Protein AF-0000000069739267 (afdb_homodimer)

Foldseek 3Di:
DPPPVPPPPPPVVPPVVVVVVVVVVCVVPPVPPPPPVVVVDDDAFFPQDPLAETFFAQVNVQDVVNCVVSVAQAEEEQEQDDHPPPVPPVLRYHYRHWHQDLPTDCLVCQVVLLVSSVVCVVVVGHYYQYYHGRAARSLLNQLSNVCQVVVDASVVSVVSVCVRPVRRDHDPSSVVSSQVSNCVSNVDRDDDPVPPSD/DPPPVPPPPPPVVPPVVVVVVVVVVCPVPPVPPPPPVVVVDDDAFFDQDPLAETFFAQVNVQDPVNCVVSVAQAEEEQEQDDHPPPVPPVLRYHYRHWHQDLPTDCLVCQVVLLVSSVVCVVVVGHYYQYYHGRAARSLLNQLSNVCQVVVDASVVSVVSVCVRPVRRDHDPSSVVSSQVSNCVSNVDRDDDPVPPSD

InterPro domains:
  IPR000340 Dual specificity phosphatase, catalytic domain [PF00782] (53-183)
  IPR020422 Dual specificity protein phosphatase domain [PS50054] (44-187)
  IPR020422 Dual specificity protein phosphatase domain [SM00195] (45-184)
  IPR029021 Protein-tyrosine phosphatase-like [G3DSA:3.90.190.10] (19-187)
  IPR029021 Protein-tyrosine phosphatase-like [SSF52799] (30-186)
  IPR053272 Serine/threonine/tyrosine-interacting-like protein [PTHR46659] (1-198)

Solvent-accessible surface area (backbone atoms only — not comparable to full-atom values): 22415 Å² total; per-residue (Å²): 136,83,80,74,82,73,73,74,78,73,73,73,64,64,60,57,53,51,55,49,45,57,58,56,64,47,52,80,60,58,80,68,69,60,54,73,64,56,70,64,62,66,70,75,58,44,64,75,40,86,89,37,32,29,42,24,22,45,67,50,72,67,31,66,66,54,39,59,77,65,50,51,61,30,38,35,41,34,24,56,61,73,61,87,64,58,67,88,36,66,91,36,30,46,77,42,73,39,58,91,48,58,81,37,78,62,64,87,48,48,66,59,50,41,51,53,53,51,55,37,48,75,72,68,37,15,33,40,32,18,9,70,80,36,29,24,61,23,42,46,53,51,41,53,33,45,19,58,75,68,67,45,48,56,57,57,34,48,52,54,50,36,71,66,39,72,80,61,54,37,46,63,34,51,47,53,44,46,47,54,46,30,23,70,65,68,73,46,74,79,61,67,66,83,43,88,90,84,135,83,81,72,81,73,74,76,78,76,72,74,66,65,58,59,52,51,55,51,45,57,58,55,64,49,52,83,59,60,77,68,70,59,54,72,62,57,70,63,62,65,72,77,59,44,63,74,40,86,87,37,33,29,42,24,21,44,68,50,73,67,31,66,65,54,39,60,76,65,52,53,61,31,37,36,39,34,23,57,59,72,62,87,65,56,67,87,37,68,89,35,30,45,76,45,73,39,56,93,48,56,80,37,77,63,64,88,47,49,67,60,50,41,52,52,53,51,55,37,49,74,73,66,37,16,35,39,33,18,10,68,79,36,30,24,60,22,42,46,52,51,41,53,34,46,19,57,75,67,67,44,48,57,56,58,35,48,52,53,49,36,70,68,40,73,81,58,54,36,49,63,34,50,48,54,46,46,47,54,46,30,23,70,66,68,72,46,75,79,60,68,68,84,43,87,92,81

Secondary structure (DSSP, 8-state):
-------------HHHHHHHHHHHHTTTT------HHHHH-PPPPEEEETTTEEEEEHHHHT-HHHHHHTTEEEEEE-SSSPPSTTTT-TTTEEE----SSTT---GGGHHHHHHHHHHHHHTT-EEEEEESSSSSHHHHHHHHHHHHHHT--HHHHHHHHHHH-TT----HHHHHHHHHHHHHHHSS----TTSTT-/------------SHHHHHHHHHHHHTTTT------HHHHH-PPPPEEEETTTEEEEEHHHHT-HHHHHHTTEEEEEE-SSSPPSTTTT-TTTEEE----SSTT---GGGHHHHHHHHHHHHHTT-EEEEEESSSSSHHHHHHHHHHHHHHT--HHHHHHHHHHH-TT----HHHHHHHHHHHHHHHSS----TTSTT-

Organism: Rousettus aegyptiacus (NCBI:txid9407)

Nearest PDB structures (foldseek):
  4yr8-assembly2_B  TM=9.511E-01  e=5.205E-15  Homo sapiens
  2g6z-assembly1_B  TM=9.439E-01  e=1.447E-14  Homo sapiens
  4jmk-assembly1_A  TM=9.544E-01  e=8.127E-14  Homo sapiens
  2esb-assembly1_A  TM=9.032E-01  e=1.193E-13  Homo sapiens
  4jmk-assembly2_B  TM=9.469E-01  e=4.564E-13  Homo sapiens

pLDDT: mean 81.21, std 24.38, range [25.28, 98.88]

Sequence (396 aa):
MSHLTRHPIHILKGGYERFSAMYHFFRTQKIIWMPQELDEFQPYPIEIVPGKIYLGDFRQACDPKIQKDLKIKAHVNVSMETGPFFVGDTDKLLHIPIEDSPEANIFPFLRHLCHFIEIHLKLGSVILVFSTLGISRSCAAILAYLMHWQEQTLKRSWAYVKKCKNNMHPNRGLVAQLSEWEKIVLGDTVTDIVDPLYMSHLTRHPIHILKGGYERFSAMYHFFRTQKIIWMPQELDEFQPYPIEIVPGKIYLGDFRQACDPKIQKDLKIKAHVNVSMETGPFFVGDTDKLLHIPIEDSPEANIFPFLRHLCHFIEIHLKLGSVILVFSTLGISRSCAAILAYLMHWQEQTLKRSWAYVKKCKNNMHPNRGLVAQLSEWEKIVLGDTVTDIVDPLY

Structure (mmCIF, N/CA/C/O backbone):
data_AF-0000000069739267-model_v1
#
loop_
_entity.id
_entity.type
_entity.pdbx_description
1 polymer 'Serine/threonine/tyrosine interacting like 1'
#
loop_
_atom_site.group_PDB
_atom_site.id
_atom_site.type_symbol
_atom_site.label_atom_id
_atom_site.label_alt_id
_atom_site.label_comp_id
_atom_site.label_asym_id
_atom_site.label_entity_id
_atom_site.label_seq_id
_atom_site.pdbx_PDB_ins_code
_atom_site.Cartn_x
_atom_site.Cartn_y
_atom_site.Cartn_z
_atom_site.occupancy
_atom_site.B_iso_or_equiv
_atom_site.auth_seq_id
_atom_site.auth_comp_id
_atom_site.auth_asym_id
_atom_site.auth_atom_id
_atom_site.pdbx_PDB_model_num
ATOM 1 N N . MET A 1 1 ? 14.414 14.656 54.562 1 27.31 1 MET A N 1
ATOM 2 C CA . MET A 1 1 ? 15.109 13.375 54.531 1 27.31 1 MET A CA 1
ATOM 3 C C . MET A 1 1 ? 14.422 12.406 53.562 1 27.31 1 MET A C 1
ATOM 5 O O . MET A 1 1 ? 13.352 11.883 53.875 1 27.31 1 MET A O 1
ATOM 9 N N . SER A 1 2 ? 14.508 12.695 52.156 1 26.88 2 SER A N 1
ATOM 10 C CA . SER A 1 2 ? 13.734 12.273 50.969 1 26.88 2 SER A CA 1
ATOM 11 C C . SER A 1 2 ? 13.945 10.797 50.688 1 26.88 2 SER A C 1
ATOM 13 O O . SER A 1 2 ? 15.086 10.344 50.531 1 26.88 2 SER A O 1
ATOM 15 N N . HIS A 1 3 ? 13.195 9.906 51.375 1 27.08 3 HIS A N 1
ATOM 16 C CA . HIS A 1 3 ? 13.227 8.445 51.281 1 27.08 3 HIS A CA 1
ATOM 17 C C . HIS A 1 3 ? 13.102 7.965 49.844 1 27.08 3 HIS A C 1
ATOM 19 O O . HIS A 1 3 ? 12.07 8.188 49.219 1 27.08 3 HIS A O 1
ATOM 25 N N . LEU A 1 4 ? 14.195 8.055 49.031 1 27.25 4 LEU A N 1
ATOM 26 C CA . LEU A 1 4 ? 14.414 7.617 47.656 1 27.25 4 LEU A CA 1
ATOM 27 C C . LEU A 1 4 ? 14.117 6.129 47.5 1 27.25 4 LEU A C 1
ATOM 29 O O . LEU A 1 4 ? 14.758 5.293 48.156 1 27.25 4 LEU A O 1
ATOM 33 N N . THR A 1 5 ? 12.758 5.785 47.5 1 26.39 5 THR A N 1
ATOM 34 C CA . THR A 1 5 ? 12.336 4.398 47.344 1 26.39 5 THR A CA 1
ATOM 35 C C . THR A 1 5 ? 13.039 3.75 46.156 1 26.39 5 THR A C 1
ATOM 37 O O . THR A 1 5 ? 12.875 4.188 45 1 26.39 5 THR A O 1
ATOM 40 N N . ARG A 1 6 ? 14.352 3.293 46.281 1 26.83 6 ARG A N 1
ATOM 41 C CA . ARG A 1 6 ? 15.273 2.611 45.375 1 26.83 6 ARG A CA 1
ATOM 42 C C . ARG A 1 6 ? 14.68 1.307 44.844 1 26.83 6 ARG A C 1
ATOM 44 O O . ARG A 1 6 ? 15.078 0.223 45.281 1 26.83 6 ARG A O 1
ATOM 51 N N . HIS A 1 7 ? 13.344 1.181 44.719 1 26.39 7 HIS A N 1
ATOM 52 C CA . HIS A 1 7 ? 13 -0.195 44.375 1 26.39 7 HIS A CA 1
ATOM 53 C C . HIS A 1 7 ? 13.664 -0.617 43.062 1 26.39 7 HIS A C 1
ATOM 55 O O . HIS A 1 7 ? 13.547 0.079 42.031 1 26.39 7 HIS A O 1
ATOM 61 N N . PRO A 1 8 ? 14.773 -1.346 43.062 1 26 8 PRO A N 1
ATOM 62 C CA . PRO A 1 8 ? 15.594 -1.816 41.938 1 26 8 PRO A CA 1
ATOM 63 C C . PRO A 1 8 ? 14.781 -2.588 40.906 1 26 8 PRO A C 1
ATOM 65 O O . PRO A 1 8 ? 13.961 -3.438 41.281 1 26 8 PRO A O 1
ATOM 68 N N . ILE A 1 9 ? 14.172 -1.858 39.969 1 26.8 9 ILE A N 1
ATOM 69 C CA . ILE A 1 9 ? 13.453 -2.486 38.844 1 26.8 9 ILE A CA 1
ATOM 70 C C . ILE A 1 9 ? 14.336 -3.549 38.219 1 26.8 9 ILE A C 1
ATOM 72 O O . ILE A 1 9 ? 15.445 -3.254 37.75 1 26.8 9 ILE A O 1
ATOM 76 N N . HIS A 1 10 ? 14.406 -4.762 38.844 1 27.66 10 HIS A N 1
ATOM 77 C CA . HIS A 1 10 ? 15.133 -5.898 38.281 1 27.66 10 HIS A CA 1
ATOM 78 C C . HIS A 1 10 ? 14.688 -6.195 36.844 1 27.66 10 HIS A C 1
ATOM 80 O O . HIS A 1 10 ? 13.5 -6.383 36.594 1 27.66 10 HIS A O 1
ATOM 86 N N . ILE A 1 11 ? 15.352 -5.566 36 1 29.03 11 ILE A N 1
ATOM 87 C CA . ILE A 1 11 ? 15.227 -5.844 34.562 1 29.03 11 ILE A CA 1
ATOM 88 C C . ILE A 1 11 ? 15.398 -7.34 34.312 1 29.03 11 ILE A C 1
ATOM 90 O O . ILE A 1 11 ? 16.438 -7.914 34.656 1 29.03 11 ILE A O 1
ATOM 94 N N . LEU A 1 12 ? 14.359 -8.086 34.531 1 27.2 12 LEU A N 1
ATOM 95 C CA . LEU A 1 12 ? 14.461 -9.516 34.219 1 27.2 12 LEU A CA 1
ATOM 96 C C . LEU A 1 12 ? 15.125 -9.758 32.875 1 27.2 12 LEU A C 1
ATOM 98 O O . LEU A 1 12 ? 14.602 -9.328 31.844 1 27.2 12 LEU A O 1
ATOM 102 N N . LYS A 1 13 ? 16.406 -9.766 32.719 1 31.59 13 LYS A N 1
ATOM 103 C CA . LYS A 1 13 ? 17.375 -10.07 31.656 1 31.59 13 LYS A CA 1
ATOM 104 C C . LYS A 1 13 ? 16.969 -11.328 30.891 1 31.59 13 LYS A C 1
ATOM 106 O O . LYS A 1 13 ? 17.375 -11.516 29.734 1 31.59 13 LYS A O 1
ATOM 111 N N . GLY A 1 14 ? 16.375 -12.328 31.531 1 33.94 14 GLY A N 1
ATOM 112 C CA . GLY A 1 14 ? 16.297 -13.633 30.891 1 33.94 14 GLY A CA 1
ATOM 113 C C . GLY A 1 14 ? 15.305 -13.68 29.75 1 33.94 14 GLY A C 1
ATOM 114 O O . GLY A 1 14 ? 15.312 -14.625 28.953 1 33.94 14 GLY A O 1
ATOM 115 N N . GLY A 1 15 ? 14.266 -12.914 29.859 1 31.73 15 GLY A N 1
ATOM 116 C CA . GLY A 1 15 ? 13.172 -13.07 28.922 1 31.73 15 GLY A CA 1
ATOM 117 C C . GLY A 1 15 ? 13.523 -12.578 27.516 1 31.73 15 GLY A C 1
ATOM 118 O O . GLY A 1 15 ? 12.945 -13.047 26.531 1 31.73 15 GLY A O 1
ATOM 119 N N . TYR A 1 16 ? 14.375 -11.57 27.484 1 33.72 16 TYR A N 1
ATOM 120 C CA . TYR A 1 16 ? 14.734 -11.062 26.172 1 33.72 16 TYR A CA 1
ATOM 121 C C . TYR A 1 16 ? 15.594 -12.07 25.406 1 33.72 16 TYR A C 1
ATOM 123 O O . TYR A 1 16 ? 15.43 -12.25 24.203 1 33.72 16 TYR A O 1
ATOM 131 N N . GLU A 1 17 ? 16.531 -12.711 26.125 1 36.06 17 GLU A N 1
ATOM 132 C CA . GLU A 1 17 ? 17.406 -13.664 25.453 1 36.06 17 GLU A CA 1
ATOM 133 C C . GLU A 1 17 ? 16.625 -14.883 24.953 1 36.06 17 GLU A C 1
ATOM 135 O O . GLU A 1 17 ? 16.891 -15.398 23.875 1 36.06 17 GLU A O 1
ATOM 140 N N . ARG A 1 18 ? 15.75 -15.289 25.859 1 31.42 18 ARG A N 1
ATOM 141 C CA . ARG A 1 18 ? 14.984 -16.453 25.422 1 31.42 18 ARG A CA 1
ATOM 142 C C . ARG A 1 18 ? 14.055 -16.078 24.266 1 31.42 18 ARG A C 1
ATOM 144 O O . ARG A 1 18 ? 13.812 -16.891 23.375 1 31.42 18 ARG A O 1
ATOM 151 N N . PHE A 1 19 ? 13.516 -14.867 24.438 1 31.44 19 PHE A N 1
ATOM 152 C CA . PHE A 1 19 ? 12.68 -14.5 23.297 1 31.44 19 PHE A CA 1
ATOM 153 C C . PHE A 1 19 ? 13.523 -14.289 22.047 1 31.44 19 PHE A C 1
ATOM 155 O O . PHE A 1 19 ? 13.125 -14.688 20.953 1 31.44 19 PHE A O 1
ATOM 162 N N . SER A 1 20 ? 14.719 -13.766 22.188 1 33.66 20 SER A N 1
ATOM 163 C CA . SER A 1 20 ? 15.578 -13.586 21.016 1 33.66 20 SER A CA 1
ATOM 164 C C . SER A 1 20 ? 16.109 -14.93 20.516 1 33.66 20 SER A C 1
ATOM 166 O O . SER A 1 20 ? 16.281 -15.117 19.312 1 33.66 20 SER A O 1
ATOM 168 N N . ALA A 1 21 ? 16.516 -15.828 21.344 1 34.53 21 ALA A N 1
ATOM 169 C CA . ALA A 1 21 ? 17 -17.156 20.984 1 34.53 21 ALA A CA 1
ATOM 170 C C . ALA A 1 21 ? 15.93 -17.953 20.266 1 34.53 21 ALA A C 1
ATOM 172 O O . ALA A 1 21 ? 16.234 -18.734 19.359 1 34.53 21 ALA A O 1
ATOM 173 N N . MET A 1 22 ? 14.75 -17.953 20.828 1 32.28 22 MET A N 1
ATOM 174 C CA . MET A 1 22 ? 13.727 -18.641 20.047 1 32.28 22 MET A CA 1
ATOM 175 C C . MET A 1 22 ? 13.602 -18.047 18.656 1 32.28 22 MET A C 1
ATOM 177 O O . MET A 1 22 ? 13.219 -18.734 17.703 1 32.28 22 MET A O 1
ATOM 181 N N . TYR A 1 23 ? 13.922 -16.781 18.531 1 32.53 23 TYR A N 1
ATOM 182 C CA . TYR A 1 23 ? 13.945 -16.219 17.188 1 32.53 23 TYR A CA 1
ATOM 183 C C . TYR A 1 23 ? 15.07 -16.828 16.359 1 32.53 23 TYR A C 1
ATOM 185 O O . TYR A 1 23 ? 14.93 -17.016 15.148 1 32.53 23 TYR A O 1
ATOM 193 N N . HIS A 1 24 ? 16.281 -17.047 16.844 1 35.22 24 HIS A N 1
ATOM 194 C CA . HIS A 1 24 ? 17.375 -17.656 16.109 1 35.22 24 HIS A CA 1
ATOM 195 C C . HIS A 1 24 ? 17.062 -19.109 15.758 1 35.22 24 HIS A C 1
ATOM 197 O O . HIS A 1 24 ? 17.516 -19.625 14.734 1 35.22 24 HIS A O 1
ATOM 203 N N . PHE A 1 25 ? 16.734 -19.906 16.766 1 31.39 25 PHE A N 1
ATOM 204 C CA . PHE A 1 25 ? 16.547 -21.312 16.484 1 31.39 25 PHE A CA 1
ATOM 205 C C . PHE A 1 25 ? 15.562 -21.516 15.336 1 31.39 25 PHE A C 1
ATOM 207 O O . PHE A 1 25 ? 15.57 -22.562 14.672 1 31.39 25 PHE A O 1
ATOM 214 N N . PHE A 1 26 ? 14.555 -20.594 15.211 1 34.66 26 PHE A N 1
ATOM 215 C CA . PHE A 1 26 ? 13.656 -20.828 14.086 1 34.66 26 PHE A CA 1
ATOM 216 C C . PHE A 1 26 ? 14.406 -20.719 12.766 1 34.66 26 PHE A C 1
ATOM 218 O O . PHE A 1 26 ? 13.789 -20.688 11.695 1 34.66 26 PHE A O 1
ATOM 225 N N . ARG A 1 27 ? 15.641 -20.641 12.68 1 32.97 27 ARG A N 1
ATOM 226 C CA . ARG A 1 27 ? 16.422 -20.703 11.453 1 32.97 27 ARG A CA 1
ATOM 227 C C . ARG A 1 27 ? 16.203 -22.016 10.719 1 32.97 27 ARG A C 1
ATOM 229 O O . ARG A 1 27 ? 16.859 -22.281 9.703 1 32.97 27 ARG A O 1
ATOM 236 N N . THR A 1 28 ? 16.219 -23.125 11.305 1 36.69 28 THR A N 1
ATOM 237 C CA . THR A 1 28 ? 15.758 -24.094 10.32 1 36.69 28 THR A CA 1
ATOM 238 C C . THR A 1 28 ? 14.531 -23.562 9.586 1 36.69 28 THR A C 1
ATOM 240 O O . THR A 1 28 ? 13.453 -23.438 10.172 1 36.69 28 THR A O 1
ATOM 243 N N . GLN A 1 29 ? 14.711 -22.562 8.789 1 36.5 29 GLN A N 1
ATOM 244 C CA . GLN A 1 29 ? 14.258 -21.219 8.422 1 36.5 29 GLN A CA 1
ATOM 245 C C . GLN A 1 29 ? 12.859 -21.266 7.812 1 36.5 29 GLN A C 1
ATOM 247 O O . GLN A 1 29 ? 12.711 -21.391 6.594 1 36.5 29 GLN A O 1
ATOM 252 N N . LYS A 1 30 ? 12.008 -22.156 8.078 1 36.19 30 LYS A N 1
ATOM 253 C CA . LYS A 1 30 ? 10.602 -21.984 7.707 1 36.19 30 LYS A CA 1
ATOM 254 C C . LYS A 1 30 ? 10.117 -20.578 8.023 1 36.19 30 LYS A C 1
ATOM 256 O O . LYS A 1 30 ? 10.375 -20.047 9.109 1 36.19 30 LYS A O 1
ATOM 261 N N . ILE A 1 31 ? 10.258 -19.609 7.164 1 43.38 31 ILE A N 1
ATOM 262 C CA . ILE A 1 31 ? 9.5 -18.359 7.246 1 43.38 31 ILE A CA 1
ATOM 263 C C . ILE A 1 31 ? 8.336 -18.516 8.219 1 43.38 31 ILE A C 1
ATOM 265 O O . ILE A 1 31 ? 7.41 -19.297 7.953 1 43.38 31 ILE A O 1
ATOM 269 N N . ILE A 1 32 ? 8.508 -18.797 9.461 1 41.34 32 ILE A N 1
ATOM 27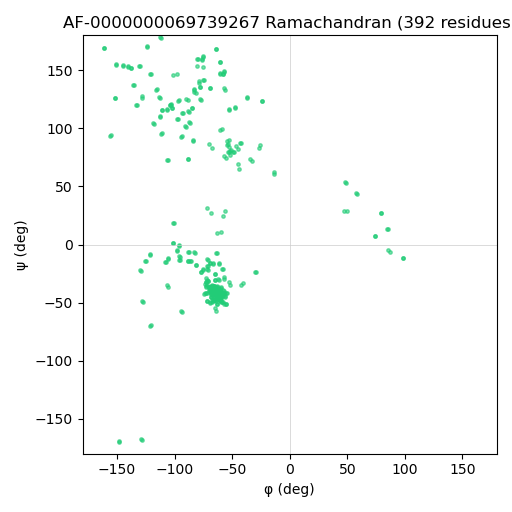0 C CA . ILE A 1 32 ? 7.48 -18.797 10.492 1 41.34 32 ILE A CA 1
ATOM 271 C C . ILE A 1 32 ? 6.348 -17.844 10.094 1 41.34 32 ILE A C 1
ATOM 273 O O . ILE A 1 32 ? 6.566 -16.641 9.922 1 41.34 32 ILE A O 1
ATOM 277 N N . TRP A 1 33 ? 5.531 -18.391 9.375 1 43.22 33 TRP A N 1
ATOM 278 C CA . TRP A 1 33 ? 4.219 -17.766 9.219 1 43.22 33 TRP A CA 1
ATOM 279 C C . TRP A 1 33 ? 3.781 -17.078 10.508 1 43.22 33 TRP A C 1
ATOM 281 O O . TRP A 1 33 ? 3.76 -17.703 11.57 1 43.22 33 TRP A O 1
ATOM 291 N N . MET A 1 34 ? 4.371 -15.977 10.82 1 46.69 34 MET A N 1
ATOM 292 C CA . MET A 1 34 ? 3.791 -15.258 11.945 1 46.69 34 MET A CA 1
ATOM 293 C C . MET A 1 34 ? 2.32 -15.625 12.125 1 46.69 34 MET A C 1
ATOM 295 O O . MET A 1 34 ? 1.594 -15.797 11.148 1 46.69 34 MET A O 1
ATOM 299 N N . PRO A 1 35 ? 2.064 -16.078 13.305 1 44.75 35 PRO A N 1
ATOM 300 C CA . PRO A 1 35 ? 0.645 -16.344 13.547 1 44.75 35 PRO A CA 1
ATOM 301 C C . PRO A 1 35 ? -0.267 -15.305 12.891 1 44.75 35 PRO A C 1
ATOM 303 O O . PRO A 1 35 ? 0.103 -14.133 12.773 1 44.75 35 PRO A O 1
ATOM 306 N N . GLN A 1 36 ? -1.223 -15.812 12.086 1 50.53 36 GLN A N 1
ATOM 307 C CA . GLN A 1 36 ? -2.316 -15.016 11.547 1 50.53 36 GLN A CA 1
ATOM 308 C C . GLN A 1 36 ? -2.682 -13.875 12.484 1 50.53 36 GLN A C 1
ATOM 310 O O . GLN A 1 36 ? -3.09 -12.797 12.039 1 50.53 36 GLN A O 1
ATOM 315 N N . GLU A 1 37 ? -2.311 -14.164 13.68 1 51.53 37 GLU A N 1
ATOM 316 C CA . GLU A 1 37 ? -2.684 -13.188 14.703 1 51.53 37 GLU A CA 1
ATOM 317 C C . GLU A 1 37 ? -1.842 -11.922 14.594 1 51.53 37 GLU A C 1
ATOM 319 O O . GLU A 1 37 ? -2.324 -10.82 14.875 1 51.53 37 GLU A O 1
ATOM 324 N N . LEU A 1 38 ? -0.628 -12.18 14.25 1 51.66 38 LEU A N 1
ATOM 325 C CA . LEU A 1 38 ? 0.214 -10.992 14.133 1 51.66 38 LEU A CA 1
ATOM 326 C C . LEU A 1 38 ? -0.151 -10.188 12.891 1 51.66 38 LEU A C 1
ATOM 328 O O . LEU A 1 38 ? 0.008 -8.961 12.875 1 51.66 38 LEU A O 1
ATOM 332 N N . ASP A 1 39 ? -0.631 -10.93 11.922 1 55.22 39 ASP A N 1
ATOM 333 C CA . ASP A 1 39 ? -1.151 -10.227 10.758 1 55.22 39 ASP A CA 1
ATOM 334 C C . ASP A 1 39 ? -2.279 -9.273 11.148 1 55.22 39 ASP A C 1
ATOM 336 O O . ASP A 1 39 ? -2.523 -8.273 10.461 1 55.22 39 ASP A O 1
ATOM 340 N N . GLU A 1 40 ? -2.812 -9.609 12.289 1 56.41 40 GLU A N 1
ATOM 341 C CA . GLU A 1 40 ? -3.99 -8.852 12.688 1 56.41 40 GLU A CA 1
ATOM 342 C C . GLU A 1 40 ? -3.598 -7.574 13.43 1 56.41 40 GLU A C 1
ATOM 344 O O . GLU A 1 40 ? -4.371 -6.613 13.477 1 56.41 40 GLU A O 1
ATOM 349 N N . PHE A 1 41 ? -2.307 -7.633 13.789 1 61.31 41 PHE A N 1
ATOM 350 C CA . PHE A 1 41 ? -1.999 -6.422 14.547 1 61.31 41 PHE A CA 1
ATOM 351 C C . PHE A 1 41 ? -1.512 -5.316 13.617 1 61.31 41 PHE A C 1
ATOM 353 O O . PHE A 1 41 ? -0.488 -5.469 12.945 1 61.31 41 PHE A O 1
ATOM 360 N N . GLN A 1 42 ? -2.365 -4.434 13.328 1 71.94 42 GLN A N 1
ATOM 361 C CA . GLN A 1 42 ? -2.037 -3.24 12.547 1 71.94 42 GLN A CA 1
ATOM 362 C C . GLN A 1 42 ? -1.917 -2.014 13.453 1 71.94 42 GLN A C 1
ATOM 364 O O . GLN A 1 42 ? -2.832 -1.712 14.219 1 71.94 42 GLN A O 1
ATOM 369 N N . PRO A 1 43 ? -0.758 -1.438 13.422 1 81.06 43 PRO A N 1
ATOM 370 C CA . PRO A 1 43 ? -0.676 -0.181 14.172 1 81.06 43 PRO A CA 1
ATOM 371 C C . PRO A 1 43 ? -1.695 0.854 13.703 1 81.06 43 PRO A C 1
ATOM 373 O O . PRO A 1 43 ? -2.105 0.835 12.539 1 81.06 43 PRO A O 1
ATOM 376 N N . TYR A 1 44 ? -2.123 1.666 14.664 1 88.88 44 TYR A N 1
ATOM 377 C CA . TYR A 1 44 ? -3.021 2.764 14.32 1 88.88 44 TYR A CA 1
ATOM 378 C C . TYR A 1 44 ? -2.262 3.9 13.648 1 88.88 44 TYR A C 1
ATOM 380 O O . TYR A 1 44 ? -1.042 4.008 13.789 1 88.88 44 TYR A O 1
ATOM 388 N N . PRO A 1 45 ? -2.959 4.754 12.914 1 94.06 45 PRO A N 1
ATOM 389 C CA . PRO A 1 45 ? -2.344 5.961 12.352 1 94.06 45 PRO A CA 1
ATOM 390 C C . PRO A 1 45 ? -1.794 6.898 13.422 1 94.06 45 PRO A C 1
ATOM 392 O O . PRO A 1 45 ? -2.219 6.84 14.578 1 94.06 45 PRO A O 1
ATOM 395 N N . ILE A 1 46 ? -0.887 7.699 13.031 1 93.94 46 ILE A N 1
ATOM 396 C CA . ILE A 1 46 ? -0.243 8.656 13.922 1 93.94 46 ILE A CA 1
ATOM 397 C C . ILE A 1 46 ? -1.166 9.852 14.141 1 93.94 46 ILE A C 1
ATOM 399 O O . ILE A 1 46 ? -1.755 10.375 13.195 1 93.94 46 ILE A O 1
ATOM 403 N N . GLU A 1 47 ? -1.22 10.211 15.391 1 95.5 47 GLU A N 1
ATOM 404 C CA . GLU A 1 47 ? -2.01 11.398 15.703 1 95.5 47 GLU A CA 1
ATOM 405 C C . GLU A 1 47 ? -1.194 12.672 15.508 1 95.5 47 GLU A C 1
ATOM 407 O O . GLU A 1 47 ? -0.183 12.875 16.188 1 95.5 47 GLU A O 1
ATOM 412 N N . ILE A 1 48 ? -1.567 13.508 14.648 1 96.88 48 ILE A N 1
ATOM 413 C CA . ILE A 1 48 ? -0.867 14.75 14.352 1 96.88 48 ILE A CA 1
ATOM 414 C C . ILE A 1 48 ? -1.477 15.891 15.164 1 96.88 48 ILE A C 1
ATOM 416 O O . ILE A 1 48 ? -0.762 16.625 15.852 1 96.88 48 ILE A O 1
ATOM 420 N N . VAL A 1 49 ? -2.764 16.078 14.984 1 96.31 49 VAL A N 1
ATOM 421 C CA . VAL A 1 49 ? -3.557 16.953 15.836 1 96.31 49 VAL A CA 1
ATOM 422 C C . VAL A 1 49 ? -4.527 16.125 16.672 1 96.31 49 VAL A C 1
ATOM 424 O O . VAL A 1 49 ? -5.379 15.422 16.125 1 96.31 49 VAL A O 1
ATOM 427 N N . PRO A 1 50 ? -4.391 16.125 17.938 1 93.94 50 PRO A N 1
ATOM 428 C CA . PRO A 1 50 ? -5.145 15.227 18.812 1 93.94 50 PRO A CA 1
ATOM 429 C C . PRO A 1 50 ? -6.637 15.195 18.484 1 93.94 50 PRO A C 1
ATOM 431 O O . PRO A 1 50 ? -7.297 16.234 18.531 1 93.94 50 PRO A O 1
ATOM 434 N N . GLY A 1 51 ? -7.082 14.008 18.094 1 94.38 51 GLY A N 1
ATOM 435 C CA . GLY A 1 51 ? -8.492 13.742 17.875 1 94.38 51 GLY A CA 1
ATOM 436 C C . GLY A 1 51 ? -9.016 14.367 16.594 1 94.38 51 GLY A C 1
ATOM 437 O O . GLY A 1 51 ? -10.219 14.359 16.328 1 94.38 51 GLY A O 1
ATOM 438 N N . LYS A 1 52 ? -8.148 14.914 15.812 1 97.62 52 LYS A N 1
ATOM 439 C CA . LYS A 1 52 ? -8.648 15.68 14.68 1 97.62 52 LYS A CA 1
ATOM 440 C C . LYS A 1 52 ? -7.996 15.227 13.375 1 97.62 52 LYS A C 1
ATOM 442 O O . LYS A 1 52 ? -8.68 15.039 12.367 1 97.62 52 LYS A O 1
ATOM 447 N N . ILE A 1 53 ? -6.676 15.125 13.398 1 98.38 53 ILE A N 1
ATOM 448 C CA . ILE A 1 53 ? -5.957 14.789 12.18 1 98.38 53 ILE A CA 1
ATOM 449 C C . ILE A 1 53 ? -5.02 13.617 12.438 1 98.38 53 ILE A C 1
ATOM 451 O O . ILE A 1 53 ? -4.203 13.656 13.359 1 98.38 53 ILE A O 1
ATOM 455 N N . TYR A 1 54 ? -5.137 12.602 11.609 1 97.56 54 TYR A N 1
ATOM 456 C CA . TYR A 1 54 ? -4.273 11.43 11.68 1 97.56 54 TYR A CA 1
ATOM 457 C C . TYR A 1 54 ? -3.525 11.227 10.367 1 97.56 54 TYR A C 1
ATOM 459 O O . TYR A 1 54 ? -4.035 11.562 9.297 1 97.56 54 TYR A O 1
ATOM 467 N N . LEU A 1 55 ? -2.316 10.719 10.484 1 97.62 55 LEU A N 1
ATOM 468 C CA . LEU A 1 55 ? -1.484 10.328 9.352 1 97.62 55 LEU A CA 1
ATOM 469 C C . LEU A 1 55 ? -1.276 8.812 9.32 1 97.62 55 LEU A C 1
ATOM 471 O O . LEU A 1 55 ? -0.88 8.219 10.328 1 97.62 55 LEU A O 1
ATOM 475 N N . GLY A 1 56 ? -1.574 8.242 8.219 1 95 56 GLY A N 1
ATOM 476 C CA . GLY A 1 56 ? -1.445 6.797 8.148 1 95 56 GLY A CA 1
ATOM 477 C C . GLY A 1 56 ? -1.075 6.297 6.762 1 95 56 GLY A C 1
ATOM 478 O O . GLY A 1 56 ? -0.621 7.074 5.918 1 95 56 GLY A O 1
ATOM 479 N N . ASP A 1 57 ? -1.152 4.949 6.605 1 93.12 57 ASP A N 1
ATOM 480 C CA . ASP A 1 57 ? -0.875 4.297 5.328 1 93.12 57 ASP A CA 1
ATOM 481 C C . ASP A 1 57 ? -2.145 3.691 4.734 1 93.12 57 ASP A C 1
ATOM 483 O O . ASP A 1 57 ? -3.229 3.82 5.309 1 93.12 57 ASP A O 1
ATOM 487 N N . PHE A 1 58 ? -2.027 3.137 3.617 1 93.75 58 PHE A N 1
ATOM 488 C CA . PHE A 1 58 ? -3.174 2.66 2.852 1 93.75 58 PHE A CA 1
ATOM 489 C C . PHE A 1 58 ? -3.889 1.536 3.59 1 93.75 58 PHE A C 1
ATOM 491 O O . PHE A 1 58 ? -5.117 1.444 3.553 1 93.75 58 PHE A O 1
ATOM 498 N N . ARG A 1 59 ? -3.148 0.656 4.172 1 91.12 59 ARG A N 1
ATOM 499 C CA . ARG A 1 59 ? -3.738 -0.45 4.918 1 91.12 59 ARG A CA 1
ATOM 500 C C . ARG A 1 59 ? -4.598 0.062 6.07 1 91.12 59 ARG A C 1
ATOM 502 O O . ARG A 1 59 ? -5.695 -0.447 6.305 1 91.12 59 ARG A O 1
ATOM 509 N N . GLN A 1 60 ? -4.09 0.983 6.734 1 91.19 60 GLN A N 1
ATOM 510 C CA . GLN A 1 60 ? -4.824 1.586 7.844 1 91.19 60 GLN A CA 1
ATOM 511 C C . GLN A 1 60 ? -6.098 2.27 7.352 1 91.19 60 GLN A C 1
ATOM 513 O O . GLN A 1 60 ? -7.141 2.195 8.008 1 91.19 60 GLN A O 1
ATOM 518 N N . ALA A 1 61 ? -5.957 2.896 6.27 1 94 61 ALA A N 1
ATOM 519 C CA . ALA A 1 61 ? -7.102 3.598 5.695 1 94 61 ALA A CA 1
ATOM 520 C C . ALA A 1 61 ? -8.195 2.619 5.293 1 94 61 ALA A C 1
ATOM 522 O O . ALA A 1 61 ? -9.383 2.973 5.277 1 94 61 ALA A O 1
ATOM 523 N N . CYS A 1 62 ? -7.832 1.438 5.035 1 90.62 62 CYS A N 1
ATOM 524 C CA . CYS A 1 62 ? -8.789 0.444 4.562 1 90.62 62 CYS A CA 1
ATOM 525 C C . CYS A 1 62 ? -9.305 -0.404 5.719 1 90.62 62 CYS A C 1
ATOM 527 O O . CYS A 1 62 ? -10.164 -1.27 5.523 1 90.62 62 CYS A O 1
ATOM 529 N N . ASP A 1 63 ? -8.875 -0.207 6.898 1 89.12 63 ASP A N 1
ATOM 530 C CA . ASP A 1 63 ? -9.258 -1.016 8.047 1 89.12 63 ASP A CA 1
ATOM 531 C C . ASP A 1 63 ? -10.531 -0.473 8.703 1 89.12 63 ASP A C 1
ATOM 533 O O . ASP A 1 63 ? -10.516 0.608 9.289 1 89.12 63 ASP A O 1
ATOM 537 N N . PRO A 1 64 ? -11.586 -1.255 8.641 1 90.06 64 PRO A N 1
ATOM 538 C CA . PRO A 1 64 ? -12.859 -0.759 9.18 1 90.06 64 PRO A CA 1
ATOM 539 C C . PRO A 1 64 ? -12.797 -0.506 10.688 1 90.06 64 PRO A C 1
ATOM 541 O O . PRO A 1 64 ? -13.469 0.398 11.188 1 90.06 64 PRO A O 1
ATOM 544 N N . LYS A 1 65 ? -12.094 -1.324 11.383 1 88.38 65 LYS A N 1
ATOM 545 C CA . LYS A 1 65 ? -11.961 -1.13 12.82 1 88.38 65 LYS A CA 1
ATOM 546 C C . LYS A 1 65 ? -11.289 0.203 13.141 1 88.38 65 LYS A C 1
ATOM 548 O O . LYS A 1 65 ? -11.727 0.923 14.039 1 88.38 65 LYS A O 1
ATOM 553 N N . ILE A 1 66 ? -10.273 0.515 12.414 1 90.62 66 ILE A N 1
ATOM 554 C CA . ILE A 1 66 ? -9.562 1.772 12.617 1 90.62 66 ILE A CA 1
ATOM 555 C C . ILE A 1 66 ? -10.484 2.945 12.297 1 90.62 66 ILE A C 1
ATOM 557 O O . ILE A 1 66 ? -10.547 3.922 13.047 1 90.62 66 ILE A O 1
ATOM 561 N N . GLN A 1 67 ? -11.242 2.873 11.211 1 92.94 67 GLN A N 1
ATOM 562 C CA . GLN A 1 67 ? -12.195 3.908 10.828 1 92.94 67 GLN A CA 1
ATOM 563 C C . GLN A 1 67 ? -13.203 4.176 11.945 1 92.94 67 GLN A C 1
ATOM 565 O O . GLN A 1 67 ? -13.508 5.328 12.25 1 92.94 67 GLN A O 1
ATOM 570 N N . LYS A 1 68 ? -13.688 3.117 12.508 1 93.38 68 LYS A N 1
ATOM 571 C CA . LYS A 1 68 ? -14.695 3.213 13.562 1 93.38 68 LYS A CA 1
ATOM 572 C C . LYS A 1 68 ? -14.094 3.736 14.859 1 93.38 68 LYS A C 1
ATOM 574 O O . LYS A 1 68 ? -14.641 4.645 15.484 1 93.38 68 LYS A O 1
ATOM 579 N N . ASP A 1 69 ? -13 3.164 15.258 1 92.38 69 ASP A N 1
ATOM 580 C CA . ASP A 1 69 ? -12.367 3.504 16.531 1 92.38 69 ASP A CA 1
ATOM 581 C C . ASP A 1 69 ? -11.992 4.984 16.578 1 92.38 69 ASP A C 1
ATOM 583 O O . ASP A 1 69 ? -12.125 5.629 17.609 1 92.38 69 ASP A O 1
ATOM 587 N N . LEU A 1 70 ? -11.555 5.504 15.461 1 94.12 70 LEU A N 1
ATOM 588 C CA . LEU A 1 70 ? -11.07 6.883 15.438 1 94.12 70 LEU A CA 1
ATOM 589 C C . LEU A 1 70 ? -12.148 7.828 14.93 1 94.12 70 LEU A C 1
ATOM 591 O O . LEU A 1 70 ? -11.938 9.039 14.867 1 94.12 70 LEU A O 1
ATOM 595 N N . LYS A 1 71 ? -13.281 7.266 14.5 1 96.5 71 LYS A N 1
ATOM 596 C CA . LYS A 1 71 ? -14.43 8.023 14.016 1 96.5 71 LYS A CA 1
ATOM 597 C C . LYS A 1 71 ? -14.047 8.922 12.844 1 96.5 71 LYS A C 1
ATOM 599 O O . LYS A 1 71 ? -14.398 10.102 12.812 1 96.5 71 LYS A O 1
ATOM 604 N N . ILE A 1 72 ? -13.312 8.398 11.969 1 96.19 72 ILE A N 1
ATOM 605 C CA . ILE A 1 72 ? -12.852 9.148 10.805 1 96.19 72 ILE A CA 1
ATOM 606 C C . ILE A 1 72 ? -14.023 9.43 9.875 1 96.19 72 ILE A C 1
ATOM 608 O O . ILE A 1 72 ? -14.82 8.531 9.578 1 96.19 72 ILE A O 1
ATOM 612 N N . LYS A 1 73 ? -14.109 10.703 9.391 1 96 73 LYS A N 1
ATOM 613 C CA . LYS A 1 73 ? -15.234 11.086 8.539 1 96 73 LYS A CA 1
ATOM 614 C C . LYS A 1 73 ? -14.75 11.68 7.219 1 96 73 LYS A C 1
ATOM 616 O O . LYS A 1 73 ? -15.523 11.836 6.277 1 96 73 LYS A O 1
ATOM 621 N N . ALA A 1 74 ? -13.531 12.031 7.109 1 96.75 74 ALA A N 1
ATOM 622 C CA . ALA A 1 74 ? -12.945 12.57 5.887 1 96.75 74 ALA A CA 1
ATOM 623 C C . ALA A 1 74 ? -11.562 11.969 5.633 1 96.75 74 ALA A C 1
ATOM 625 O O . ALA A 1 74 ? -10.859 11.594 6.574 1 96.75 74 ALA A O 1
ATOM 626 N N . HIS A 1 75 ? -11.211 11.906 4.367 1 97.12 75 HIS A N 1
ATOM 627 C CA . HIS A 1 75 ? -9.969 11.258 3.965 1 97.12 75 HIS A CA 1
ATOM 628 C C . HIS A 1 75 ? -9.227 12.086 2.928 1 97.12 75 HIS A C 1
ATOM 630 O O . HIS A 1 75 ? -9.844 12.688 2.041 1 97.12 75 HIS A O 1
ATOM 636 N N . VAL A 1 76 ? -7.941 12.18 3.104 1 97.25 76 VAL A N 1
ATOM 637 C CA . VAL A 1 76 ? -7.047 12.672 2.061 1 97.25 76 VAL A CA 1
ATOM 638 C C . VAL A 1 76 ? -6.145 11.531 1.58 1 97.25 76 VAL A C 1
ATOM 640 O O . VAL A 1 76 ? -5.281 11.062 2.322 1 97.25 76 VAL A O 1
ATOM 643 N N . ASN A 1 77 ? -6.355 11.125 0.443 1 96.44 77 ASN A N 1
ATOM 644 C CA . ASN A 1 77 ? -5.578 10.062 -0.181 1 96.44 77 ASN A CA 1
ATOM 645 C C . ASN A 1 77 ? -4.484 10.617 -1.084 1 96.44 77 ASN A C 1
ATOM 647 O O . ASN A 1 77 ? -4.766 11.117 -2.174 1 96.44 77 ASN A O 1
ATOM 651 N N . VAL A 1 78 ? -3.248 10.508 -0.647 1 96.88 78 VAL A N 1
ATOM 652 C CA . VAL A 1 78 ? -2.125 11 -1.438 1 96.88 78 VAL A CA 1
ATOM 653 C C . VAL A 1 78 ? -1.367 9.828 -2.051 1 96.88 78 VAL A C 1
ATOM 655 O O . VAL A 1 78 ? -0.252 9.516 -1.627 1 96.88 78 VAL A O 1
ATOM 658 N N . SER A 1 79 ? -1.926 9.203 -3.023 1 95.19 79 SER A N 1
ATOM 659 C CA . SER A 1 79 ? -1.346 8.055 -3.713 1 95.19 79 SER A CA 1
ATOM 660 C C . SER A 1 79 ? -2.006 7.828 -5.07 1 95.19 79 SER A C 1
ATOM 662 O O . SER A 1 79 ? -3.035 8.438 -5.371 1 95.19 79 SER A O 1
ATOM 664 N N . MET A 1 80 ? -1.399 6.973 -5.824 1 91.94 80 MET A N 1
ATOM 665 C CA . MET A 1 80 ? -1.965 6.645 -7.133 1 91.94 80 MET A CA 1
ATOM 666 C C . MET A 1 80 ? -3.15 5.695 -6.988 1 91.94 80 MET A C 1
ATOM 668 O O . MET A 1 80 ? -4.012 5.641 -7.867 1 91.94 80 MET A O 1
ATOM 672 N N . GLU A 1 81 ? -3.213 4.965 -5.91 1 91.75 81 GLU A N 1
ATOM 673 C CA . GLU A 1 81 ? -4.25 3.961 -5.688 1 91.75 81 GLU A CA 1
ATOM 674 C C . GLU A 1 81 ? -5.582 4.613 -5.336 1 91.75 81 GLU A C 1
ATOM 676 O O . GLU A 1 81 ? -5.625 5.582 -4.574 1 91.75 81 GLU A O 1
ATOM 681 N N . THR A 1 82 ? -6.566 3.975 -5.883 1 84.62 82 THR A N 1
ATOM 682 C CA . THR A 1 82 ? -7.891 4.449 -5.5 1 84.62 82 THR A CA 1
ATOM 683 C C . THR A 1 82 ? -8.391 3.709 -4.262 1 84.62 82 THR A C 1
ATOM 685 O O . THR A 1 82 ? -8.117 2.52 -4.09 1 84.62 82 THR A O 1
ATOM 688 N N . GLY A 1 83 ? -8.766 4.43 -3.211 1 71.06 83 GLY A N 1
ATOM 689 C CA . GLY A 1 83 ? -9.195 3.844 -1.951 1 71.06 83 GLY A CA 1
ATOM 690 C C . GLY A 1 83 ? -10.633 3.367 -1.973 1 71.06 83 GLY A C 1
ATOM 691 O O . GLY A 1 83 ? -11.391 3.705 -2.883 1 71.06 83 GLY A O 1
ATOM 692 N N . PRO A 1 84 ? -10.758 2.35 -1.056 1 62.28 84 PRO A N 1
ATOM 693 C CA . PRO A 1 84 ? -12.109 1.785 -1.051 1 62.28 84 PRO A CA 1
ATOM 694 C C . PRO A 1 84 ? -13.141 2.729 -0.435 1 62.28 84 PRO A C 1
ATOM 696 O O . PRO A 1 84 ? -14.328 2.627 -0.735 1 62.28 84 PRO A O 1
ATOM 699 N N . PHE A 1 85 ? -12.578 3.74 0.194 1 66.56 85 PHE A N 1
ATOM 700 C CA . PHE A 1 85 ? -13.586 4.488 0.936 1 66.56 85 PHE A CA 1
ATOM 701 C C . PHE A 1 85 ? -14.039 5.711 0.147 1 66.56 85 PHE A C 1
ATOM 703 O O . PHE A 1 85 ? -13.234 6.367 -0.511 1 66.56 85 PHE A O 1
ATOM 710 N N . PHE A 1 86 ? -15.312 6.062 0.313 1 68.81 86 PHE A N 1
ATOM 711 C CA . PHE A 1 86 ? -16 7.254 -0.171 1 68.81 86 PHE A CA 1
ATOM 712 C C . PHE A 1 86 ? -15.68 7.508 -1.638 1 68.81 86 PHE A C 1
ATOM 714 O O . PHE A 1 86 ? -15.461 8.656 -2.041 1 68.81 86 PHE A O 1
ATOM 721 N N . VAL A 1 87 ? -15.43 6.387 -2.229 1 67 87 VAL A N 1
ATOM 722 C CA . VAL A 1 87 ? -15.156 6.547 -3.654 1 67 87 VAL A CA 1
ATOM 723 C C . VAL A 1 87 ? -16.281 7.336 -4.309 1 67 87 VAL A C 1
ATOM 725 O O . VAL A 1 87 ? -17.469 6.996 -4.156 1 67 87 VAL A O 1
ATOM 728 N N . GLY A 1 88 ? -15.867 8.422 -4.754 1 70.44 88 GLY A N 1
ATOM 729 C CA . GLY A 1 88 ? -16.828 9.234 -5.484 1 70.44 88 GLY A CA 1
ATOM 730 C C . GLY A 1 88 ? -17.453 10.336 -4.645 1 70.44 88 GLY A C 1
ATOM 731 O O . GLY A 1 88 ? -18.141 11.203 -5.172 1 70.44 88 GLY A O 1
ATOM 732 N N . ASP A 1 89 ? -17.266 10.312 -3.361 1 82.06 89 ASP A N 1
ATOM 733 C CA . ASP A 1 89 ? -17.766 11.391 -2.516 1 82.06 89 ASP A CA 1
ATOM 734 C C . ASP A 1 89 ? -16.688 12.445 -2.275 1 82.06 89 ASP A C 1
ATOM 736 O O . ASP A 1 89 ? -15.938 12.359 -1.298 1 82.06 89 ASP A O 1
ATOM 740 N N . THR A 1 90 ? -16.641 13.438 -3.066 1 81.06 90 THR A N 1
ATOM 741 C CA . THR A 1 90 ? -15.594 14.445 -3.051 1 81.06 90 THR A CA 1
ATOM 742 C C . THR A 1 90 ? -15.688 15.305 -1.79 1 81.06 90 THR A C 1
ATOM 744 O O . THR A 1 90 ? -14.727 15.992 -1.434 1 81.06 90 THR A O 1
ATOM 747 N N . ASP A 1 91 ? -16.828 15.219 -1.159 1 90.5 91 ASP A N 1
ATOM 748 C CA . ASP A 1 91 ? -16.969 16 0.066 1 90.5 91 ASP A CA 1
ATOM 749 C C . ASP A 1 91 ? -16.203 15.352 1.22 1 90.5 91 ASP A C 1
ATOM 751 O O . ASP A 1 91 ? -15.836 16.031 2.182 1 90.5 91 ASP A O 1
ATOM 755 N N . LYS A 1 92 ? -15.977 14.102 1.019 1 94.56 92 LYS A N 1
ATOM 756 C CA . LYS A 1 92 ? -15.375 13.422 2.166 1 94.56 92 LYS A CA 1
ATOM 757 C C . LYS A 1 92 ? -14.031 12.805 1.799 1 94.56 92 LYS A C 1
ATOM 759 O O . LYS A 1 92 ? -13.312 12.312 2.668 1 94.56 92 LYS A O 1
ATOM 764 N N . LEU A 1 93 ? -13.766 12.852 0.527 1 95.94 93 LEU A N 1
ATOM 765 C CA . LEU A 1 93 ? -12.5 12.289 0.063 1 95.94 93 LEU A CA 1
ATOM 766 C C . LEU A 1 93 ? -11.797 13.242 -0.898 1 95.94 93 LEU A C 1
ATOM 768 O O . LEU A 1 93 ? -12.367 13.633 -1.92 1 95.94 93 LEU A O 1
ATOM 772 N N . LEU A 1 94 ? -10.641 13.648 -0.564 1 96.06 94 LEU A N 1
ATOM 773 C CA . LEU A 1 94 ? -9.742 14.328 -1.488 1 96.06 94 LEU A CA 1
ATOM 774 C C . LEU A 1 94 ? -8.664 13.375 -1.994 1 96.06 94 LEU A C 1
ATOM 776 O O . LEU A 1 94 ? -7.848 12.883 -1.211 1 96.06 94 LEU A O 1
ATOM 780 N N . HIS A 1 95 ? -8.656 13.141 -3.223 1 95.62 95 HIS A N 1
ATOM 781 C CA . HIS A 1 95 ? -7.656 12.266 -3.826 1 95.62 95 HIS A CA 1
ATOM 782 C C . HIS A 1 95 ? -6.586 13.07 -4.562 1 95.62 95 HIS A C 1
ATOM 784 O O . HIS A 1 95 ? -6.902 13.836 -5.477 1 95.62 95 HIS A O 1
ATOM 790 N N . ILE A 1 96 ? -5.375 12.93 -4.148 1 96.5 96 ILE A N 1
ATOM 791 C CA . ILE A 1 96 ? -4.207 13.523 -4.785 1 96.5 96 ILE A CA 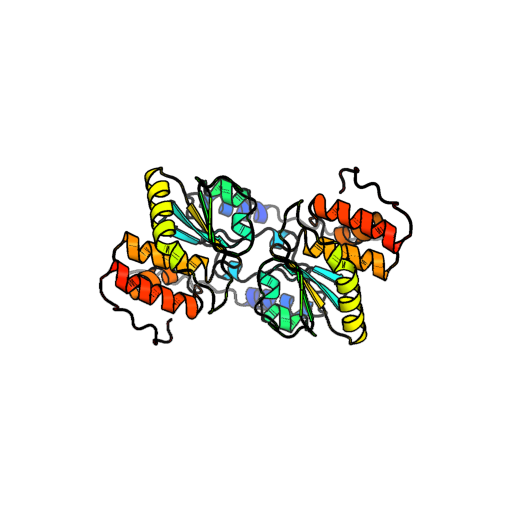1
ATOM 792 C C . ILE A 1 96 ? -3.348 12.43 -5.414 1 96.5 96 ILE A C 1
ATOM 794 O O . ILE A 1 96 ? -2.508 11.828 -4.742 1 96.5 96 ILE A O 1
ATOM 798 N N . PRO A 1 97 ? -3.535 12.195 -6.684 1 95.06 97 PRO A N 1
ATOM 799 C CA . PRO A 1 97 ? -2.898 11.047 -7.336 1 95.06 97 PRO A CA 1
ATOM 800 C C . PRO A 1 97 ? -1.471 11.344 -7.789 1 95.06 97 PRO A C 1
ATOM 802 O O . PRO A 1 97 ? -1.257 11.766 -8.93 1 95.06 97 PRO A O 1
ATOM 805 N N . ILE A 1 98 ? -0.503 11.109 -6.934 1 95.19 98 ILE A N 1
ATOM 806 C CA . ILE A 1 98 ? 0.899 11.289 -7.293 1 95.19 98 ILE A CA 1
ATOM 807 C C . ILE A 1 98 ? 1.695 10.039 -6.91 1 95.19 98 ILE A C 1
ATOM 809 O O . ILE A 1 98 ? 1.331 9.328 -5.973 1 95.19 98 ILE A O 1
ATOM 813 N N . GLU A 1 99 ? 2.748 9.82 -7.59 1 91.69 99 GLU A N 1
ATOM 814 C CA . GLU A 1 99 ? 3.67 8.727 -7.277 1 91.69 99 GLU A CA 1
ATOM 815 C C . GLU A 1 99 ? 4.602 9.109 -6.125 1 91.69 99 GLU A C 1
ATOM 817 O O . GLU A 1 99 ? 4.75 10.289 -5.805 1 91.69 99 GLU A O 1
ATOM 822 N N . ASP A 1 100 ? 5.137 8.055 -5.535 1 89.38 100 ASP A N 1
ATOM 823 C CA . ASP A 1 100 ? 6.195 8.328 -4.566 1 89.38 100 ASP A CA 1
ATOM 824 C C . ASP A 1 100 ? 7.562 8.383 -5.242 1 89.38 100 ASP A C 1
ATOM 826 O O . ASP A 1 100 ? 8.367 7.465 -5.098 1 89.38 100 ASP A O 1
ATOM 830 N N . SER A 1 101 ? 7.801 9.391 -5.922 1 89.69 101 SER A N 1
ATOM 831 C CA . SER A 1 101 ? 9.039 9.633 -6.652 1 89.69 101 SER A CA 1
ATOM 832 C C . SER A 1 101 ? 9.461 11.094 -6.551 1 89.69 101 SER A C 1
ATOM 834 O O . SER A 1 101 ? 8.625 11.977 -6.348 1 89.69 101 SER A O 1
ATOM 836 N N . PRO A 1 102 ? 10.758 11.328 -6.668 1 90.81 102 PRO A N 1
ATOM 837 C CA . PRO A 1 102 ? 11.227 12.719 -6.602 1 90.81 102 PRO A CA 1
ATOM 838 C C . PRO A 1 102 ? 10.648 13.594 -7.711 1 90.81 102 PRO A C 1
ATOM 840 O O . PRO A 1 102 ? 10.672 14.82 -7.605 1 90.81 102 PRO A O 1
ATOM 843 N N . GLU A 1 103 ? 10.109 12.953 -8.734 1 92.31 103 GLU A N 1
ATOM 844 C CA . GLU A 1 103 ? 9.594 13.703 -9.875 1 92.31 103 GLU A CA 1
ATOM 845 C C . GLU A 1 103 ? 8.133 14.086 -9.664 1 92.31 103 GLU A C 1
ATOM 847 O O . GLU A 1 103 ? 7.594 14.922 -10.391 1 92.31 103 GLU A O 1
ATOM 852 N N . ALA A 1 104 ? 7.527 13.438 -8.672 1 94.5 104 ALA A N 1
ATOM 853 C CA . ALA A 1 104 ? 6.117 13.734 -8.422 1 94.5 104 ALA A CA 1
ATOM 854 C C . ALA A 1 104 ? 5.918 15.203 -8.062 1 94.5 104 ALA A C 1
ATOM 856 O O . ALA A 1 104 ? 6.789 15.82 -7.438 1 94.5 104 ALA A O 1
ATOM 857 N N . ASN A 1 105 ? 4.762 15.797 -8.461 1 97.44 105 ASN A N 1
ATOM 858 C CA . ASN A 1 105 ? 4.465 17.203 -8.211 1 97.44 105 ASN A CA 1
ATOM 859 C C . ASN A 1 105 ? 3.23 17.375 -7.328 1 97.44 105 ASN A C 1
ATOM 861 O O . ASN A 1 105 ? 2.1 17.266 -7.809 1 97.44 105 ASN A O 1
ATOM 865 N N . ILE A 1 106 ? 3.457 17.672 -6.141 1 98.31 106 ILE A N 1
ATOM 866 C CA . ILE A 1 106 ? 2.352 17.812 -5.199 1 98.31 106 ILE A CA 1
ATOM 867 C C . ILE A 1 106 ? 1.936 19.281 -5.094 1 98.31 106 ILE A C 1
ATOM 869 O O . ILE A 1 106 ? 0.848 19.594 -4.602 1 98.31 106 ILE A O 1
ATOM 873 N N . PHE A 1 107 ? 2.715 20.188 -5.594 1 98.38 107 PHE A N 1
ATOM 874 C CA . PHE A 1 107 ? 2.619 21.625 -5.348 1 98.38 107 PHE A CA 1
ATOM 875 C C . PHE A 1 107 ? 1.259 22.156 -5.781 1 98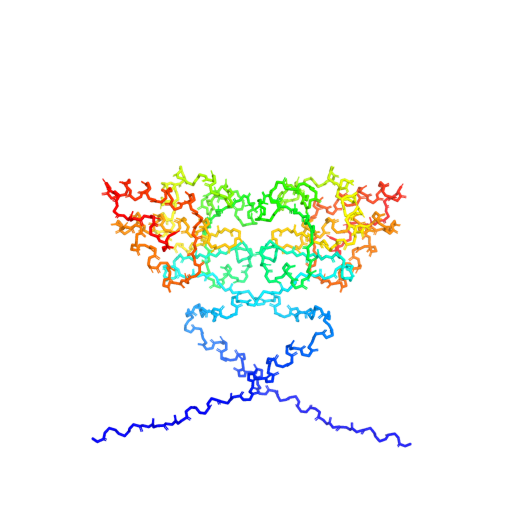.38 107 PHE A C 1
ATOM 877 O O . PHE A 1 107 ? 0.605 22.875 -5.031 1 98.38 107 PHE A O 1
ATOM 884 N N . PRO A 1 108 ? 0.74 21.734 -6.922 1 98.38 108 PRO A N 1
ATOM 885 C CA . PRO A 1 108 ? -0.529 22.297 -7.391 1 98.38 108 PRO A CA 1
ATOM 886 C C . PRO A 1 108 ? -1.705 21.922 -6.488 1 98.38 108 PRO A C 1
ATOM 888 O O . PRO A 1 108 ? -2.764 22.547 -6.562 1 98.38 108 PRO A O 1
ATOM 891 N N . PHE A 1 109 ? -1.549 20.953 -5.656 1 98.62 109 PHE A N 1
ATOM 892 C CA . PHE A 1 109 ? -2.66 20.438 -4.863 1 98.62 109 PHE A CA 1
ATOM 893 C C . PHE A 1 109 ? -2.674 21.078 -3.479 1 98.62 109 PHE A C 1
ATOM 895 O O . PHE A 1 109 ? -3.639 20.922 -2.727 1 98.62 109 PHE A O 1
ATOM 902 N N . LEU A 1 110 ? -1.671 21.797 -3.092 1 98.75 110 LEU A N 1
ATOM 903 C CA . LEU A 1 110 ? -1.449 22.156 -1.696 1 98.75 110 LEU A CA 1
ATOM 904 C C . LEU A 1 110 ? -2.502 23.156 -1.218 1 98.75 110 LEU A C 1
ATOM 906 O O . LEU A 1 110 ? -2.961 23.078 -0.076 1 98.75 110 LEU A O 1
ATOM 910 N N . ARG A 1 111 ? -2.898 24.062 -2.084 1 98.12 111 ARG A N 1
ATOM 911 C CA . ARG A 1 111 ? -3.939 25.016 -1.691 1 98.12 111 ARG A CA 1
ATOM 912 C C . ARG A 1 111 ? -5.258 24.297 -1.429 1 98.12 111 ARG A C 1
ATOM 914 O O . ARG A 1 111 ? -5.922 24.547 -0.422 1 98.12 111 ARG A O 1
ATOM 921 N N . HIS A 1 112 ? -5.594 23.453 -2.35 1 98.12 112 HIS A N 1
ATOM 922 C CA . HIS A 1 112 ? -6.828 22.688 -2.211 1 98.12 112 HIS A CA 1
ATOM 923 C C . HIS A 1 112 ? -6.766 21.766 -0.999 1 98.12 112 HIS A C 1
ATOM 925 O O . HIS A 1 112 ? -7.766 21.578 -0.302 1 98.12 112 HIS A O 1
ATOM 931 N N . LEU A 1 113 ? -5.68 21.188 -0.788 1 98.62 113 LEU A N 1
ATOM 932 C CA . LEU A 1 113 ? -5.449 20.344 0.375 1 98.62 113 LEU A CA 1
ATOM 933 C C . LEU A 1 113 ? -5.73 21.094 1.668 1 98.62 113 LEU A C 1
ATOM 935 O O . LEU A 1 113 ? -6.473 20.609 2.527 1 98.62 113 LEU A O 1
ATOM 939 N N . CYS A 1 114 ? -5.148 22.266 1.827 1 98.56 114 CYS A N 1
ATOM 940 C CA . CYS A 1 114 ? -5.312 23.062 3.039 1 98.56 114 CYS A CA 1
ATOM 941 C C . CYS A 1 114 ? -6.766 23.484 3.229 1 98.56 114 CYS A C 1
ATOM 943 O O . CYS A 1 114 ? -7.297 23.406 4.336 1 98.56 114 CYS A O 1
ATOM 945 N N . HIS A 1 115 ? -7.375 23.875 2.135 1 98.06 115 HIS A N 1
ATOM 946 C CA . HIS A 1 115 ? -8.781 24.25 2.193 1 98.06 115 HIS A CA 1
ATOM 947 C C . HIS A 1 115 ? -9.656 23.094 2.617 1 98.06 115 HIS A C 1
ATOM 949 O O . HIS A 1 115 ? -10.539 23.234 3.467 1 98.06 115 HIS A O 1
ATOM 955 N N . PHE A 1 116 ? -9.461 21.969 2.068 1 98.44 116 PHE A N 1
ATOM 956 C CA . PHE A 1 116 ? -10.227 20.781 2.385 1 98.44 116 PHE A CA 1
ATOM 957 C C . PHE A 1 116 ? -10.125 20.438 3.867 1 98.44 116 PHE A C 1
ATOM 959 O O . PHE A 1 116 ? -11.133 20.188 4.523 1 98.44 116 PHE A O 1
ATOM 966 N N . ILE A 1 117 ? -8.906 20.406 4.371 1 98.5 117 ILE A N 1
ATOM 967 C CA . ILE A 1 117 ? -8.68 20.062 5.77 1 98.5 117 ILE A CA 1
ATOM 968 C C . ILE A 1 117 ? -9.367 21.094 6.668 1 98.5 117 ILE A C 1
ATOM 970 O O . ILE A 1 117 ? -10.055 20.734 7.625 1 98.5 117 ILE A O 1
ATOM 974 N N . GLU A 1 118 ? -9.25 22.328 6.359 1 97.81 118 GLU A N 1
ATOM 975 C CA . GLU A 1 118 ? -9.82 23.406 7.168 1 97.81 118 GLU A CA 1
ATOM 976 C C . GLU A 1 118 ? -11.336 23.281 7.262 1 97.81 118 GLU A C 1
ATOM 978 O O . GLU A 1 118 ? -11.914 23.422 8.344 1 97.81 118 GLU A O 1
ATOM 983 N N . ILE A 1 119 ? -11.977 23.062 6.156 1 97.44 119 ILE A N 1
ATOM 984 C CA . ILE A 1 119 ? -13.43 22.953 6.109 1 97.44 119 ILE A CA 1
ATOM 985 C C . ILE A 1 119 ? -13.883 21.781 6.984 1 97.44 119 ILE A C 1
ATOM 987 O O . ILE A 1 119 ? -14.836 21.922 7.762 1 97.44 119 ILE A O 1
ATOM 991 N N . HIS A 1 120 ? -13.234 20.688 6.895 1 97.62 120 HIS A N 1
ATOM 992 C CA . HIS A 1 120 ? -13.648 19.5 7.633 1 97.62 120 HIS A CA 1
ATOM 993 C C . HIS A 1 120 ? -13.367 19.656 9.125 1 97.62 120 HIS A C 1
ATOM 995 O O . HIS A 1 120 ? -14.109 19.141 9.961 1 97.62 120 HIS A O 1
ATOM 1001 N N . LEU A 1 121 ? -12.297 20.328 9.438 1 97.5 121 LEU A N 1
ATOM 1002 C CA . LEU A 1 121 ? -12.039 20.625 10.844 1 97.5 121 LEU A CA 1
ATOM 1003 C C . LEU A 1 121 ? -13.133 21.516 11.422 1 97.5 121 LEU A C 1
ATOM 1005 O O . LEU A 1 121 ? -13.578 21.312 12.555 1 97.5 121 LEU A O 1
ATOM 1009 N N . LYS A 1 122 ? -13.5 22.484 10.664 1 97.06 122 LYS A N 1
ATOM 1010 C CA . LYS A 1 122 ? -14.57 23.375 11.102 1 97.06 122 LYS A CA 1
ATOM 1011 C C . LYS A 1 122 ? -15.875 22.625 11.305 1 97.06 122 LYS A C 1
ATOM 1013 O O . LYS A 1 122 ? -16.672 22.953 12.18 1 97.06 122 LYS A O 1
ATOM 1018 N N . LEU A 1 123 ? -16.125 21.547 10.562 1 96.69 123 LEU A N 1
ATOM 1019 C CA . LEU A 1 123 ? -17.312 20.719 10.641 1 96.69 123 LEU A CA 1
ATOM 1020 C C . LEU A 1 123 ? -17.203 19.703 11.766 1 96.69 123 LEU A C 1
ATOM 1022 O O . LEU A 1 123 ? -18.141 18.953 12.039 1 96.69 123 LEU A O 1
ATOM 1026 N N . GLY A 1 124 ? -15.977 19.656 12.367 1 96.62 124 GLY A N 1
ATOM 1027 C CA . GLY A 1 124 ? -15.773 18.734 13.469 1 96.62 124 GLY A CA 1
ATOM 1028 C C . GLY A 1 124 ? -15.422 17.328 13.008 1 96.62 124 GLY A C 1
ATOM 1029 O O . GLY A 1 124 ? -15.477 16.391 13.797 1 96.62 124 GLY A O 1
ATOM 1030 N N . SER A 1 125 ? -15.094 17.203 11.789 1 97.25 125 SER A N 1
ATOM 1031 C CA . SER A 1 125 ? -14.742 15.906 11.234 1 97.25 125 SER A CA 1
ATOM 1032 C C . SER A 1 125 ? -13.312 15.516 11.602 1 97.25 125 SER A C 1
ATOM 1034 O O . SER A 1 125 ? -12.422 16.359 11.609 1 97.25 125 SER A O 1
ATOM 1036 N N . VAL A 1 126 ? -13.156 14.25 11.93 1 97.88 126 VAL A N 1
ATOM 1037 C CA . VAL A 1 126 ? -11.82 13.672 12.055 1 97.88 126 VAL A CA 1
ATOM 1038 C C . VAL A 1 126 ? -11.297 13.258 10.688 1 97.88 126 VAL A C 1
ATOM 1040 O O . VAL A 1 126 ? -12.023 12.648 9.891 1 97.88 126 VAL A O 1
ATOM 1043 N N . ILE A 1 127 ? -10.031 13.641 10.414 1 98.19 127 ILE A N 1
ATOM 1044 C CA . ILE A 1 127 ? -9.484 13.453 9.07 1 98.19 127 ILE A CA 1
ATOM 1045 C C . ILE A 1 127 ? -8.32 12.461 9.117 1 98.19 127 ILE A C 1
ATOM 1047 O O . ILE A 1 127 ? -7.469 12.547 10.008 1 98.19 127 ILE A O 1
ATOM 1051 N N . LEU A 1 128 ? -8.297 11.523 8.227 1 97.44 128 LEU A N 1
ATOM 1052 C CA . LEU A 1 128 ? -7.145 10.664 7.996 1 97.44 128 LEU A CA 1
ATOM 1053 C C . LEU A 1 128 ? -6.441 11.031 6.695 1 97.44 128 LEU A C 1
ATOM 1055 O O . LEU A 1 128 ? -7.047 10.992 5.621 1 97.44 128 LEU A O 1
ATOM 1059 N N . VAL A 1 129 ? -5.188 11.492 6.777 1 98.06 129 VAL A N 1
ATOM 1060 C CA . VAL A 1 129 ? -4.316 11.711 5.625 1 98.06 129 VAL A CA 1
ATOM 1061 C C . VAL A 1 129 ? -3.402 10.5 5.43 1 98.06 129 VAL A C 1
ATOM 1063 O O . VAL A 1 129 ? -2.666 10.117 6.34 1 98.06 129 VAL A O 1
ATOM 1066 N N . PHE A 1 130 ? -3.451 9.93 4.242 1 96.44 130 PHE A N 1
ATOM 1067 C CA . PHE A 1 130 ? -2.688 8.695 4.098 1 96.44 130 PHE A CA 1
ATOM 1068 C C . PHE A 1 130 ? -2.092 8.594 2.697 1 96.44 130 PHE A C 1
ATOM 1070 O O . PHE A 1 130 ? -2.535 9.281 1.775 1 96.44 130 PHE A O 1
ATOM 1077 N N . SER A 1 131 ? -1.045 7.887 2.605 1 95.25 131 SER A N 1
ATOM 1078 C CA . SER A 1 131 ? -0.438 7.43 1.36 1 95.25 131 SER A CA 1
ATOM 1079 C C . SER A 1 131 ? -0.183 5.926 1.391 1 95.25 131 SER A C 1
ATOM 1081 O O . SER A 1 131 ? -0.697 5.223 2.264 1 95.25 131 SER A O 1
ATOM 1083 N N . THR A 1 132 ? 0.557 5.473 0.469 1 93.12 132 THR A N 1
ATOM 1084 C CA . THR A 1 132 ? 0.744 4.027 0.38 1 93.12 132 THR A CA 1
ATOM 1085 C C . THR A 1 132 ? 1.445 3.496 1.626 1 93.12 132 THR A C 1
ATOM 1087 O O . THR A 1 132 ? 0.936 2.594 2.295 1 93.12 132 THR A O 1
ATOM 1090 N N . LEU A 1 133 ? 2.576 4.117 1.99 1 91.69 133 LEU A N 1
ATOM 1091 C CA . LEU A 1 133 ? 3.355 3.627 3.121 1 91.69 133 LEU A CA 1
ATOM 1092 C C . LEU A 1 133 ? 3.229 4.566 4.316 1 91.69 133 LEU A C 1
ATOM 1094 O O . LEU A 1 133 ? 3.646 4.23 5.426 1 91.69 133 LEU A O 1
ATOM 1098 N N . GLY A 1 134 ? 2.725 5.801 4.113 1 93 134 GLY A N 1
ATOM 1099 C CA . GLY A 1 134 ? 2.479 6.719 5.215 1 93 134 GLY A CA 1
ATOM 1100 C C . GLY A 1 134 ? 3.734 7.41 5.707 1 93 134 GLY A C 1
ATOM 1101 O O . GLY A 1 134 ? 3.799 7.844 6.859 1 93 134 GLY A O 1
ATOM 1102 N N . ILE A 1 135 ? 4.754 7.59 4.871 1 92.06 135 ILE A N 1
ATOM 1103 C CA . ILE A 1 135 ? 6.012 8.102 5.406 1 92.06 135 ILE A CA 1
ATOM 1104 C C . ILE A 1 135 ? 6.492 9.281 4.562 1 92.06 135 ILE A C 1
ATOM 1106 O O . ILE A 1 135 ? 7.266 10.117 5.031 1 92.06 135 ILE A O 1
ATOM 1110 N N . SER A 1 136 ? 6.074 9.438 3.297 1 93.75 136 SER A N 1
ATOM 1111 C CA . SER A 1 136 ? 6.617 10.461 2.408 1 93.75 136 SER A CA 1
ATOM 1112 C C . SER A 1 136 ? 5.527 11.406 1.92 1 93.75 136 SER A C 1
ATOM 1114 O O . SER A 1 136 ? 5.348 12.492 2.471 1 93.75 136 SER A O 1
ATOM 1116 N N . ARG A 1 137 ? 4.629 10.922 1.076 1 96.5 137 ARG A N 1
ATOM 1117 C CA . ARG A 1 137 ? 3.637 11.781 0.438 1 96.5 137 ARG A CA 1
ATOM 1118 C C . ARG A 1 137 ? 2.643 12.328 1.46 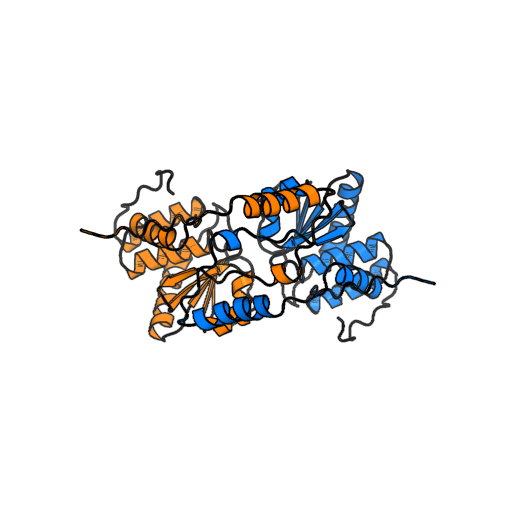1 96.5 137 ARG A C 1
ATOM 1120 O O . ARG A 1 137 ? 2.322 13.516 1.448 1 96.5 137 ARG A O 1
ATOM 1127 N N . SER A 1 138 ? 2.119 11.383 2.277 1 97.5 138 SER A N 1
ATOM 1128 C CA . SER A 1 138 ? 1.19 11.836 3.309 1 97.5 138 SER A CA 1
ATOM 1129 C C . SER A 1 138 ? 1.873 12.781 4.293 1 97.5 138 SER A C 1
ATOM 1131 O O . SER A 1 138 ? 1.262 13.734 4.766 1 97.5 138 SER A O 1
ATOM 1133 N N . CYS A 1 139 ? 3.109 12.523 4.586 1 97.38 139 CYS A N 1
ATOM 1134 C CA . CYS A 1 139 ? 3.883 13.406 5.449 1 97.38 139 CYS A CA 1
ATOM 1135 C C . CYS A 1 139 ? 4.023 14.789 4.828 1 97.38 139 CYS A C 1
ATOM 1137 O O . CYS A 1 139 ? 3.85 15.805 5.508 1 97.38 139 CYS A O 1
ATOM 1139 N N . ALA A 1 140 ? 4.363 14.836 3.57 1 98.31 140 ALA A N 1
ATOM 1140 C CA . ALA A 1 140 ? 4.484 16.125 2.877 1 98.31 140 ALA A CA 1
ATOM 1141 C C . ALA A 1 140 ? 3.18 16.906 2.947 1 98.31 140 ALA A C 1
ATOM 1143 O O . ALA A 1 140 ? 3.189 18.125 3.17 1 98.31 140 ALA A O 1
ATOM 1144 N N . ALA A 1 141 ? 2.078 16.25 2.781 1 98.81 141 ALA A N 1
ATOM 1145 C CA . ALA A 1 141 ? 0.762 16.875 2.855 1 98.81 141 ALA A CA 1
ATOM 1146 C C . ALA A 1 141 ? 0.526 17.5 4.23 1 98.81 141 ALA A C 1
ATOM 1148 O O . ALA A 1 141 ? 0.066 18.641 4.336 1 98.81 141 ALA A O 1
ATOM 1149 N N . ILE A 1 142 ? 0.844 16.75 5.238 1 98.69 142 ILE A N 1
ATOM 1150 C CA . ILE A 1 142 ? 0.659 17.219 6.609 1 98.69 142 ILE A CA 1
ATOM 1151 C C . ILE A 1 142 ? 1.543 18.438 6.871 1 98.69 142 ILE A C 1
ATOM 1153 O O . ILE A 1 142 ? 1.096 19.406 7.469 1 98.69 142 ILE A O 1
ATOM 1157 N N . LEU A 1 143 ? 2.793 18.344 6.426 1 98.44 143 LEU A N 1
ATOM 1158 C CA . LEU A 1 143 ? 3.719 19.453 6.617 1 98.44 143 LEU A CA 1
ATOM 1159 C C . LEU A 1 143 ? 3.199 20.719 5.941 1 98.44 143 LEU A C 1
ATOM 1161 O O . LEU A 1 143 ? 3.254 21.797 6.52 1 98.44 143 LEU A O 1
ATOM 1165 N N . ALA A 1 144 ? 2.723 20.578 4.73 1 98.81 144 ALA A N 1
ATOM 1166 C CA . ALA A 1 144 ? 2.174 21.719 4.004 1 98.81 144 ALA A CA 1
ATOM 1167 C C . ALA A 1 144 ? 1.015 22.344 4.77 1 98.81 144 ALA A C 1
ATOM 1169 O O . ALA A 1 144 ? 0.94 23.578 4.895 1 98.81 144 ALA A O 1
ATOM 1170 N N . TYR A 1 145 ? 0.176 21.531 5.281 1 98.81 145 TYR A N 1
ATOM 1171 C CA . TYR A 1 145 ? -0.972 22.047 6.023 1 98.81 145 TYR A CA 1
ATOM 1172 C C . TYR A 1 145 ? -0.527 22.766 7.293 1 98.81 145 TYR A C 1
ATOM 1174 O O . TYR A 1 145 ? -1.031 23.844 7.613 1 98.81 145 TYR A O 1
ATOM 1182 N N . LEU A 1 146 ? 0.372 22.094 8.039 1 98.38 146 LEU A N 1
ATOM 1183 C CA . LEU A 1 146 ? 0.84 22.688 9.289 1 98.38 146 LEU A CA 1
ATOM 1184 C C . LEU A 1 146 ? 1.47 24.047 9.047 1 98.38 146 LEU A C 1
ATOM 1186 O O . LEU A 1 146 ? 1.257 24.984 9.828 1 98.38 146 LEU A O 1
ATOM 1190 N N . MET A 1 147 ? 2.289 24.172 7.988 1 98.31 147 MET A N 1
ATOM 1191 C CA . MET A 1 147 ? 2.885 25.469 7.656 1 98.31 147 MET A CA 1
ATOM 1192 C C . MET A 1 147 ? 1.807 26.516 7.391 1 98.31 147 MET A C 1
ATOM 1194 O O . MET A 1 147 ? 1.901 27.641 7.871 1 98.31 147 MET A O 1
ATOM 1198 N N . HIS A 1 148 ? 0.823 26.109 6.672 1 98.12 148 HIS A N 1
ATOM 1199 C CA . HIS A 1 148 ? -0.256 27.016 6.297 1 98.12 148 HIS A CA 1
ATOM 1200 C C . HIS A 1 148 ? -1.114 27.391 7.508 1 98.12 148 HIS A C 1
ATOM 1202 O O . HIS A 1 148 ? -1.409 28.562 7.734 1 98.12 148 HIS A O 1
ATOM 1208 N N . TRP A 1 149 ? -1.525 26.406 8.227 1 96.75 149 TRP A N 1
ATOM 1209 C CA . TRP A 1 149 ? -2.438 26.562 9.359 1 96.75 149 TRP A CA 1
ATOM 1210 C C . TRP A 1 149 ? -1.811 27.406 10.461 1 96.75 149 TRP A C 1
ATOM 1212 O O . TRP A 1 149 ? -2.455 28.297 11 1 96.75 149 TRP A O 1
ATOM 1222 N N . GLN A 1 150 ? -0.55 27.188 10.812 1 95.44 150 GLN A N 1
ATOM 1223 C CA . GLN A 1 150 ? 0.114 27.891 11.914 1 95.44 150 GLN A CA 1
ATOM 1224 C C . GLN A 1 150 ? 1.014 29 11.406 1 95.44 150 GLN A C 1
ATOM 1226 O O . GLN A 1 150 ? 1.711 29.656 12.188 1 95.44 150 GLN A O 1
ATOM 1231 N N . GLU A 1 151 ? 1.048 29.188 10.086 1 95.88 151 GLU A N 1
ATOM 1232 C CA . GLU A 1 151 ? 1.93 30.172 9.477 1 95.88 151 GLU A CA 1
ATOM 1233 C C . GLU A 1 151 ? 3.352 30.062 10.016 1 95.88 151 GLU A C 1
ATOM 1235 O O . GLU A 1 151 ? 3.918 31.031 10.508 1 95.88 151 GLU A O 1
ATOM 1240 N N . GLN A 1 152 ? 3.871 28.859 9.93 1 96.12 152 GLN A N 1
ATOM 1241 C CA . GLN A 1 152 ? 5.199 28.578 10.461 1 96.12 152 GLN A CA 1
ATOM 1242 C C . GLN A 1 152 ? 6.117 28 9.391 1 96.12 152 GLN A C 1
ATOM 1244 O O . GLN A 1 152 ? 5.664 27.688 8.289 1 96.12 152 GLN A O 1
ATOM 1249 N N . THR A 1 153 ? 7.387 27.906 9.727 1 97.38 153 THR A N 1
ATOM 1250 C CA . THR A 1 153 ? 8.398 27.484 8.773 1 97.38 153 THR A CA 1
ATOM 1251 C C . THR A 1 153 ? 8.312 25.969 8.547 1 97.38 153 THR A C 1
ATOM 1253 O O . THR A 1 153 ? 7.738 25.25 9.359 1 97.38 153 THR A O 1
ATOM 1256 N N . LEU A 1 154 ? 8.906 25.531 7.465 1 97.69 154 LEU A N 1
ATOM 1257 C CA . LEU A 1 154 ? 9.062 24.109 7.199 1 97.69 154 LEU A CA 1
ATOM 1258 C C . LEU A 1 154 ? 9.836 23.438 8.328 1 97.69 154 LEU A C 1
ATOM 1260 O O . LEU A 1 154 ? 9.469 22.344 8.766 1 97.69 154 LEU A O 1
ATOM 1264 N N . LYS A 1 155 ? 10.852 24.109 8.844 1 96.81 155 LYS A N 1
ATOM 1265 C CA . LYS A 1 155 ? 11.688 23.578 9.914 1 96.81 155 LYS A CA 1
ATOM 1266 C C . LYS A 1 155 ? 10.859 23.297 11.164 1 96.81 155 LYS A C 1
ATOM 1268 O O . LYS A 1 155 ? 10.977 22.219 11.758 1 96.81 155 LYS A O 1
ATOM 1273 N N . ARG A 1 156 ? 10.078 24.188 11.547 1 96.75 156 ARG A N 1
ATOM 1274 C CA . ARG A 1 156 ? 9.258 24.031 12.75 1 96.75 156 ARG A CA 1
ATOM 1275 C C . ARG A 1 156 ? 8.211 22.938 12.562 1 96.75 156 ARG A C 1
ATOM 1277 O O . ARG A 1 156 ? 7.988 22.125 13.461 1 96.75 156 ARG A O 1
ATOM 1284 N N . SER A 1 157 ? 7.535 22.984 11.422 1 97.38 157 SER A N 1
ATOM 1285 C CA . SER A 1 157 ? 6.535 21.969 11.125 1 97.38 157 SER A CA 1
ATOM 1286 C C . SER A 1 157 ? 7.16 20.578 11.086 1 97.38 157 SER A C 1
ATOM 1288 O O . SER A 1 157 ? 6.578 19.609 11.586 1 97.38 157 SER A O 1
ATOM 1290 N N . TRP A 1 158 ? 8.328 20.5 10.516 1 96.44 158 TRP A N 1
ATOM 1291 C CA . TRP A 1 158 ? 9.055 19.25 10.422 1 96.44 158 TRP A CA 1
ATOM 1292 C C . TRP A 1 158 ? 9.422 18.719 11.805 1 96.44 158 TRP A C 1
ATOM 1294 O O . TRP A 1 158 ? 9.281 17.531 12.078 1 96.44 158 TRP A O 1
ATOM 1304 N N . ALA A 1 159 ? 9.906 19.578 12.648 1 94.88 159 ALA A N 1
ATOM 1305 C CA . ALA A 1 159 ? 10.242 19.188 14.023 1 94.88 159 ALA A CA 1
ATOM 1306 C C . ALA A 1 159 ? 9.031 18.641 14.758 1 94.88 159 ALA A C 1
ATOM 1308 O O . ALA A 1 159 ? 9.133 17.672 15.508 1 94.88 159 ALA A O 1
ATOM 1309 N N . TYR A 1 160 ? 7.957 19.297 14.586 1 95.12 160 TYR A N 1
ATOM 1310 C CA . TYR A 1 160 ? 6.715 18.859 15.211 1 95.12 160 TYR A CA 1
ATOM 1311 C C . TYR A 1 160 ? 6.336 17.453 14.766 1 95.12 160 TYR A C 1
ATOM 1313 O O . TYR A 1 160 ? 6.027 16.594 15.586 1 95.12 160 TYR A O 1
ATOM 1321 N N . VAL A 1 161 ? 6.328 17.156 13.406 1 95.5 161 VAL A N 1
ATOM 1322 C CA . VAL A 1 161 ? 5.938 15.867 12.867 1 95.5 161 VAL A CA 1
ATOM 1323 C C . VAL A 1 161 ? 6.918 14.797 13.328 1 95.5 161 VAL A C 1
ATOM 1325 O O . VAL A 1 161 ? 6.523 13.664 13.617 1 95.5 161 VAL A O 1
ATOM 1328 N N . LYS A 1 162 ? 8.172 15.109 13.398 1 92.75 162 LYS A N 1
ATOM 1329 C CA . LYS A 1 162 ? 9.195 14.164 13.844 1 92.75 162 LYS A CA 1
ATOM 1330 C C . LYS A 1 162 ? 8.984 13.773 15.305 1 92.75 162 LYS A C 1
ATOM 1332 O O . LYS A 1 162 ? 9.305 12.648 15.703 1 92.75 162 LYS A O 1
ATOM 1337 N N . LYS A 1 163 ? 8.445 14.688 16.062 1 91.25 163 LYS A N 1
ATOM 1338 C CA . LYS A 1 163 ? 8.102 14.375 17.438 1 91.25 163 LYS A CA 1
ATOM 1339 C C . LYS A 1 163 ? 6.941 13.383 17.516 1 91.25 163 LYS A C 1
ATOM 1341 O O . LYS A 1 163 ? 6.883 12.547 18.422 1 91.25 163 LYS A O 1
ATOM 1346 N N . CYS A 1 164 ? 6.016 13.531 16.578 1 89.19 164 CYS A N 1
ATOM 1347 C CA . CYS A 1 164 ? 4.91 12.586 16.5 1 89.19 164 CYS A CA 1
ATOM 1348 C C . CYS A 1 164 ? 5.398 11.211 16.062 1 89.19 164 CYS A C 1
ATOM 1350 O O . CYS A 1 164 ? 4.945 10.188 16.594 1 89.19 164 CYS A O 1
ATOM 1352 N N . LYS A 1 165 ? 6.27 11.195 15.023 1 87.12 165 LYS A N 1
ATOM 1353 C CA . LYS A 1 165 ? 6.875 9.977 14.492 1 87.12 165 LYS A CA 1
ATOM 1354 C C . LYS A 1 165 ? 8.242 10.266 13.875 1 87.12 165 LYS A C 1
ATOM 1356 O O . LYS A 1 165 ? 8.344 11.031 12.906 1 87.12 165 LYS A O 1
ATOM 1361 N N . ASN A 1 166 ? 9.188 9.562 14.32 1 85.56 166 ASN A N 1
ATOM 1362 C CA . ASN A 1 166 ? 10.57 9.945 14.047 1 85.56 166 ASN A CA 1
ATOM 1363 C C . ASN A 1 166 ? 11.008 9.492 12.656 1 85.56 166 ASN A C 1
ATOM 1365 O O . ASN A 1 166 ? 11.977 10.023 12.102 1 85.56 166 ASN A O 1
ATOM 1369 N N . ASN A 1 167 ? 10.32 8.578 12.047 1 84.88 167 ASN A N 1
ATOM 1370 C CA . ASN A 1 167 ? 10.805 8.055 10.773 1 84.88 167 ASN A CA 1
ATOM 1371 C C . ASN A 1 167 ? 10.07 8.68 9.594 1 84.88 167 ASN A C 1
ATOM 1373 O O . ASN A 1 167 ? 10.109 8.148 8.477 1 84.88 167 ASN A O 1
ATOM 1377 N N . MET A 1 168 ? 9.438 9.797 9.812 1 87.38 168 MET A N 1
ATOM 1378 C CA . MET A 1 168 ? 8.758 10.516 8.742 1 87.38 168 MET A CA 1
ATOM 1379 C C . MET A 1 168 ? 9.766 11.281 7.887 1 87.38 168 MET A C 1
ATOM 1381 O O . MET A 1 168 ? 10.562 12.062 8.406 1 87.38 168 MET A O 1
ATOM 1385 N N . HIS A 1 169 ? 9.711 10.992 6.539 1 89.88 169 HIS A N 1
ATOM 1386 C CA . HIS A 1 169 ? 10.703 11.609 5.66 1 89.88 169 HIS A CA 1
ATOM 1387 C C . HIS A 1 169 ? 10.188 11.695 4.227 1 89.88 169 HIS A C 1
ATOM 1389 O O . HIS A 1 169 ? 10.43 10.797 3.42 1 89.88 169 HIS A O 1
ATOM 1395 N N . PRO A 1 170 ? 9.578 12.891 3.91 1 94.38 170 PRO A N 1
ATOM 1396 C CA . PRO A 1 170 ? 9.227 13.047 2.498 1 94.38 170 PRO A CA 1
ATOM 1397 C C . PRO A 1 170 ? 10.43 12.93 1.57 1 94.38 170 PRO A C 1
ATOM 1399 O O . PRO A 1 170 ? 11.555 13.266 1.965 1 94.38 170 PRO A O 1
ATOM 1402 N N . ASN A 1 171 ? 10.234 12.422 0.422 1 91.06 171 ASN A N 1
ATOM 1403 C CA . ASN A 1 171 ? 11.359 12.344 -0.503 1 91.06 171 ASN A CA 1
ATOM 1404 C C . ASN A 1 171 ? 11.859 13.727 -0.904 1 91.06 171 ASN A C 1
ATOM 1406 O O . ASN A 1 171 ? 11.172 14.727 -0.671 1 91.06 171 ASN A O 1
ATOM 1410 N N . ARG A 1 172 ? 12.961 13.812 -1.517 1 92.81 172 ARG A N 1
ATOM 1411 C CA . ARG A 1 172 ? 13.672 15.07 -1.739 1 92.81 172 ARG A CA 1
ATOM 1412 C C . ARG A 1 172 ? 12.883 15.992 -2.664 1 92.81 172 ARG A C 1
ATOM 1414 O O . ARG A 1 172 ? 12.922 17.219 -2.516 1 92.81 172 ARG A O 1
ATOM 1421 N N . GLY A 1 173 ? 12.266 15.438 -3.656 1 95.25 173 GLY A N 1
ATOM 1422 C CA . GLY A 1 173 ? 11.453 16.25 -4.547 1 95.25 173 GLY A CA 1
ATOM 1423 C C . GLY A 1 173 ? 10.297 16.922 -3.84 1 95.25 173 GLY A C 1
ATOM 1424 O O . GLY A 1 173 ? 9.992 18.094 -4.121 1 95.25 173 GLY A O 1
ATOM 1425 N N . LEU A 1 174 ? 9.711 16.219 -2.939 1 97.12 174 LEU A N 1
ATOM 1426 C CA . LEU A 1 174 ? 8.617 16.781 -2.158 1 97.12 174 LEU A CA 1
ATOM 1427 C C . LEU A 1 174 ? 9.125 17.859 -1.204 1 97.12 174 LEU A C 1
ATOM 1429 O O . LEU A 1 174 ? 8.469 18.875 -1.013 1 97.12 174 LEU A O 1
ATOM 1433 N N . VAL A 1 175 ? 10.297 17.656 -0.626 1 96.88 175 VAL A N 1
ATOM 1434 C CA . VAL A 1 175 ? 10.891 18.641 0.281 1 96.88 175 VAL A CA 1
ATOM 1435 C C . VAL A 1 175 ? 11.125 19.953 -0.458 1 96.88 175 VAL A C 1
ATOM 1437 O O . VAL A 1 175 ? 10.844 21.031 0.075 1 96.88 175 VAL A O 1
ATOM 1440 N N . ALA A 1 176 ? 11.625 19.859 -1.598 1 96.94 176 ALA A N 1
ATOM 1441 C CA . ALA A 1 176 ? 11.859 21.047 -2.404 1 96.94 176 ALA A CA 1
ATOM 1442 C C . ALA A 1 176 ? 10.555 21.797 -2.652 1 96.94 176 ALA A C 1
ATOM 1444 O O . ALA A 1 176 ? 10.523 23.031 -2.592 1 96.94 176 ALA A O 1
ATOM 1445 N N . GLN A 1 177 ? 9.562 21.094 -2.955 1 97.88 177 GLN A N 1
ATOM 1446 C CA . GLN A 1 177 ? 8.258 21.703 -3.191 1 97.88 177 GLN A CA 1
ATOM 1447 C C . GLN A 1 177 ? 7.707 22.328 -1.913 1 97.88 177 GLN A C 1
ATOM 1449 O O . GLN A 1 177 ? 7.055 23.375 -1.958 1 97.88 177 GLN A O 1
ATOM 1454 N N . LEU A 1 178 ? 7.984 21.688 -0.783 1 98 178 LEU A N 1
ATOM 1455 C CA . LEU A 1 178 ? 7.582 22.25 0.498 1 98 178 LEU A CA 1
ATOM 1456 C C . LEU A 1 178 ? 8.336 23.547 0.776 1 98 178 LEU A C 1
ATOM 1458 O O . LEU A 1 178 ? 7.785 24.484 1.374 1 98 178 LEU A O 1
ATOM 1462 N N . SER A 1 179 ? 9.555 23.578 0.379 1 97.44 1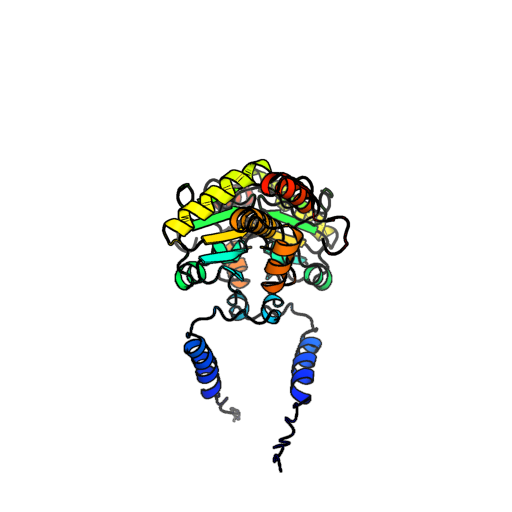79 SER A N 1
ATOM 1463 C CA . SER A 1 179 ? 10.32 24.812 0.508 1 97.44 179 SER A CA 1
ATOM 1464 C C . SER A 1 179 ? 9.688 25.938 -0.303 1 97.44 179 SER A C 1
ATOM 1466 O O . SER A 1 179 ? 9.617 27.078 0.162 1 97.44 179 SER A O 1
ATOM 1468 N N . GLU A 1 180 ? 9.305 25.641 -1.481 1 97.62 180 GLU A N 1
ATOM 1469 C CA . GLU A 1 180 ? 8.594 26.625 -2.303 1 97.62 180 GLU A CA 1
ATOM 1470 C C . GLU A 1 180 ? 7.273 27.031 -1.649 1 97.62 180 GLU A C 1
ATOM 1472 O O . GLU A 1 180 ? 6.891 28.203 -1.703 1 97.62 180 GLU A O 1
ATOM 1477 N N . TRP A 1 181 ? 6.613 26.125 -1.094 1 98.19 181 TRP A N 1
ATOM 1478 C CA . TRP A 1 181 ? 5.363 26.391 -0.386 1 98.19 181 TRP A CA 1
ATOM 1479 C C . TRP A 1 181 ? 5.594 27.312 0.801 1 98.19 181 TRP A C 1
ATOM 1481 O O . TRP A 1 181 ? 4.777 28.203 1.07 1 98.19 181 TRP A O 1
ATOM 1491 N N . GLU A 1 182 ? 6.664 27.078 1.48 1 98.06 182 GLU A N 1
ATOM 1492 C CA . GLU A 1 182 ? 7.027 27.938 2.594 1 98.06 182 GLU A CA 1
ATOM 1493 C C . GLU A 1 182 ? 7.109 29.406 2.15 1 98.06 182 GLU A C 1
ATOM 1495 O O . GLU A 1 182 ? 6.645 30.297 2.857 1 98.06 182 GLU A O 1
ATOM 1500 N N . LYS A 1 183 ? 7.672 29.609 1.023 1 97.06 183 LYS A N 1
ATOM 1501 C CA . LYS A 1 183 ? 7.785 30.969 0.469 1 97.06 183 LYS A CA 1
ATOM 1502 C C . LYS A 1 183 ? 6.41 31.578 0.24 1 97.06 183 LYS A C 1
ATOM 1504 O O . LYS A 1 183 ? 6.211 32.781 0.483 1 97.06 183 LYS A O 1
ATOM 1509 N N . ILE A 1 184 ? 5.547 30.812 -0.222 1 96.31 184 ILE A N 1
ATOM 1510 C CA . ILE A 1 184 ? 4.195 31.281 -0.504 1 96.31 184 ILE A CA 1
ATOM 1511 C C . ILE A 1 184 ? 3.482 31.609 0.804 1 96.31 184 ILE A C 1
ATOM 1513 O O . ILE A 1 184 ? 2.818 32.656 0.91 1 96.31 184 ILE A O 1
ATOM 1517 N N . VAL A 1 185 ? 3.639 30.781 1.779 1 96.94 185 VAL A N 1
ATOM 1518 C CA . VAL A 1 185 ? 2.918 30.906 3.041 1 96.94 185 VAL A CA 1
ATOM 1519 C C . VAL A 1 185 ? 3.506 32.062 3.852 1 96.94 185 VAL A C 1
ATOM 1521 O O . VAL A 1 185 ? 2.768 32.875 4.43 1 96.94 185 VAL A O 1
ATOM 1524 N N . LEU A 1 186 ? 4.852 32.125 3.852 1 96 186 LEU A N 1
ATOM 1525 C CA . LEU A 1 186 ? 5.504 33.094 4.758 1 96 186 LEU A CA 1
ATOM 1526 C C . LEU A 1 186 ? 6.035 34.281 3.998 1 96 186 LEU A C 1
ATOM 1528 O O . LEU A 1 186 ? 6.371 35.312 4.602 1 96 186 LEU A O 1
ATOM 1532 N N . GLY A 1 187 ? 6.074 34.219 2.707 1 93.44 187 GLY A N 1
ATOM 1533 C CA . GLY A 1 187 ? 6.617 35.312 1.91 1 93.44 187 GLY A CA 1
ATOM 1534 C C . GLY A 1 187 ? 8.117 35.25 1.736 1 93.44 187 GLY A C 1
ATOM 1535 O O . GLY A 1 187 ? 8.727 36.094 1.102 1 93.44 187 GLY A O 1
ATOM 1536 N N . ASP A 1 188 ? 8.797 34.25 2.426 1 89.62 188 ASP A N 1
ATOM 1537 C CA . ASP A 1 188 ? 10.242 34.031 2.35 1 89.62 188 ASP A CA 1
ATOM 1538 C C . ASP A 1 188 ? 10.586 32.562 2.576 1 89.62 188 ASP A C 1
ATOM 1540 O O . ASP A 1 188 ? 9.758 31.781 3.062 1 89.62 188 ASP A O 1
ATOM 1544 N N . THR A 1 189 ? 11.734 32.188 2.016 1 86.31 189 THR A N 1
ATOM 1545 C CA . THR A 1 189 ? 12.266 30.875 2.307 1 86.31 189 THR A CA 1
ATOM 1546 C C . THR A 1 189 ? 13.227 30.922 3.49 1 86.31 189 THR A C 1
ATOM 1548 O O . THR A 1 189 ? 14.297 31.516 3.4 1 86.31 189 THR A O 1
ATOM 1551 N N . VAL A 1 190 ? 12.836 30.328 4.504 1 89.88 190 VAL A N 1
ATOM 1552 C CA . VAL A 1 190 ? 13.594 30.438 5.746 1 89.88 190 VAL A CA 1
ATOM 1553 C C . VAL A 1 190 ? 14.336 29.125 6.008 1 89.88 190 VAL A C 1
ATOM 1555 O O . VAL A 1 190 ? 15.492 29.141 6.445 1 89.88 190 VAL A O 1
ATOM 1558 N N . THR A 1 191 ? 13.797 28.047 5.684 1 93.88 191 THR A N 1
ATOM 1559 C CA . THR A 1 191 ? 14.344 26.75 6.02 1 93.88 191 THR A CA 1
ATOM 1560 C C . THR A 1 191 ? 15.422 26.344 5.016 1 93.88 191 THR A C 1
ATOM 1562 O O . THR A 1 191 ? 15.219 26.422 3.805 1 93.88 191 THR A O 1
ATOM 1565 N N . ASP A 1 192 ? 16.562 25.906 5.48 1 91.81 192 ASP A N 1
ATOM 1566 C CA . ASP A 1 192 ? 17.641 25.375 4.656 1 91.81 192 ASP A CA 1
ATOM 1567 C C . ASP A 1 192 ? 17.453 23.875 4.418 1 91.81 192 ASP A C 1
ATOM 1569 O O . ASP A 1 192 ? 17.875 23.062 5.25 1 91.81 192 ASP A O 1
ATOM 1573 N N . ILE A 1 193 ? 17.062 23.547 3.303 1 90.25 193 ILE A N 1
ATOM 1574 C CA . ILE A 1 193 ? 16.703 22.156 3.043 1 90.25 193 ILE A CA 1
ATOM 1575 C C . ILE A 1 193 ? 17.953 21.375 2.598 1 90.25 193 ILE A C 1
ATOM 1577 O O . ILE A 1 193 ? 17.875 20.172 2.348 1 90.25 193 ILE A O 1
ATOM 1581 N N . VAL A 1 194 ? 19.047 22 2.396 1 84.88 194 VAL A N 1
ATOM 1582 C CA . VAL A 1 194 ? 20.297 21.312 2.096 1 84.88 194 VAL A CA 1
ATOM 1583 C C . VAL A 1 194 ? 20.797 20.609 3.346 1 84.88 194 VAL A C 1
ATOM 1585 O O . VAL A 1 194 ? 21.641 19.703 3.254 1 84.88 194 VAL A O 1
ATOM 1588 N N . ASP A 1 195 ? 20.312 21.016 4.465 1 83.5 195 ASP A N 1
ATOM 1589 C CA . ASP A 1 195 ? 20.609 20.359 5.73 1 83.5 195 ASP A CA 1
ATOM 1590 C C . ASP A 1 195 ? 20.219 18.875 5.68 1 83.5 195 ASP A C 1
ATOM 1592 O O . ASP A 1 195 ? 19.125 18.531 5.25 1 83.5 195 ASP A O 1
ATOM 1596 N N . PRO A 1 196 ? 21.078 17.984 6.16 1 77.75 196 PRO A N 1
ATOM 1597 C CA . PRO A 1 196 ? 20.844 16.531 6.059 1 77.75 196 PRO A CA 1
ATOM 1598 C C . PRO A 1 196 ? 19.625 16.078 6.836 1 77.75 196 PRO A C 1
ATOM 1600 O O . PRO A 1 196 ? 19.156 14.953 6.645 1 77.75 196 PRO A O 1
ATOM 1603 N N . LEU A 1 197 ? 19.062 16.906 7.551 1 75 197 LEU A N 1
ATOM 1604 C CA . LEU A 1 197 ? 17.859 16.578 8.305 1 75 197 LEU A CA 1
ATOM 1605 C C . LEU A 1 197 ? 16.672 16.422 7.383 1 75 197 LEU A C 1
ATOM 1607 O O . LEU A 1 197 ? 15.688 15.758 7.738 1 75 197 LEU A O 1
ATOM 1611 N N . TYR A 1 198 ? 16.953 17.062 6.246 1 78.75 198 TYR A N 1
ATOM 1612 C CA . TYR A 1 198 ? 15.828 17.047 5.312 1 78.75 198 TYR A CA 1
ATOM 1613 C C . TYR A 1 198 ? 16.109 16.109 4.152 1 78.75 198 TYR A C 1
ATOM 1615 O O . TYR A 1 198 ? 15.172 15.539 3.574 1 78.75 198 TYR A O 1
ATOM 1623 N N . MET B 1 1 ? -0.676 -51.531 29.203 1 26.55 1 MET B N 1
ATOM 1624 C CA . MET B 1 1 ? -1.252 -50.75 30.281 1 26.55 1 MET B CA 1
ATOM 1625 C C . MET B 1 1 ? -0.728 -49.312 30.234 1 26.55 1 MET B C 1
ATOM 1627 O O . MET B 1 1 ? 0.427 -49.062 30.578 1 26.55 1 MET B O 1
ATOM 1631 N N . SER B 1 2 ? -1.162 -48.5 29.109 1 26.78 2 SER B N 1
ATOM 1632 C CA . SER B 1 2 ? -0.618 -47.312 28.484 1 26.78 2 SER B CA 1
ATOM 1633 C C . SER B 1 2 ? -0.765 -46.094 29.406 1 26.78 2 SER B C 1
ATOM 1635 O O . SER B 1 2 ? -1.86 -45.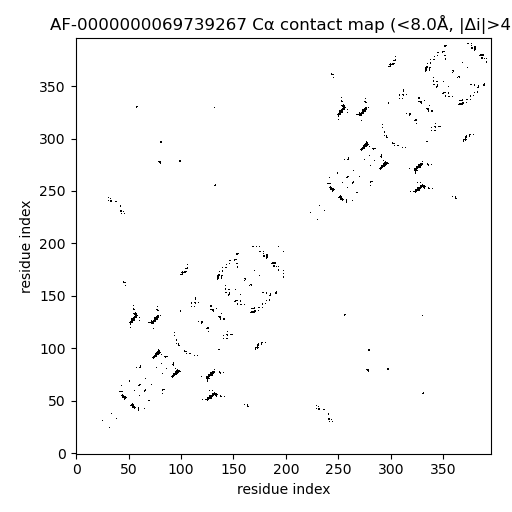781 29.875 1 26.78 2 SER B O 1
ATOM 1637 N N . HIS B 1 3 ? 0.195 -45.875 30.312 1 27.12 3 HIS B N 1
ATOM 1638 C CA . HIS B 1 3 ? 0.269 -44.844 31.344 1 27.12 3 HIS B CA 1
ATOM 1639 C C . HIS B 1 3 ? 0.095 -43.469 30.734 1 27.12 3 HIS B C 1
ATOM 1641 O O . HIS B 1 3 ? 0.899 -43.031 29.906 1 27.12 3 HIS B O 1
ATOM 1647 N N . LEU B 1 4 ? -1.161 -43.062 30.438 1 27.16 4 LEU B N 1
ATOM 1648 C CA . LEU B 1 4 ? -1.672 -41.812 29.922 1 27.16 4 LEU B CA 1
ATOM 1649 C C . LEU B 1 4 ? -1.272 -40.656 30.828 1 27.16 4 LEU B C 1
ATOM 1651 O O . LEU B 1 4 ? -1.651 -40.594 32 1 27.16 4 LEU B O 1
ATOM 1655 N N . THR B 1 5 ? 0.051 -40.219 30.734 1 26.25 5 THR B N 1
ATOM 1656 C CA . THR B 1 5 ? 0.551 -39.125 31.547 1 26.25 5 THR B CA 1
ATOM 1657 C C . THR B 1 5 ? -0.347 -37.906 31.406 1 26.25 5 THR B C 1
ATOM 1659 O O . THR B 1 5 ? -0.523 -37.375 30.312 1 26.25 5 THR B O 1
ATOM 1662 N N . ARG B 1 6 ? -1.519 -37.781 32.188 1 26.45 6 ARG B N 1
ATOM 1663 C CA . ARG B 1 6 ? -2.582 -36.812 32.344 1 26.45 6 ARG B CA 1
ATOM 1664 C C . ARG B 1 6 ? -2.016 -35.438 32.75 1 26.45 6 ARG B C 1
ATOM 1666 O O . ARG B 1 6 ? -2.199 -35.031 33.906 1 26.45 6 ARG B O 1
ATOM 1673 N N . HIS B 1 7 ? -0.743 -35.125 32.438 1 26.2 7 HIS B N 1
ATOM 1674 C CA . HIS B 1 7 ? -0.392 -33.906 33.125 1 26.2 7 HIS B CA 1
ATOM 1675 C C . HIS B 1 7 ? -1.292 -32.75 32.719 1 26.2 7 HIS B C 1
ATOM 1677 O O . HIS B 1 7 ? -1.443 -32.5 31.5 1 26.2 7 HIS B O 1
ATOM 1683 N N . PRO B 1 8 ? -2.328 -32.375 33.469 1 25.28 8 PRO B N 1
ATOM 1684 C CA . PRO B 1 8 ? -3.346 -31.344 33.219 1 25.28 8 PRO B CA 1
ATOM 1685 C C . PRO B 1 8 ? -2.744 -29.969 32.906 1 25.28 8 PRO B C 1
ATOM 1687 O O . PRO B 1 8 ? -1.797 -29.547 33.562 1 25.28 8 PRO B O 1
ATOM 1690 N N . ILE B 1 9 ? -2.449 -29.75 31.641 1 25.77 9 ILE B N 1
ATOM 1691 C CA . ILE B 1 9 ? -1.953 -28.438 31.203 1 25.77 9 ILE B CA 1
ATOM 1692 C C . ILE B 1 9 ? -2.881 -27.344 31.703 1 25.77 9 ILE B C 1
ATOM 1694 O O . ILE B 1 9 ? -4.078 -27.344 31.406 1 25.77 9 ILE B O 1
ATOM 1698 N N . HIS B 1 10 ? -2.719 -26.922 33 1 26.45 10 HIS B N 1
ATOM 1699 C CA . HIS B 1 10 ? -3.475 -25.828 33.594 1 26.45 10 HIS B CA 1
ATOM 1700 C C . HIS B 1 10 ? -3.355 -24.562 32.781 1 26.45 10 HIS B C 1
ATOM 1702 O O . HIS B 1 10 ? -2.248 -24.094 32.5 1 26.45 10 HIS B O 1
ATOM 1708 N N . ILE B 1 11 ? -4.25 -24.484 31.891 1 27.86 11 ILE B N 1
ATOM 1709 C CA . ILE B 1 11 ? -4.43 -23.281 31.094 1 27.86 11 ILE B CA 1
ATOM 1710 C C . ILE B 1 11 ? -4.574 -22.062 32 1 27.86 11 ILE B C 1
ATOM 1712 O O . ILE B 1 11 ? -5.484 -22 32.844 1 27.86 11 ILE B O 1
ATOM 1716 N N . LEU B 1 12 ? -3.48 -21.562 32.5 1 26.69 12 LEU B N 1
ATOM 1717 C CA . LEU B 1 12 ? -3.578 -20.391 33.344 1 26.69 12 LEU B CA 1
ATOM 1718 C C . LEU B 1 12 ? -4.492 -19.328 32.719 1 26.69 12 LEU B C 1
ATOM 1720 O O . LEU B 1 12 ? -4.227 -18.859 31.609 1 26.69 12 LEU B O 1
ATOM 1724 N N . LYS B 1 13 ? -5.777 -19.344 32.875 1 31.17 13 LYS B N 1
ATOM 1725 C CA . LYS B 1 13 ? -6.922 -18.469 32.594 1 31.17 13 LYS B CA 1
ATOM 1726 C C . LYS B 1 13 ? -6.59 -17.016 32.906 1 31.17 13 LYS B C 1
ATOM 1728 O O . LYS B 1 13 ? -7.25 -16.109 32.375 1 31.17 13 LYS B O 1
ATOM 1733 N N . GLY B 1 14 ? -5.773 -16.734 33.906 1 33 14 GLY B N 1
ATOM 1734 C CA . GLY B 1 14 ? -5.699 -15.359 34.406 1 33 14 GLY B CA 1
ATOM 1735 C C . GLY B 1 14 ? -5.012 -14.414 33.438 1 33 14 GLY B C 1
ATOM 1736 O O . GLY B 1 14 ? -5.082 -13.195 33.594 1 33 14 GLY B O 1
ATOM 1737 N N . GLY B 1 15 ? -4.082 -14.922 32.688 1 31.56 15 GLY B N 1
ATOM 1738 C CA . GLY B 1 15 ? -3.225 -14.039 31.938 1 31.56 15 GLY B CA 1
ATOM 1739 C C . GLY B 1 15 ? -3.932 -13.398 30.75 1 31.56 15 GLY B C 1
ATOM 1740 O O . GLY B 1 15 ? -3.572 -12.297 30.328 1 31.56 15 GLY B O 1
ATOM 1741 N N . TYR B 1 16 ? -4.867 -14.148 30.188 1 33.44 16 TYR B N 1
ATOM 1742 C CA . TYR B 1 16 ? -5.566 -13.578 29.047 1 33.44 16 TYR B CA 1
ATOM 1743 C C . TYR B 1 16 ? -6.477 -12.43 29.484 1 33.44 16 TYR B C 1
ATOM 1745 O O . TYR B 1 16 ? -6.578 -11.422 28.781 1 33.44 16 TYR B O 1
ATOM 1753 N N . GLU B 1 17 ? -7.141 -12.594 30.625 1 36 17 GLU B N 1
ATOM 1754 C CA . GLU B 1 17 ? -8.047 -11.547 31.094 1 36 17 GLU B CA 1
ATOM 1755 C C . GLU B 1 17 ? -7.277 -10.281 31.453 1 36 17 GLU B C 1
ATOM 1757 O O . GLU B 1 17 ? -7.738 -9.172 31.188 1 36 17 GLU B O 1
ATOM 1762 N N . ARG B 1 18 ? -6.188 -10.555 32.125 1 31.08 18 ARG B N 1
ATOM 1763 C CA . ARG B 1 18 ? -5.434 -9.359 32.5 1 31.08 18 ARG B CA 1
ATOM 1764 C C . ARG B 1 18 ? -4.844 -8.688 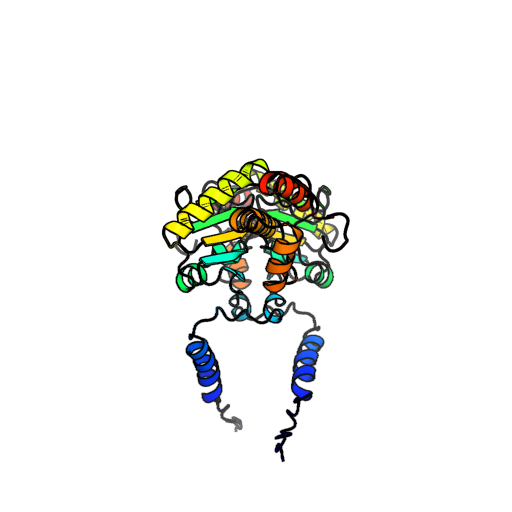31.266 1 31.08 18 ARG B C 1
ATOM 1766 O O . ARG B 1 18 ? -4.773 -7.457 31.188 1 31.08 18 ARG B O 1
ATOM 1773 N N . PHE B 1 19 ? -4.414 -9.594 30.359 1 30.88 19 PHE B N 1
ATOM 1774 C CA . PHE B 1 19 ? -3.918 -8.938 29.156 1 30.88 19 PHE B CA 1
ATOM 1775 C C . PHE B 1 19 ? -5.055 -8.258 28.406 1 30.88 19 PHE B C 1
ATOM 1777 O O . PHE B 1 19 ? -4.895 -7.152 27.891 1 30.88 19 PHE B O 1
ATOM 1784 N N . SER B 1 20 ? -6.223 -8.828 28.406 1 33.91 20 SER B N 1
ATOM 1785 C CA . SER B 1 20 ? -7.359 -8.195 27.734 1 33.91 20 SER B CA 1
ATOM 1786 C C . SER B 1 20 ? -7.848 -6.98 28.516 1 33.91 20 SER B C 1
ATOM 1788 O O . SER B 1 20 ? -8.289 -5.992 27.922 1 33.91 20 SER B O 1
ATOM 1790 N N . ALA B 1 21 ? -7.938 -7.012 29.812 1 33.75 21 ALA B N 1
ATOM 1791 C CA . ALA B 1 21 ? -8.359 -5.898 30.656 1 33.75 21 ALA B CA 1
ATOM 1792 C C . ALA B 1 21 ? -7.395 -4.723 30.531 1 33.75 21 ALA B C 1
ATOM 1794 O O . ALA B 1 21 ? -7.809 -3.561 30.578 1 33.75 21 ALA B O 1
ATOM 1795 N N . MET B 1 22 ? -6.137 -5.012 30.609 1 31.78 22 MET B N 1
ATOM 1796 C CA . MET B 1 22 ? -5.23 -3.889 30.391 1 31.78 22 MET B CA 1
ATOM 1797 C C . MET B 1 22 ? -5.477 -3.25 29.031 1 31.78 22 MET B C 1
ATOM 1799 O O . MET B 1 22 ? -5.262 -2.049 28.844 1 31.78 22 MET B O 1
ATOM 1803 N N . TYR B 1 23 ? -5.922 -4.008 28.094 1 32.28 23 TYR B N 1
ATOM 1804 C CA . TYR B 1 23 ? -6.293 -3.398 26.828 1 32.28 23 TYR B CA 1
ATOM 1805 C C . TYR B 1 23 ? -7.527 -2.523 26.969 1 32.28 23 TYR B C 1
ATOM 1807 O O . TYR B 1 23 ? -7.656 -1.496 26.297 1 32.28 23 TYR B O 1
ATOM 1815 N N . HIS B 1 24 ? -8.57 -2.848 27.719 1 35.19 24 HIS B N 1
ATOM 1816 C CA . HIS B 1 24 ? -9.742 -2.008 27.953 1 35.19 24 HIS B CA 1
ATOM 1817 C C . HIS B 1 24 ? -9.367 -0.733 28.703 1 35.19 24 HIS B C 1
ATOM 1819 O O . HIS B 1 24 ? -10 0.31 28.516 1 35.19 24 HIS B O 1
ATOM 1825 N N . PHE B 1 25 ? -8.758 -0.864 29.875 1 31.44 25 PHE B N 1
ATOM 1826 C CA . PHE B 1 25 ? -8.477 0.321 30.672 1 31.44 25 PHE B CA 1
ATOM 1827 C C . PHE B 1 25 ? -7.746 1.374 29.844 1 31.44 25 PHE B C 1
ATOM 1829 O O . PHE B 1 25 ? -7.785 2.562 30.172 1 31.44 25 PHE B O 1
ATOM 1836 N N . PHE B 1 26 ? -6.859 0.942 28.891 1 34.12 26 PHE B N 1
ATOM 1837 C CA . PHE B 1 26 ? -6.25 2.004 28.094 1 34.12 26 PHE B CA 1
ATOM 1838 C C . PHE B 1 26 ? -7.309 2.797 27.344 1 34.12 26 PHE B C 1
ATOM 1840 O O . PHE B 1 26 ? -6.98 3.611 26.484 1 34.12 26 PHE B O 1
ATOM 1847 N N . ARG B 1 27 ? -8.547 2.697 27.547 1 32.97 27 ARG B N 1
ATOM 1848 C CA . ARG B 1 27 ? -9.625 3.521 27.016 1 32.97 27 ARG B CA 1
ATOM 1849 C C . ARG B 1 27 ? -9.461 4.977 27.438 1 32.97 27 ARG B C 1
ATOM 1851 O O . ARG B 1 27 ? -10.312 5.816 27.141 1 32.97 27 ARG B O 1
ATOM 1858 N N . THR B 1 28 ? -9.234 5.328 28.641 1 36.56 28 THR B N 1
ATOM 1859 C CA . THR B 1 28 ? -8.93 6.754 28.625 1 36.56 28 THR B CA 1
ATOM 1860 C C . THR B 1 28 ? -7.98 7.094 27.469 1 36.56 28 THR B C 1
ATOM 1862 O O . THR B 1 28 ? -6.801 6.727 27.5 1 36.56 28 THR B O 1
ATOM 1865 N N . GLN B 1 29 ? -8.43 6.926 26.297 1 36.12 29 GLN B N 1
ATOM 1866 C CA . GLN B 1 29 ? -8.242 6.301 24.984 1 36.12 29 GLN B CA 1
ATOM 1867 C C . GLN B 1 29 ? -7.105 6.973 24.219 1 36.12 29 GLN B C 1
ATOM 1869 O O . GLN B 1 29 ? -7.332 7.941 23.484 1 36.12 29 GLN B O 1
ATOM 1874 N N . LYS B 1 30 ? -6.094 7.492 24.766 1 36.16 30 LYS B N 1
ATOM 1875 C CA . LYS B 1 30 ? -4.895 7.844 24.016 1 36.16 30 LYS B CA 1
ATOM 1876 C C . LYS B 1 30 ? -4.535 6.75 23 1 36.16 30 LYS B C 1
ATOM 1878 O O . LYS B 1 30 ? -4.547 5.566 23.344 1 36.16 30 LYS B O 1
ATOM 1883 N N . ILE B 1 31 ? -5.031 6.734 21.812 1 43.47 31 ILE B N 1
ATOM 1884 C CA . ILE B 1 31 ? -4.469 5.965 20.703 1 43.47 31 ILE B CA 1
ATOM 1885 C C . ILE B 1 31 ? -3.064 5.492 21.062 1 43.47 31 ILE B C 1
ATOM 1887 O O . ILE B 1 31 ? -2.148 6.305 21.219 1 43.47 31 ILE B O 1
ATOM 1891 N N . ILE B 1 32 ? -2.855 4.688 22.047 1 40.62 32 ILE B N 1
ATOM 1892 C CA . ILE B 1 32 ? -1.6 4.031 22.391 1 40.62 32 ILE B CA 1
ATOM 1893 C C . ILE B 1 32 ? -0.74 3.865 21.141 1 40.62 32 ILE B C 1
ATOM 1895 O O . ILE B 1 32 ? -1.138 3.184 20.188 1 40.62 32 ILE B O 1
ATOM 1899 N N . TRP B 1 33 ? -0.092 4.879 20.875 1 43.03 33 TRP B N 1
ATOM 1900 C CA . TRP B 1 33 ? 1.051 4.758 19.984 1 43.03 33 TRP B CA 1
ATOM 1901 C C . TRP B 1 33 ? 1.736 3.406 20.156 1 43.03 33 TRP B C 1
ATOM 1903 O O . TRP B 1 33 ? 2.115 3.031 21.266 1 43.03 33 TRP B O 1
ATOM 1913 N N . MET B 1 34 ? 1.113 2.363 19.703 1 46.47 34 MET B N 1
ATOM 1914 C CA . MET B 1 34 ? 1.888 1.126 19.719 1 46.47 34 MET B CA 1
ATOM 1915 C C . MET B 1 34 ? 3.383 1.419 19.688 1 46.47 34 MET B C 1
ATOM 1917 O O . MET B 1 34 ? 3.824 2.348 19 1 46.47 34 MET B O 1
ATOM 1921 N N . PRO B 1 35 ? 4.016 0.881 20.688 1 44.78 35 PRO B N 1
ATOM 1922 C CA . PRO B 1 35 ? 5.469 1.046 20.625 1 44.78 35 PRO B CA 1
ATOM 1923 C C . PRO B 1 35 ? 6.023 0.955 19.203 1 44.78 35 PRO B C 1
ATOM 1925 O O . PRO B 1 35 ? 5.484 0.22 18.375 1 44.78 35 PRO B O 1
ATOM 1928 N N . GLN B 1 36 ? 6.785 1.99 18.828 1 50.47 36 GLN B N 1
ATOM 1929 C CA . GLN B 1 36 ? 7.582 1.995 17.609 1 50.47 36 GLN B CA 1
ATOM 1930 C C . GLN B 1 36 ? 8.039 0.586 17.25 1 50.47 36 GLN B C 1
ATOM 1932 O O . GLN B 1 36 ? 8.164 0.252 16.062 1 50.47 36 GLN B O 1
ATOM 1937 N N . GLU B 1 37 ? 8.055 -0.144 18.312 1 51.72 37 GLU B N 1
ATOM 1938 C CA . GLU B 1 37 ? 8.578 -1.494 18.109 1 51.72 37 GLU B CA 1
ATOM 1939 C C . GLU B 1 37 ? 7.586 -2.363 17.344 1 51.72 37 GLU B C 1
ATOM 1941 O O . GLU B 1 37 ? 7.988 -3.234 16.578 1 51.72 37 GLU B O 1
ATOM 1946 N N . LEU B 1 38 ? 6.375 -2.105 17.656 1 51.44 38 LEU B N 1
ATOM 1947 C CA . LEU B 1 38 ? 5.391 -2.916 16.953 1 51.44 38 LEU B CA 1
ATOM 1948 C C . LEU B 1 38 ? 5.293 -2.486 15.484 1 51.44 38 LEU B C 1
ATOM 1950 O O . LEU B 1 38 ? 4.992 -3.305 14.617 1 51.44 38 LEU B O 1
ATOM 1954 N N . ASP B 1 39 ? 5.547 -1.222 15.312 1 55.19 39 ASP B N 1
ATOM 1955 C CA . ASP B 1 39 ? 5.621 -0.757 13.93 1 55.19 39 ASP B CA 1
ATOM 1956 C C . ASP B 1 39 ? 6.688 -1.523 13.148 1 55.19 39 ASP B C 1
ATOM 1958 O O . ASP B 1 39 ? 6.605 -1.637 11.93 1 55.19 39 ASP B O 1
ATOM 1962 N N . GLU B 1 40 ? 7.562 -2.064 13.945 1 56.66 40 GLU B N 1
ATOM 1963 C CA . GLU B 1 40 ? 8.703 -2.707 13.297 1 56.66 40 GLU B CA 1
ATOM 1964 C C . GLU B 1 40 ? 8.383 -4.148 12.922 1 56.66 40 GLU B C 1
ATOM 1966 O O . GLU B 1 40 ? 9.008 -4.715 12.023 1 56.66 40 GLU B O 1
ATOM 1971 N N . PHE B 1 41 ? 7.27 -4.547 13.539 1 61.31 41 PHE B N 1
ATOM 1972 C CA . PHE B 1 41 ? 7.035 -5.945 13.188 1 61.31 41 PHE B CA 1
ATOM 1973 C C . PHE B 1 41 ? 6.164 -6.051 11.945 1 61.31 41 PHE B C 1
ATOM 1975 O O . PHE B 1 41 ? 5.02 -5.59 11.938 1 61.31 41 PHE B O 1
ATOM 1982 N N . GLN B 1 42 ? 6.766 -6.309 10.875 1 71.75 42 GLN B N 1
ATOM 1983 C CA . GLN B 1 42 ? 6.074 -6.562 9.617 1 71.75 42 GLN B CA 1
ATOM 1984 C C . GLN B 1 42 ? 6.055 -8.055 9.289 1 71.75 42 GLN B C 1
ATOM 1986 O O . GLN B 1 42 ? 7.102 -8.711 9.289 1 71.75 42 GLN B O 1
ATOM 1991 N N . PRO B 1 43 ? 4.883 -8.562 9.172 1 80.94 43 PRO B N 1
ATOM 1992 C CA . PRO B 1 43 ? 4.855 -9.961 8.719 1 80.94 43 PRO B CA 1
ATOM 1993 C C . PRO B 1 43 ? 5.562 -10.156 7.383 1 80.94 43 PRO B C 1
ATOM 1995 O O . PRO B 1 43 ? 5.637 -9.234 6.574 1 80.94 43 PRO B O 1
ATOM 1998 N N . TYR B 1 44 ? 6.125 -11.359 7.242 1 88.81 44 TYR B N 1
ATOM 1999 C CA . TYR B 1 44 ? 6.746 -11.719 5.973 1 88.81 44 TYR B CA 1
ATOM 2000 C C . TYR B 1 44 ? 5.691 -12.07 4.93 1 88.81 44 TYR B C 1
ATOM 2002 O O . TYR B 1 44 ? 4.555 -12.406 5.273 1 88.81 44 TYR B O 1
ATOM 2010 N N . PRO B 1 45 ? 6.043 -12 3.656 1 94.06 45 PRO B N 1
ATOM 2011 C CA . PRO B 1 45 ? 5.148 -12.461 2.592 1 94.06 45 PRO B CA 1
ATOM 2012 C C . PRO B 1 45 ? 4.809 -13.945 2.707 1 94.06 45 PRO B C 1
ATOM 2014 O O . PRO B 1 45 ? 5.551 -14.703 3.338 1 94.06 45 PRO B O 1
ATOM 2017 N N . ILE B 1 46 ? 3.734 -14.289 2.131 1 93.94 46 ILE B N 1
ATOM 2018 C CA . ILE B 1 46 ? 3.256 -15.664 2.148 1 93.94 46 ILE B CA 1
ATOM 2019 C C . ILE B 1 46 ? 4.043 -16.5 1.14 1 93.94 46 ILE B C 1
ATOM 2021 O O . ILE B 1 46 ? 4.266 -16.062 0.007 1 93.94 46 ILE B O 1
ATOM 2025 N N . GLU B 1 47 ? 4.402 -17.656 1.632 1 95.5 47 GLU B N 1
ATOM 2026 C CA . GLU B 1 47 ? 5.094 -18.562 0.722 1 95.5 47 GLU B CA 1
ATOM 2027 C C . GLU B 1 47 ? 4.098 -19.375 -0.111 1 95.5 47 GLU B C 1
ATOM 2029 O O . GLU B 1 47 ? 3.305 -20.141 0.433 1 95.5 47 GLU B O 1
ATOM 2034 N N . ILE B 1 48 ? 4.105 -19.234 -1.364 1 96.94 48 ILE B N 1
ATOM 2035 C CA . ILE B 1 48 ? 3.195 -19.922 -2.268 1 96.94 48 ILE B CA 1
ATOM 2036 C C . ILE B 1 48 ? 3.857 -21.203 -2.781 1 96.94 48 ILE B C 1
ATOM 2038 O O . ILE B 1 48 ? 3.281 -22.297 -2.689 1 96.94 48 ILE B O 1
ATOM 2042 N N . VAL B 1 49 ? 5.012 -21.031 -3.408 1 96.31 49 VAL B N 1
ATOM 2043 C CA . VAL B 1 49 ? 5.895 -22.141 -3.76 1 96.31 49 VAL B CA 1
ATOM 2044 C C . VAL B 1 49 ? 7.16 -22.078 -2.906 1 96.31 49 VAL B C 1
ATOM 2046 O O . VAL B 1 49 ? 7.91 -21.109 -2.957 1 96.31 49 VAL B O 1
ATOM 2049 N N . PRO B 1 50 ? 7.383 -23.031 -2.094 1 94 50 PRO B N 1
ATOM 2050 C CA . PRO B 1 50 ? 8.461 -22.984 -1.102 1 94 50 PRO B CA 1
ATOM 2051 C C . PRO B 1 50 ? 9.789 -22.531 -1.698 1 94 50 PRO B C 1
ATOM 2053 O O . PRO B 1 50 ? 10.297 -23.156 -2.633 1 94 50 PRO B O 1
ATOM 2056 N N . GLY B 1 51 ? 10.258 -21.406 -1.178 1 94.44 51 GLY B N 1
ATOM 2057 C CA . GLY B 1 51 ? 11.57 -20.875 -1.52 1 94.44 51 GLY B CA 1
ATOM 2058 C C . GLY B 1 51 ? 11.625 -20.266 -2.91 1 94.44 51 GLY B C 1
ATOM 2059 O O . GLY B 1 51 ? 12.703 -19.922 -3.395 1 94.44 51 GLY B O 1
ATOM 2060 N N . LYS B 1 52 ? 10.5 -20.172 -3.535 1 97.62 52 LYS B N 1
ATOM 2061 C CA . LYS B 1 52 ? 10.562 -19.781 -4.938 1 97.62 52 LYS B CA 1
ATOM 2062 C C . LYS B 1 52 ? 9.633 -18.594 -5.215 1 97.62 52 LYS B C 1
ATOM 2064 O O . LYS B 1 52 ? 10.016 -17.641 -5.883 1 97.62 52 LYS B O 1
ATOM 2069 N N . ILE B 1 53 ? 8.398 -18.719 -4.754 1 98.38 53 ILE B N 1
ATOM 2070 C CA . ILE B 1 53 ? 7.41 -17.688 -5.055 1 98.38 53 ILE B CA 1
ATOM 2071 C C . ILE B 1 53 ? 6.738 -17.219 -3.764 1 98.38 53 ILE B C 1
ATOM 2073 O O . ILE B 1 53 ? 6.223 -18.031 -2.998 1 98.38 53 ILE B O 1
ATOM 2077 N N . TYR B 1 54 ? 6.762 -15.922 -3.549 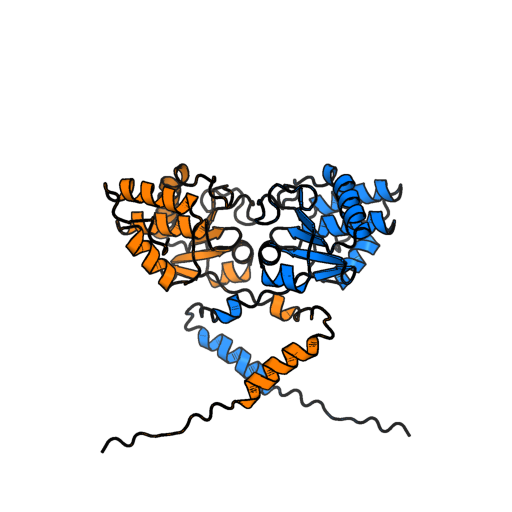1 97.56 54 TYR B N 1
ATOM 2078 C CA . TYR B 1 54 ? 6.105 -15.312 -2.396 1 97.56 54 TYR B CA 1
ATOM 2079 C C . TYR B 1 54 ? 5.051 -14.305 -2.84 1 97.56 54 TYR B C 1
ATOM 2081 O O . TYR B 1 54 ? 5.191 -13.672 -3.887 1 97.56 54 TYR B O 1
ATOM 2089 N N . LEU B 1 55 ? 3.99 -14.219 -2.051 1 97.62 55 LEU B N 1
ATOM 2090 C CA . LEU B 1 55 ? 2.926 -13.234 -2.221 1 97.62 55 LEU B CA 1
ATOM 2091 C C . LEU B 1 55 ? 2.912 -12.242 -1.062 1 97.62 55 LEU B C 1
ATOM 2093 O O . LEU B 1 55 ? 2.895 -12.648 0.103 1 97.62 55 LEU B O 1
ATOM 2097 N N . GLY B 1 56 ? 2.961 -11.016 -1.404 1 95.06 56 GLY B N 1
ATOM 2098 C CA . GLY B 1 56 ? 3 -10.023 -0.342 1 95.06 56 GLY B CA 1
ATOM 2099 C C . GLY B 1 56 ? 2.322 -8.719 -0.716 1 95.06 56 GLY B C 1
ATOM 2100 O O . GLY B 1 56 ? 1.545 -8.672 -1.673 1 95.06 56 GLY B O 1
ATOM 2101 N N . ASP B 1 57 ? 2.527 -7.691 0.151 1 93.25 57 ASP B N 1
ATOM 2102 C CA . ASP B 1 57 ? 1.985 -6.352 -0.071 1 93.25 57 ASP B CA 1
ATOM 2103 C C . ASP B 1 57 ? 3.102 -5.348 -0.345 1 93.25 57 ASP B C 1
ATOM 2105 O O . ASP B 1 57 ? 4.277 -5.719 -0.403 1 93.25 57 ASP B O 1
ATOM 2109 N N . PHE B 1 58 ? 2.744 -4.172 -0.581 1 93.75 58 PHE B N 1
ATOM 2110 C CA . PHE B 1 58 ? 3.68 -3.143 -1.019 1 93.75 58 PHE B CA 1
ATOM 2111 C C . PHE B 1 58 ? 4.711 -2.854 0.064 1 93.75 58 PHE B C 1
ATOM 2113 O O . PHE B 1 58 ? 5.879 -2.602 -0.236 1 93.75 58 PHE B O 1
ATOM 2120 N N . ARG B 1 59 ? 4.285 -2.795 1.281 1 91.12 59 ARG B N 1
ATOM 2121 C CA . ARG B 1 59 ? 5.199 -2.539 2.393 1 91.12 59 ARG B CA 1
ATOM 2122 C C . ARG B 1 59 ? 6.273 -3.617 2.477 1 91.12 59 ARG B C 1
ATOM 2124 O O . ARG B 1 59 ? 7.449 -3.312 2.689 1 91.12 59 ARG B O 1
ATOM 2131 N N . GLN B 1 60 ? 5.871 -4.781 2.338 1 91.19 60 GLN B N 1
ATOM 2132 C CA . GLN B 1 60 ? 6.805 -5.898 2.365 1 91.19 60 GLN B CA 1
ATOM 2133 C C . GLN B 1 60 ? 7.789 -5.824 1.2 1 91.19 60 GLN B C 1
ATOM 2135 O O . GLN B 1 60 ? 8.969 -6.125 1.36 1 91.19 60 GLN B O 1
ATOM 2140 N N . ALA B 1 61 ? 7.258 -5.453 0.117 1 94 61 ALA B N 1
ATOM 2141 C CA . ALA B 1 61 ? 8.094 -5.34 -1.075 1 94 61 ALA B CA 1
ATOM 2142 C C . ALA B 1 61 ? 9.148 -4.25 -0.902 1 94 61 ALA B C 1
ATOM 2144 O O . ALA B 1 61 ? 10.227 -4.316 -1.504 1 94 61 ALA B O 1
ATOM 2145 N N . CYS B 1 62 ? 8.875 -3.328 -0.077 1 90.62 62 CYS B N 1
ATOM 2146 C CA . CYS B 1 62 ? 9.781 -2.197 0.105 1 90.62 62 CYS B CA 1
ATOM 2147 C C . CYS B 1 62 ? 10.703 -2.426 1.296 1 90.62 62 CYS B C 1
ATOM 2149 O O . CYS B 1 62 ? 11.57 -1.597 1.581 1 90.62 62 CYS B O 1
ATOM 2151 N N . ASP B 1 63 ? 10.609 -3.49 1.983 1 89.12 63 ASP B N 1
ATOM 2152 C CA . ASP B 1 63 ? 11.406 -3.758 3.178 1 89.12 63 ASP B CA 1
ATOM 2153 C C . ASP B 1 63 ? 12.727 -4.434 2.818 1 89.12 63 ASP B C 1
ATOM 2155 O O . ASP B 1 63 ? 12.742 -5.586 2.379 1 89.12 63 ASP B O 1
ATOM 2159 N N . PRO B 1 64 ? 13.82 -3.744 3.072 1 90 64 PRO B N 1
ATOM 2160 C CA . PRO B 1 64 ? 15.117 -4.309 2.682 1 90 64 PRO B CA 1
ATOM 2161 C C . PRO B 1 64 ? 15.445 -5.598 3.428 1 90 64 PRO B C 1
ATOM 2163 O O . PRO B 1 64 ? 16.109 -6.48 2.877 1 90 64 PRO B O 1
ATOM 2166 N N . LYS B 1 65 ? 15.078 -5.656 4.664 1 88.31 65 LYS B N 1
ATOM 2167 C CA . LYS B 1 65 ? 15.336 -6.867 5.434 1 88.31 65 LYS B CA 1
ATOM 2168 C C . LYS B 1 65 ? 14.609 -8.07 4.828 1 88.31 65 LYS B C 1
ATOM 2170 O O . LYS B 1 65 ? 15.188 -9.156 4.723 1 88.31 65 LYS B O 1
ATOM 2175 N N . ILE B 1 66 ? 13.406 -7.879 4.438 1 90.56 66 ILE B N 1
ATOM 2176 C CA . ILE B 1 66 ? 12.625 -8.953 3.828 1 90.56 66 ILE B CA 1
ATOM 2177 C C . ILE B 1 66 ? 13.266 -9.359 2.504 1 90.56 66 ILE B C 1
ATOM 2179 O O . ILE B 1 66 ? 13.406 -10.555 2.221 1 90.56 66 ILE B O 1
ATOM 2183 N N . GLN B 1 67 ? 13.68 -8.414 1.688 1 92.94 67 GLN B N 1
ATOM 2184 C CA . GLN B 1 67 ? 14.344 -8.688 0.419 1 92.94 67 GLN B CA 1
ATOM 2185 C C . GLN B 1 67 ? 15.578 -9.562 0.622 1 92.94 67 GLN B C 1
ATOM 2187 O O . GLN B 1 67 ? 15.805 -10.508 -0.128 1 92.94 67 GLN B O 1
ATOM 2192 N N . LYS B 1 68 ? 16.344 -9.211 1.612 1 93.38 68 LYS B N 1
ATOM 2193 C CA . LYS B 1 68 ? 17.594 -9.922 1.898 1 93.38 68 LYS B CA 1
ATOM 2194 C C . LYS B 1 68 ? 17.312 -11.305 2.473 1 93.38 68 LYS B C 1
ATOM 2196 O O . LYS B 1 68 ? 17.891 -12.297 2.023 1 93.38 68 LYS B O 1
ATOM 2201 N N . ASP B 1 69 ? 16.453 -11.359 3.451 1 92.38 69 ASP B N 1
ATOM 2202 C CA . ASP B 1 69 ? 16.172 -12.609 4.148 1 92.38 69 ASP B CA 1
ATOM 2203 C C . ASP B 1 69 ? 15.633 -13.664 3.184 1 92.38 69 ASP B C 1
ATOM 2205 O O . ASP B 1 69 ? 15.969 -14.844 3.301 1 92.38 69 ASP B O 1
ATOM 2209 N N . LEU B 1 70 ? 14.844 -13.25 2.24 1 94.19 70 LEU B N 1
ATOM 2210 C CA . LEU B 1 70 ? 14.203 -14.195 1.339 1 94.19 70 LEU B CA 1
ATOM 2211 C C . LEU B 1 70 ? 14.969 -14.305 0.024 1 94.19 70 LEU B C 1
ATOM 2213 O O . LEU B 1 70 ? 14.594 -15.078 -0.857 1 94.19 70 LEU B O 1
ATOM 2217 N N . LYS B 1 71 ? 15.984 -13.469 -0.135 1 96.5 71 LYS B N 1
ATOM 2218 C CA . LYS B 1 71 ? 16.844 -13.469 -1.314 1 96.5 71 LYS B CA 1
ATOM 2219 C C . LYS B 1 71 ? 16.031 -13.234 -2.586 1 96.5 71 LYS B C 1
ATOM 2221 O O . LYS B 1 71 ? 16.219 -13.938 -3.582 1 96.5 71 LYS B O 1
ATOM 2226 N N . ILE B 1 72 ? 15.156 -12.336 -2.533 1 96.12 72 ILE B N 1
ATOM 2227 C CA . ILE B 1 72 ? 14.289 -12.031 -3.67 1 96.12 72 ILE B CA 1
ATOM 2228 C C . ILE B 1 72 ? 15.109 -11.383 -4.777 1 96.12 72 ILE B C 1
ATOM 2230 O O . ILE B 1 72 ? 15.898 -10.469 -4.523 1 96.12 72 ILE B O 1
ATOM 2234 N N . LYS B 1 73 ? 14.898 -11.852 -6.035 1 96 73 LYS B N 1
ATOM 2235 C CA . LYS B 1 73 ? 15.672 -11.328 -7.152 1 96 73 LYS B CA 1
ATOM 2236 C C . LYS B 1 73 ? 14.766 -10.805 -8.266 1 96 73 LYS B C 1
ATOM 2238 O O . LYS B 1 73 ? 15.219 -10.117 -9.18 1 96 73 LYS B O 1
ATOM 2243 N N . ALA B 1 74 ? 13.531 -11.109 -8.25 1 96.81 74 ALA B N 1
ATOM 2244 C CA . ALA B 1 74 ? 12.555 -10.633 -9.227 1 96.81 74 ALA B CA 1
ATOM 2245 C C . ALA B 1 74 ? 11.25 -10.234 -8.555 1 96.81 74 ALA B C 1
ATOM 2247 O O . ALA B 1 74 ? 10.891 -10.781 -7.508 1 96.81 74 ALA B O 1
ATOM 2248 N N . HIS B 1 75 ? 10.578 -9.305 -9.18 1 97.19 75 HIS B N 1
ATOM 2249 C CA . HIS B 1 75 ? 9.367 -8.75 -8.602 1 97.19 75 HIS B CA 1
ATOM 2250 C C . HIS B 1 75 ? 8.258 -8.633 -9.641 1 97.19 75 HIS B C 1
ATOM 2252 O O . HIS B 1 75 ? 8.516 -8.289 -10.797 1 97.19 75 HIS B O 1
ATOM 2258 N N . VAL B 1 76 ? 7.07 -8.992 -9.234 1 97.31 76 VAL B N 1
ATOM 2259 C CA . VAL B 1 76 ? 5.859 -8.664 -9.984 1 97.31 76 VAL B CA 1
ATOM 2260 C C . VAL B 1 76 ? 5.008 -7.68 -9.188 1 97.31 76 VAL B C 1
ATOM 2262 O O . VAL B 1 76 ? 4.449 -8.031 -8.141 1 97.31 76 VAL B O 1
ATOM 2265 N N . ASN B 1 77 ? 4.949 -6.547 -9.641 1 96.5 77 ASN B N 1
ATOM 2266 C CA . ASN B 1 77 ? 4.172 -5.48 -9.016 1 96.5 77 ASN B CA 1
ATOM 2267 C C . ASN B 1 77 ? 2.805 -5.328 -9.672 1 96.5 77 ASN B C 1
ATOM 2269 O O . ASN B 1 77 ? 2.699 -4.805 -10.781 1 96.5 77 ASN B O 1
ATOM 2273 N N . VAL B 1 78 ? 1.759 -5.734 -8.977 1 96.88 78 VAL B N 1
ATOM 2274 C CA . VAL B 1 78 ? 0.405 -5.625 -9.508 1 96.88 78 VAL B CA 1
ATOM 2275 C C . VAL B 1 78 ? -0.34 -4.496 -8.797 1 96.88 78 VAL B C 1
ATOM 2277 O O . VAL B 1 78 ? -1.232 -4.75 -7.98 1 96.88 78 VAL B O 1
ATOM 2280 N N . SER B 1 79 ? -0.002 -3.291 -9.078 1 95.19 79 SER B N 1
ATOM 2281 C CA . SER B 1 79 ? -0.601 -2.1 -8.484 1 95.19 79 SER B CA 1
ATOM 2282 C C . SER B 1 79 ? -0.331 -0.862 -9.336 1 95.19 79 SER B C 1
ATOM 2284 O O . SER B 1 79 ? 0.483 -0.903 -10.258 1 95.19 79 SER B O 1
ATOM 2286 N N . MET B 1 80 ? -1.016 0.191 -8.992 1 91.94 80 MET B N 1
ATOM 2287 C CA . MET B 1 80 ? -0.811 1.448 -9.703 1 91.94 80 MET B CA 1
ATOM 2288 C C . MET B 1 80 ? 0.479 2.125 -9.25 1 91.94 80 MET B C 1
ATOM 2290 O O . MET B 1 80 ? 1.063 2.916 -9.992 1 91.94 80 MET B O 1
ATOM 2294 N N . GLU B 1 81 ? 0.938 1.821 -8.062 1 91.75 81 GLU B N 1
ATOM 2295 C CA . GLU B 1 81 ? 2.119 2.453 -7.48 1 91.75 81 GLU B CA 1
ATOM 2296 C C . GLU B 1 81 ? 3.398 1.924 -8.117 1 91.75 81 GLU B C 1
ATOM 2298 O O . GLU B 1 81 ? 3.525 0.723 -8.367 1 91.75 81 GLU B O 1
ATOM 2303 N N . THR B 1 82 ? 4.266 2.881 -8.273 1 84.94 82 THR B N 1
ATOM 2304 C CA . THR B 1 82 ? 5.566 2.449 -8.773 1 84.94 82 THR B CA 1
ATOM 2305 C C . THR B 1 82 ? 6.484 2.055 -7.621 1 84.94 82 THR B C 1
ATOM 2307 O O . THR B 1 82 ? 6.449 2.672 -6.555 1 84.94 82 THR B O 1
ATOM 2310 N N . GLY B 1 83 ? 7.02 0.834 -7.621 1 71.19 83 GLY B N 1
ATOM 2311 C CA . GLY B 1 83 ? 7.852 0.303 -6.555 1 71.19 83 GLY B CA 1
ATOM 2312 C C . GLY B 1 83 ? 9.258 0.873 -6.559 1 71.19 83 GLY B C 1
ATOM 2313 O O . GLY B 1 83 ? 9.68 1.496 -7.531 1 71.19 83 GLY B O 1
ATOM 2314 N N . PRO B 1 84 ? 9.727 0.829 -5.281 1 62.66 84 PRO B N 1
ATOM 2315 C CA . PRO B 1 84 ? 11.062 1.407 -5.168 1 62.66 84 PRO B CA 1
ATOM 2316 C C . PRO B 1 84 ? 12.141 0.53 -5.805 1 62.66 84 PRO B C 1
ATOM 2318 O O . PRO B 1 84 ? 13.195 1.029 -6.191 1 62.66 84 PRO B O 1
ATOM 2321 N N . PHE B 1 85 ? 11.688 -0.708 -6.07 1 66.75 85 PHE B N 1
ATOM 2322 C CA . PHE B 1 85 ? 12.789 -1.578 -6.465 1 66.75 85 PHE B CA 1
ATOM 2323 C C . PHE B 1 85 ? 12.82 -1.758 -7.977 1 66.75 85 PHE B C 1
ATOM 2325 O O . PHE B 1 85 ? 11.773 -1.884 -8.617 1 66.75 85 PHE B O 1
ATOM 2332 N N . PHE B 1 86 ? 14.023 -1.881 -8.508 1 68.94 86 PHE B N 1
ATOM 2333 C CA . PHE B 1 86 ? 14.375 -2.238 -9.875 1 68.94 86 PHE B CA 1
ATOM 2334 C C . PHE B 1 86 ? 13.602 -1.39 -10.875 1 68.94 86 PHE B C 1
ATOM 2336 O O . PHE B 1 86 ? 13.141 -1.895 -11.898 1 68.94 86 PHE B O 1
ATOM 2343 N N . VAL B 1 87 ? 13.328 -0.242 -10.328 1 67.25 87 VAL B N 1
ATOM 2344 C CA . VAL B 1 87 ? 12.625 0.649 -11.242 1 67.25 87 VAL B CA 1
ATOM 2345 C C . VAL B 1 87 ? 13.406 0.769 -12.547 1 67.25 87 VAL B C 1
ATOM 2347 O O . VAL B 1 87 ? 14.609 1.047 -12.539 1 67.25 87 VAL B O 1
ATOM 2350 N N . GLY B 1 88 ? 12.742 0.318 -13.508 1 70.62 88 GLY B N 1
ATOM 2351 C CA . GLY B 1 88 ? 13.336 0.457 -14.828 1 70.62 88 GLY B CA 1
ATOM 2352 C C . GLY B 1 88 ? 14.039 -0.8 -15.305 1 70.62 88 GLY B C 1
ATOM 2353 O O . GLY B 1 88 ? 14.445 -0.892 -16.469 1 70.62 88 GLY B O 1
ATOM 2354 N N . ASP B 1 89 ? 14.25 -1.754 -14.438 1 82.12 89 ASP B N 1
ATOM 2355 C CA . ASP B 1 89 ? 14.852 -3.018 -14.859 1 82.12 89 ASP B CA 1
ATOM 2356 C C . ASP B 1 89 ? 13.773 -4.051 -15.188 1 82.12 89 ASP B C 1
ATOM 2358 O O . ASP B 1 89 ? 13.359 -4.82 -14.32 1 82.12 89 ASP B O 1
ATOM 2362 N N . THR B 1 90 ? 13.398 -4.141 -16.406 1 81.19 90 THR B N 1
ATOM 2363 C CA . THR B 1 90 ? 12.289 -4.977 -16.844 1 81.19 90 THR B CA 1
ATOM 2364 C C . THR B 1 90 ? 12.641 -6.453 -16.719 1 81.19 90 THR B C 1
ATOM 2366 O O . THR B 1 90 ? 11.758 -7.312 -16.75 1 81.19 90 THR B O 1
ATOM 2369 N N . ASP B 1 91 ? 13.914 -6.699 -16.578 1 90.5 91 ASP B N 1
ATOM 2370 C CA . ASP B 1 91 ? 14.32 -8.094 -16.438 1 90.5 91 ASP B CA 1
ATOM 2371 C C . ASP B 1 91 ? 14 -8.617 -15.039 1 90.5 91 ASP B C 1
ATOM 2373 O O . ASP B 1 91 ? 13.852 -9.828 -14.844 1 90.5 91 ASP B O 1
ATOM 2377 N N . LYS B 1 92 ? 13.875 -7.668 -14.188 1 94.56 92 LYS B N 1
ATOM 2378 C CA . LYS B 1 92 ? 13.719 -8.141 -12.812 1 94.56 92 LYS B CA 1
ATOM 2379 C C . LYS B 1 92 ? 12.406 -7.641 -12.203 1 94.56 92 LYS B C 1
ATOM 2381 O O . LYS B 1 92 ? 12.031 -8.055 -11.109 1 94.56 92 LYS B O 1
ATOM 2386 N N . LEU B 1 93 ? 11.789 -6.762 -12.945 1 96 93 LEU B N 1
ATOM 2387 C CA . LEU B 1 93 ? 10.531 -6.211 -12.461 1 96 93 LEU B CA 1
ATOM 2388 C C . LEU B 1 93 ? 9.469 -6.227 -13.555 1 96 93 LEU B C 1
ATOM 2390 O O . LEU B 1 93 ? 9.68 -5.656 -14.633 1 96 93 LEU B O 1
ATOM 2394 N N . LEU B 1 94 ? 8.406 -6.895 -13.32 1 96.12 94 LEU B N 1
ATOM 2395 C CA . LEU B 1 94 ? 7.203 -6.777 -14.133 1 96.12 94 LEU B CA 1
ATOM 2396 C C . LEU B 1 94 ? 6.16 -5.914 -13.43 1 96.12 94 LEU B C 1
ATOM 2398 O O . LEU B 1 94 ? 5.672 -6.27 -12.359 1 96.12 94 LEU B O 1
ATOM 2402 N N . HIS B 1 95 ? 5.84 -4.855 -14.016 1 95.75 95 HIS B N 1
ATOM 2403 C CA . HIS B 1 95 ? 4.832 -3.961 -13.461 1 95.75 95 HIS B CA 1
ATOM 2404 C C . HIS B 1 95 ? 3.506 -4.094 -14.203 1 95.75 95 HIS B C 1
ATOM 2406 O O . HIS B 1 95 ? 3.445 -3.881 -15.414 1 95.75 95 HIS B O 1
ATOM 2412 N N . ILE B 1 96 ? 2.488 -4.453 -13.5 1 96.56 96 ILE B N 1
ATOM 2413 C CA . ILE B 1 96 ? 1.12 -4.531 -14 1 96.56 96 ILE B CA 1
ATOM 2414 C C . ILE B 1 96 ? 0.263 -3.459 -13.336 1 96.56 96 ILE B C 1
ATOM 2416 O O . ILE B 1 96 ? -0.267 -3.666 -12.242 1 96.56 96 ILE B O 1
ATOM 2420 N N . PRO B 1 97 ? 0.112 -2.34 -13.984 1 95.12 97 PRO B N 1
ATOM 2421 C CA . PRO B 1 97 ? -0.535 -1.186 -13.359 1 95.12 97 PRO B CA 1
ATOM 2422 C C . PRO B 1 97 ? -2.059 -1.237 -13.461 1 95.12 97 PRO B C 1
ATOM 2424 O O . PRO B 1 97 ? -2.637 -0.71 -14.414 1 95.12 97 PRO B O 1
ATOM 2427 N N . ILE B 1 98 ? -2.709 -1.833 -12.477 1 95.31 98 ILE B N 1
ATOM 2428 C CA . ILE B 1 98 ? -4.168 -1.872 -12.438 1 95.31 98 ILE B CA 1
ATOM 2429 C C . ILE B 1 98 ? -4.656 -1.434 -11.062 1 95.31 98 ILE B C 1
ATOM 2431 O O . ILE B 1 98 ? -3.955 -1.604 -10.062 1 95.31 98 ILE B O 1
ATOM 2435 N N . GLU B 1 99 ? -5.82 -0.923 -11.016 1 91.81 99 GLU B N 1
ATOM 2436 C CA . GLU B 1 99 ? -6.469 -0.557 -9.766 1 91.81 99 GLU B CA 1
ATOM 2437 C C . GLU B 1 99 ? -7.074 -1.778 -9.078 1 91.81 99 GLU B C 1
ATOM 2439 O O . GLU B 1 99 ? -7.281 -2.814 -9.711 1 91.81 99 GLU B O 1
ATOM 2444 N N . ASP B 1 100 ? -7.281 -1.604 -7.789 1 89.62 100 ASP B N 1
ATOM 2445 C CA . ASP B 1 100 ? -8.047 -2.643 -7.102 1 89.62 100 ASP B CA 1
ATOM 2446 C C . ASP B 1 100 ? -9.547 -2.359 -7.168 1 89.62 100 ASP B C 1
ATOM 2448 O O . ASP B 1 100 ? -10.156 -1.973 -6.172 1 89.62 100 ASP B O 1
ATOM 2452 N N . SER B 1 101 ? -10.086 -2.553 -8.266 1 89.88 101 SER B N 1
ATOM 2453 C CA . SER B 1 101 ? -11.5 -2.338 -8.547 1 89.88 101 SER B CA 1
ATOM 2454 C C . SER B 1 101 ? -12.062 -3.436 -9.445 1 89.88 101 SER B C 1
ATOM 2456 O O . SER B 1 101 ? -11.32 -4.059 -10.211 1 89.88 101 SER B O 1
ATOM 2458 N N . PRO B 1 102 ? -13.359 -3.676 -9.336 1 90.88 102 PRO B N 1
ATOM 2459 C CA . PRO B 1 102 ? -13.969 -4.703 -10.188 1 90.88 102 PRO B CA 1
ATOM 2460 C C . PRO B 1 102 ? -13.844 -4.383 -11.672 1 90.88 102 PRO B C 1
ATOM 2462 O O . PRO B 1 102 ? -13.984 -5.277 -12.516 1 90.88 102 PRO B O 1
ATOM 2465 N N . GLU B 1 103 ? -13.547 -3.127 -11.969 1 92.5 103 GLU B N 1
ATOM 2466 C CA . GLU B 1 103 ? -13.477 -2.715 -13.367 1 92.5 103 GLU B CA 1
ATOM 2467 C C . GLU B 1 103 ? -12.07 -2.928 -13.938 1 92.5 103 GLU B C 1
ATOM 2469 O O . GLU B 1 103 ? -11.875 -2.873 -15.148 1 92.5 103 GLU B O 1
ATOM 2474 N N . ALA B 1 104 ? -11.141 -3.148 -13.016 1 94.69 104 ALA B N 1
ATOM 2475 C CA . ALA B 1 104 ? -9.766 -3.342 -13.477 1 94.69 104 ALA B CA 1
ATOM 2476 C C . ALA B 1 104 ? -9.664 -4.551 -14.398 1 94.69 104 ALA B C 1
ATOM 2478 O O . ALA B 1 104 ? -10.398 -5.531 -14.234 1 94.69 104 ALA B O 1
ATOM 2479 N N . ASN B 1 105 ? -8.734 -4.5 -15.406 1 97.5 105 ASN B N 1
ATOM 2480 C CA . ASN B 1 105 ? -8.562 -5.57 -16.375 1 97.5 105 ASN B CA 1
ATOM 2481 C C . ASN B 1 105 ? -7.156 -6.168 -16.312 1 97.5 105 ASN B C 1
ATOM 2483 O O . ASN B 1 105 ? -6.203 -5.59 -16.844 1 97.5 105 ASN B O 1
ATOM 2487 N N . ILE B 1 106 ? -7.082 -7.285 -15.758 1 98.38 106 ILE B N 1
ATOM 2488 C CA . ILE B 1 106 ? -5.781 -7.922 -15.594 1 98.38 106 ILE B CA 1
ATOM 2489 C C . ILE B 1 106 ? -5.543 -8.914 -16.734 1 98.38 106 ILE B C 1
ATOM 2491 O O . ILE B 1 106 ? -4.41 -9.344 -16.969 1 98.38 106 ILE B O 1
ATOM 2495 N N . PHE B 1 107 ? -6.535 -9.25 -17.484 1 98.44 107 PHE B N 1
ATOM 2496 C CA . PHE B 1 107 ? -6.555 -10.367 -18.422 1 98.44 107 PHE B CA 1
ATOM 2497 C C . PHE B 1 107 ? -5.453 -10.219 -19.469 1 98.44 107 PHE B C 1
ATOM 2499 O O . PHE B 1 107 ? -4.711 -11.164 -19.734 1 98.44 107 PHE B O 1
ATOM 2506 N N . PRO B 1 108 ? -5.23 -9.031 -20 1 98.44 108 PRO B N 1
ATOM 2507 C CA . PRO B 1 108 ? -4.227 -8.891 -21.062 1 98.44 108 PRO B CA 1
ATOM 2508 C C . PRO B 1 108 ? -2.807 -9.164 -20.562 1 98.44 108 PRO B C 1
ATOM 2510 O O . PRO B 1 108 ? -1.899 -9.375 -21.375 1 98.44 108 PRO B O 1
ATOM 2513 N N . PHE B 1 109 ? -2.596 -9.156 -19.297 1 98.62 109 PHE B N 1
ATOM 2514 C CA . PHE B 1 109 ? -1.248 -9.258 -18.734 1 98.62 109 PHE B CA 1
ATOM 2515 C C . PHE B 1 109 ? -0.924 -10.695 -18.375 1 98.62 109 PHE B C 1
ATOM 2517 O O . PHE B 1 109 ? 0.225 -11.023 -18.062 1 98.62 109 PHE B O 1
ATOM 2524 N N . LEU B 1 110 ? -1.863 -11.594 -18.391 1 98.75 110 LEU B N 1
ATOM 2525 C CA . LEU B 1 110 ? -1.723 -12.891 -17.734 1 98.75 110 LEU B CA 1
ATOM 2526 C C . LEU B 1 110 ? -0.712 -13.758 -18.484 1 98.75 110 LEU B C 1
ATOM 2528 O O . LEU B 1 110 ? 0.056 -14.492 -17.859 1 98.75 110 LEU B O 1
ATOM 2532 N N . ARG B 1 111 ? -0.698 -13.664 -19.781 1 98.12 111 ARG B N 1
ATOM 2533 C CA . ARG B 1 111 ? 0.282 -14.445 -20.547 1 98.12 111 ARG B CA 1
ATOM 2534 C C . ARG B 1 111 ? 1.702 -13.984 -20.219 1 98.12 111 ARG B C 1
ATOM 2536 O O . ARG B 1 111 ? 2.586 -14.812 -19.984 1 98.12 111 ARG B O 1
ATOM 2543 N N . HIS B 1 112 ? 1.87 -12.719 -20.266 1 98.12 112 HIS B N 1
ATOM 2544 C CA . HIS B 1 112 ? 3.178 -12.148 -19.953 1 98.12 112 HIS B CA 1
ATOM 2545 C C . HIS B 1 112 ? 3.578 -12.445 -18.516 1 98.12 112 HIS B C 1
ATOM 2547 O O . HIS B 1 112 ? 4.75 -12.711 -18.234 1 98.12 112 HIS B O 1
ATOM 2553 N N . LEU B 1 113 ? 2.68 -12.359 -17.656 1 98.62 113 LEU B N 1
ATOM 2554 C CA . LEU B 1 113 ? 2.896 -12.688 -16.25 1 98.62 113 LEU B CA 1
ATOM 2555 C C . LEU B 1 113 ? 3.434 -14.109 -16.094 1 98.62 113 LEU B C 1
ATOM 2557 O O . LEU B 1 113 ? 4.441 -14.328 -15.422 1 98.62 113 LEU B O 1
ATOM 2561 N N . CYS B 1 114 ? 2.779 -15.07 -16.703 1 98.56 114 CYS B N 1
ATOM 2562 C CA . CYS B 1 114 ? 3.176 -16.469 -16.594 1 98.56 114 CYS B CA 1
ATOM 2563 C C . CYS B 1 114 ? 4.559 -16.703 -17.188 1 98.56 114 CYS B C 1
ATOM 2565 O O . CYS B 1 114 ? 5.387 -17.391 -16.609 1 98.56 114 CYS B O 1
ATOM 2567 N N . HIS B 1 115 ? 4.773 -16.062 -18.312 1 98.06 115 HIS B N 1
ATOM 2568 C CA . HIS B 1 115 ? 6.074 -16.188 -18.969 1 98.06 115 HIS B CA 1
ATOM 2569 C C . HIS B 1 115 ? 7.18 -15.609 -18.094 1 98.06 115 HIS B C 1
ATOM 2571 O O . HIS B 1 115 ? 8.234 -16.234 -17.938 1 98.06 115 HIS B O 1
ATOM 2577 N N . PHE B 1 116 ? 6.988 -14.5 -17.547 1 98.44 116 PHE B N 1
ATOM 2578 C CA . PHE B 1 116 ? 7.957 -13.844 -16.672 1 98.44 116 PHE B CA 1
ATOM 2579 C C . PHE B 1 116 ? 8.32 -14.734 -15.492 1 98.44 116 PHE B C 1
ATOM 2581 O O . PHE B 1 116 ? 9.5 -14.914 -15.188 1 98.44 116 PHE B O 1
ATOM 2588 N N . ILE B 1 117 ? 7.312 -15.227 -14.82 1 98.5 117 ILE B N 1
ATOM 2589 C CA . ILE B 1 117 ? 7.535 -16.062 -13.648 1 98.5 117 ILE B CA 1
ATOM 2590 C C . ILE B 1 117 ? 8.305 -17.328 -14.062 1 98.5 117 ILE B C 1
ATOM 2592 O O . ILE B 1 117 ? 9.281 -17.703 -13.398 1 98.5 117 ILE B O 1
ATOM 2596 N N . GLU B 1 118 ? 7.945 -17.922 -15.125 1 97.75 118 GLU B N 1
ATOM 2597 C CA . GLU B 1 118 ? 8.578 -19.156 -15.586 1 97.75 118 GLU B CA 1
ATOM 2598 C C . GLU B 1 118 ? 10.07 -18.953 -15.859 1 97.75 118 GLU B C 1
ATOM 2600 O O . GLU B 1 118 ? 10.898 -19.766 -15.469 1 97.75 118 GLU B O 1
ATOM 2605 N N . ILE B 1 119 ? 10.383 -17.891 -16.547 1 97.44 119 ILE B N 1
ATOM 2606 C CA . ILE B 1 119 ? 11.766 -17.594 -16.906 1 97.44 119 ILE B CA 1
ATOM 2607 C C . ILE B 1 119 ? 12.602 -17.406 -15.641 1 97.44 119 ILE B C 1
ATOM 2609 O O . ILE B 1 119 ? 13.703 -17.953 -15.531 1 97.44 119 ILE B O 1
ATOM 2613 N N . HIS B 1 120 ? 12.094 -16.719 -14.695 1 97.69 120 HIS B N 1
ATOM 2614 C CA . HIS B 1 120 ? 12.852 -16.422 -13.484 1 97.69 120 HIS B CA 1
ATOM 2615 C C . HIS B 1 120 ? 12.984 -17.656 -12.602 1 97.69 120 HIS B C 1
ATOM 2617 O O . HIS B 1 120 ? 13.992 -17.844 -11.93 1 97.69 120 HIS B O 1
ATOM 2623 N N . LEU B 1 121 ? 11.969 -18.469 -12.617 1 97.5 121 LEU B N 1
ATOM 2624 C CA . LEU B 1 121 ? 12.086 -19.734 -11.898 1 97.5 121 LEU B CA 1
ATOM 2625 C C . LEU B 1 121 ? 13.172 -20.609 -12.516 1 97.5 121 LEU B C 1
ATOM 2627 O O . LEU B 1 121 ? 13.945 -21.25 -11.797 1 97.5 121 LEU B O 1
ATOM 2631 N N . LYS B 1 122 ? 13.188 -20.641 -13.797 1 97 122 LYS B N 1
ATOM 2632 C CA . LYS B 1 122 ? 14.211 -21.422 -14.492 1 97 122 LYS B CA 1
ATOM 2633 C C . LYS B 1 122 ? 15.609 -20.891 -14.18 1 97 122 LYS B C 1
ATOM 2635 O O . LYS B 1 122 ? 16.562 -21.672 -14.125 1 97 122 LYS B O 1
ATOM 2640 N N . LEU B 1 123 ? 15.773 -19.609 -13.914 1 96.62 123 LEU B N 1
ATOM 2641 C CA . LEU B 1 123 ? 17.047 -18.969 -13.594 1 96.62 123 LEU B CA 1
ATOM 2642 C C . LEU B 1 123 ? 17.375 -19.141 -12.117 1 96.62 123 LEU B C 1
ATOM 2644 O O . LEU B 1 123 ? 18.453 -18.719 -11.664 1 96.62 123 LEU B O 1
ATOM 2648 N N . GLY B 1 124 ? 16.391 -19.703 -11.375 1 96.62 124 GLY B N 1
ATOM 2649 C CA . GLY B 1 124 ? 16.625 -19.938 -9.953 1 96.62 124 GLY B CA 1
ATOM 2650 C C . GLY B 1 124 ? 16.328 -18.719 -9.102 1 96.62 124 GLY B C 1
ATOM 2651 O O . GLY B 1 124 ? 16.734 -18.672 -7.93 1 96.62 124 GLY B O 1
ATOM 2652 N N . SER B 1 125 ? 15.688 -17.781 -9.664 1 97.25 125 SER B N 1
ATOM 2653 C CA . SER B 1 125 ? 15.367 -16.562 -8.93 1 97.25 125 SER B CA 1
ATOM 2654 C C . SER B 1 125 ? 14.164 -16.766 -8.016 1 97.25 125 SER B C 1
ATOM 2656 O O . SER B 1 125 ? 13.211 -17.453 -8.383 1 97.25 125 SER B O 1
ATOM 2658 N N . VAL B 1 126 ? 14.25 -16.188 -6.84 1 97.88 126 VAL B N 1
ATOM 2659 C CA . VAL B 1 126 ? 13.094 -16.078 -5.957 1 97.88 126 VAL B CA 1
ATOM 2660 C C . VAL B 1 126 ? 12.258 -14.859 -6.348 1 97.88 126 VAL B C 1
ATOM 2662 O O . VAL B 1 126 ? 12.805 -13.773 -6.578 1 97.88 126 VAL B O 1
ATOM 2665 N N . ILE B 1 127 ? 10.938 -15.078 -6.43 1 98.19 127 ILE B N 1
ATOM 2666 C CA . ILE B 1 127 ? 10.062 -14.039 -6.961 1 98.19 127 ILE B CA 1
ATOM 2667 C C . ILE B 1 127 ? 9.094 -13.57 -5.879 1 98.19 127 ILE B C 1
ATOM 2669 O O . ILE B 1 127 ? 8.523 -14.391 -5.156 1 98.19 127 ILE B O 1
ATOM 2673 N N . LEU B 1 128 ? 8.945 -12.289 -5.723 1 97.44 128 LEU B N 1
ATOM 2674 C CA . LEU B 1 128 ? 7.895 -11.703 -4.902 1 97.44 128 LEU B CA 1
ATOM 2675 C C . LEU B 1 128 ? 6.809 -11.078 -5.777 1 97.44 128 LEU B C 1
ATOM 2677 O O . LEU B 1 128 ? 7.086 -10.172 -6.566 1 97.44 128 LEU B O 1
ATOM 2681 N N . VAL B 1 129 ? 5.578 -11.609 -5.703 1 98.06 129 VAL B N 1
ATOM 2682 C CA . VAL B 1 129 ? 4.398 -11.023 -6.324 1 98.06 129 VAL B CA 1
ATOM 2683 C C . VAL B 1 129 ? 3.631 -10.195 -5.293 1 98.06 129 VAL B C 1
ATOM 2685 O O . VAL B 1 129 ? 3.238 -10.711 -4.242 1 98.06 129 VAL B O 1
ATOM 2688 N N . PHE B 1 130 ? 3.418 -8.938 -5.609 1 96.44 130 PHE B N 1
ATOM 2689 C CA . PHE B 1 130 ? 2.811 -8.109 -4.574 1 96.44 130 PHE B CA 1
ATOM 2690 C C . PHE B 1 130 ? 1.859 -7.086 -5.184 1 96.44 130 PHE B C 1
ATOM 2692 O O . PHE B 1 130 ? 1.927 -6.805 -6.383 1 96.44 130 PHE B O 1
ATOM 2699 N N . SER B 1 131 ? 0.922 -6.691 -4.418 1 95.31 131 SER B N 1
ATOM 2700 C CA . SER B 1 131 ? 0.049 -5.547 -4.668 1 95.31 131 SER B CA 1
ATOM 2701 C C . SER B 1 131 ? 0.008 -4.609 -3.465 1 95.31 131 SER B C 1
ATOM 2703 O O . SER B 1 131 ? 0.833 -4.723 -2.555 1 95.31 131 SER B O 1
ATOM 2705 N N . THR B 1 132 ? -0.899 -3.725 -3.492 1 93.19 132 THR B N 1
ATOM 2706 C CA . THR B 1 132 ? -0.917 -2.73 -2.426 1 93.19 132 THR B CA 1
ATOM 2707 C C . THR B 1 132 ? -1.161 -3.395 -1.073 1 93.19 132 THR B C 1
ATOM 2709 O O . THR B 1 132 ? -0.371 -3.225 -0.142 1 93.19 132 THR B O 1
ATOM 2712 N N . LEU B 1 133 ? -2.209 -4.223 -0.995 1 91.75 133 LEU B N 1
ATOM 2713 C CA . LEU B 1 133 ? -2.566 -4.844 0.276 1 91.75 133 LEU B CA 1
ATOM 2714 C C . LEU B 1 133 ? -2.227 -6.332 0.27 1 91.75 133 LEU B C 1
ATOM 2716 O O . LEU B 1 133 ? -2.262 -6.984 1.314 1 91.75 133 LEU B O 1
ATOM 2720 N N . GLY B 1 134 ? -1.966 -6.922 -0.907 1 93.12 134 GLY B N 1
ATOM 2721 C CA . GLY B 1 134 ? -1.536 -8.305 -0.986 1 93.12 134 GLY B CA 1
ATOM 2722 C C . GLY B 1 134 ? -2.678 -9.297 -0.844 1 93.12 134 GLY B C 1
ATOM 2723 O O . GLY B 1 134 ? -2.467 -10.445 -0.451 1 93.12 134 GLY B O 1
ATOM 2724 N N . ILE B 1 135 ? -3.904 -8.93 -1.2 1 92.12 135 ILE B N 1
ATOM 2725 C CA . ILE B 1 135 ? -5.016 -9.828 -0.899 1 92.12 135 ILE B CA 1
ATOM 2726 C C . ILE B 1 135 ? -5.855 -10.047 -2.154 1 92.12 135 ILE B C 1
ATOM 2728 O O . ILE B 1 135 ? -6.547 -11.062 -2.273 1 92.12 135 ILE B O 1
ATOM 2732 N N . SER B 1 136 ? -5.84 -9.172 -3.16 1 93.81 136 SER B N 1
ATOM 2733 C CA . SER B 1 136 ? -6.738 -9.266 -4.309 1 93.81 136 SER B CA 1
ATOM 2734 C C . SER B 1 136 ? -5.957 -9.383 -5.613 1 93.81 136 SER B C 1
ATOM 2736 O O . SER B 1 136 ? -5.789 -10.484 -6.141 1 93.81 136 SER B O 1
ATOM 2738 N N . ARG B 1 137 ? -5.289 -8.281 -6.004 1 96.62 137 ARG B N 1
ATOM 2739 C CA . ARG B 1 137 ? -4.637 -8.25 -7.309 1 96.62 137 ARG B CA 1
ATOM 2740 C C . ARG B 1 137 ? -3.473 -9.234 -7.367 1 96.62 137 ARG B C 1
ATOM 2742 O O . ARG B 1 137 ? -3.326 -9.969 -8.344 1 96.62 137 ARG B O 1
ATOM 2749 N N . SER B 1 138 ? -2.619 -9.164 -6.32 1 97.56 138 SER B N 1
ATOM 2750 C CA . SER B 1 138 ? -1.502 -10.102 -6.289 1 97.56 138 SER B CA 1
ATOM 2751 C C . SER B 1 138 ? -1.993 -11.547 -6.195 1 97.56 138 SER B C 1
ATOM 2753 O O . SER B 1 138 ? -1.403 -12.445 -6.789 1 97.56 138 SER B O 1
ATOM 2755 N N . CYS B 1 139 ? -3.057 -11.758 -5.48 1 97.44 139 CYS B N 1
ATOM 2756 C CA . CYS B 1 139 ? -3.66 -13.078 -5.391 1 97.44 139 CYS B CA 1
ATOM 2757 C C . CYS B 1 139 ? -4.148 -13.555 -6.754 1 97.44 139 CYS B C 1
ATOM 2759 O O . CYS B 1 139 ? -3.916 -14.703 -7.137 1 97.44 139 CYS B O 1
ATOM 2761 N N . ALA B 1 140 ? -4.832 -12.711 -7.457 1 98.38 140 ALA B N 1
ATOM 2762 C CA . ALA B 1 140 ? -5.309 -13.055 -8.789 1 98.38 140 ALA B CA 1
ATOM 2763 C C . ALA B 1 140 ? -4.145 -13.453 -9.703 1 98.38 140 ALA B C 1
ATOM 2765 O O . ALA B 1 140 ? -4.246 -14.422 -10.461 1 98.38 140 ALA B O 1
ATOM 2766 N N . ALA B 1 141 ? -3.059 -12.75 -9.625 1 98.81 141 ALA B N 1
ATOM 2767 C CA . ALA B 1 141 ? -1.868 -13.047 -10.414 1 98.81 141 ALA B CA 1
ATOM 2768 C C . ALA B 1 141 ? -1.334 -14.445 -10.102 1 98.81 141 ALA B C 1
ATOM 2770 O O . ALA B 1 141 ? -1.014 -15.211 -11.008 1 98.81 141 ALA B O 1
ATOM 2771 N N . ILE B 1 142 ? -1.258 -14.75 -8.844 1 98.69 142 ILE B N 1
ATOM 2772 C CA . ILE B 1 142 ? -0.752 -16.047 -8.398 1 98.69 142 ILE B CA 1
ATOM 2773 C C . ILE B 1 142 ? -1.672 -17.156 -8.891 1 98.69 142 ILE B C 1
ATOM 2775 O O . ILE B 1 142 ? -1.202 -18.188 -9.383 1 98.69 142 ILE B O 1
ATOM 2779 N N . LEU B 1 143 ? -2.977 -16.922 -8.75 1 98.44 143 LEU B N 1
ATOM 2780 C CA . LEU B 1 143 ? -3.945 -17.922 -9.195 1 98.44 143 LEU B CA 1
ATOM 2781 C C . LEU B 1 143 ? -3.803 -18.188 -10.688 1 98.44 143 LEU B C 1
ATOM 2783 O O . LEU B 1 143 ? -3.828 -19.344 -11.125 1 98.44 143 LEU B O 1
ATOM 2787 N N . ALA B 1 144 ? -3.676 -17.141 -11.453 1 98.81 144 ALA B N 1
ATOM 2788 C CA . ALA B 1 144 ? -3.504 -17.281 -12.898 1 98.81 144 ALA B CA 1
ATOM 2789 C C . ALA B 1 144 ? -2.268 -18.109 -13.219 1 98.81 144 ALA B C 1
ATOM 2791 O O . ALA B 1 144 ? -2.316 -19 -14.07 1 98.81 144 ALA B O 1
ATOM 2792 N N . TYR B 1 145 ? -1.213 -17.859 -12.547 1 98.88 145 TYR B N 1
ATOM 2793 C CA . TYR B 1 145 ? 0.026 -18.578 -12.789 1 98.88 145 TYR B CA 1
ATOM 2794 C C . TYR B 1 145 ? -0.132 -20.062 -12.414 1 98.88 145 TYR B C 1
ATOM 2796 O O . TYR B 1 145 ? 0.3 -20.938 -13.164 1 98.88 145 TYR B O 1
ATOM 2804 N N . LEU B 1 146 ? -0.696 -20.297 -11.219 1 98.38 146 LEU B N 1
ATOM 2805 C CA . LEU B 1 146 ? -0.863 -21.656 -10.758 1 98.38 146 LEU B CA 1
ATOM 2806 C C . LEU B 1 146 ? -1.706 -22.469 -11.742 1 98.38 146 LEU B C 1
ATOM 2808 O O . LEU B 1 146 ? -1.404 -23.641 -12.016 1 98.38 146 LEU B O 1
ATOM 2812 N N . MET B 1 147 ? -2.801 -21.875 -12.258 1 98.38 147 MET B N 1
ATOM 2813 C CA . MET B 1 147 ? -3.625 -22.562 -13.25 1 98.38 147 MET B CA 1
ATOM 2814 C C . MET B 1 147 ? -2.805 -22.906 -14.484 1 98.38 147 MET B C 1
ATOM 2816 O O . MET B 1 147 ? -2.908 -24.031 -15.008 1 98.38 147 MET B O 1
ATOM 2820 N N . HIS B 1 148 ? -2.021 -21.984 -14.914 1 98.12 148 HIS B N 1
ATOM 2821 C CA . HIS B 1 148 ? -1.216 -22.172 -16.125 1 98.12 148 HIS B CA 1
ATOM 2822 C C . HIS B 1 148 ? -0.107 -23.203 -15.891 1 98.12 148 HIS B C 1
ATOM 2824 O O . HIS B 1 148 ? 0.084 -24.109 -16.703 1 98.12 148 HIS B O 1
ATOM 2830 N N . TRP B 1 149 ? 0.62 -23.031 -14.844 1 96.81 149 TRP B N 1
ATOM 2831 C CA . TRP B 1 149 ? 1.786 -23.844 -14.516 1 96.81 149 TRP B CA 1
ATOM 2832 C C . TRP B 1 149 ? 1.39 -25.297 -14.297 1 96.81 149 TRP B C 1
ATOM 2834 O O . TRP B 1 149 ? 2.039 -26.219 -14.812 1 96.81 149 TRP B O 1
ATOM 2844 N N . GLN B 1 150 ? 0.308 -25.578 -13.57 1 95.5 150 GLN B N 1
ATOM 2845 C CA . GLN B 1 150 ? -0.099 -26.938 -13.219 1 95.5 150 GLN B CA 1
ATOM 2846 C C . GLN B 1 150 ? -1.243 -27.406 -14.109 1 95.5 150 GLN B C 1
ATOM 2848 O O . GLN B 1 150 ? -1.774 -28.5 -13.914 1 95.5 150 GLN B O 1
ATOM 2853 N N . GLU B 1 151 ? -1.669 -26.562 -15.047 1 96 151 GLU B N 1
ATOM 2854 C CA . GLU B 1 151 ? -2.807 -26.891 -15.906 1 96 151 GLU B CA 1
ATOM 2855 C C . GLU B 1 151 ? -3.99 -27.391 -15.086 1 96 151 GLU B C 1
ATOM 2857 O O . GLU B 1 151 ? -4.516 -28.469 -15.344 1 96 151 GLU B O 1
ATOM 2862 N N . GLN B 1 152 ? -4.355 -26.609 -14.102 1 96.19 152 GLN B N 1
ATOM 2863 C CA . GLN B 1 152 ? -5.43 -27 -13.203 1 96.19 152 GLN B CA 1
ATOM 2864 C C . GLN B 1 152 ? -6.531 -25.938 -13.164 1 96.19 152 GLN B C 1
ATOM 2866 O O . GLN B 1 152 ? -6.371 -24.844 -13.727 1 96.19 152 GLN B O 1
ATOM 2871 N N . THR B 1 153 ? -7.625 -26.297 -12.516 1 97.44 153 THR B N 1
ATOM 2872 C CA . THR B 1 153 ? -8.805 -25.438 -12.492 1 97.44 153 THR B CA 1
ATOM 2873 C C . THR B 1 153 ? -8.594 -24.25 -11.539 1 97.44 153 THR B C 1
ATOM 2875 O O . THR B 1 153 ? -7.727 -24.297 -10.672 1 97.44 153 THR B O 1
ATOM 2878 N N . LEU B 1 154 ? -9.398 -23.25 -11.727 1 97.75 154 LEU B N 1
ATOM 2879 C CA . LEU B 1 154 ? -9.445 -22.141 -10.789 1 97.75 154 LEU B CA 1
ATOM 2880 C C . LEU B 1 154 ? -9.773 -22.625 -9.383 1 97.75 154 LEU B C 1
ATOM 2882 O O . LEU B 1 154 ? -9.164 -22.172 -8.406 1 97.75 154 LEU B O 1
ATOM 2886 N N . LYS B 1 155 ? -10.688 -23.578 -9.281 1 96.81 155 LYS B N 1
ATOM 2887 C CA . LYS B 1 155 ? -11.109 -24.141 -8 1 96.81 155 LYS B CA 1
ATOM 2888 C C . LYS B 1 155 ? -9.938 -24.766 -7.254 1 96.81 155 LYS B C 1
ATOM 2890 O O . LYS B 1 155 ? -9.742 -24.5 -6.062 1 96.81 155 LYS B O 1
ATOM 2895 N N . ARG B 1 156 ? -9.195 -25.531 -7.906 1 96.75 156 ARG B N 1
ATOM 2896 C CA . ARG B 1 156 ? -8.062 -26.219 -7.285 1 96.75 156 ARG B CA 1
ATOM 2897 C C . ARG B 1 156 ? -6.977 -25.219 -6.887 1 96.75 156 ARG B C 1
ATOM 2899 O O . ARG B 1 156 ? -6.406 -25.312 -5.801 1 96.75 156 ARG B O 1
ATOM 2906 N N . SER B 1 157 ? -6.66 -24.312 -7.809 1 97.38 157 SER B N 1
ATOM 2907 C CA . SER B 1 157 ? -5.668 -23.281 -7.516 1 97.38 157 SER B CA 1
ATOM 2908 C C . SER B 1 157 ? -6.094 -22.422 -6.332 1 97.38 157 SER B C 1
ATOM 2910 O O . SER B 1 157 ? -5.277 -22.078 -5.477 1 97.38 157 SER B O 1
ATOM 2912 N N . TRP B 1 158 ? -7.355 -22.109 -6.297 1 96.38 158 TRP B N 1
ATOM 2913 C CA . TRP B 1 158 ? -7.914 -21.312 -5.215 1 96.38 158 TRP B CA 1
ATOM 2914 C C . TRP B 1 158 ? -7.805 -22.031 -3.881 1 96.38 158 TRP B C 1
ATOM 2916 O O . TRP B 1 158 ? -7.438 -21.438 -2.867 1 96.38 158 TRP B O 1
ATOM 2926 N N . ALA B 1 159 ? -8.133 -23.281 -3.861 1 94.94 159 ALA B N 1
ATOM 2927 C CA . ALA B 1 159 ? -8.016 -24.094 -2.65 1 94.94 159 ALA B CA 1
ATOM 2928 C C . ALA B 1 159 ? -6.578 -24.109 -2.135 1 94.94 159 ALA B C 1
ATOM 2930 O O . ALA B 1 159 ? -6.348 -24.031 -0.925 1 94.94 159 ALA B O 1
ATOM 2931 N N . TYR B 1 160 ? -5.699 -24.266 -3.014 1 95.31 160 TYR B N 1
ATOM 2932 C CA . TYR B 1 160 ? -4.285 -24.281 -2.66 1 95.31 160 TYR B CA 1
ATOM 2933 C C . TYR B 1 160 ? -3.873 -22.969 -1.998 1 95.31 160 TYR B C 1
ATOM 2935 O O . TYR B 1 160 ? -3.24 -22.984 -0.94 1 95.31 160 TYR B O 1
ATOM 2943 N N . VAL B 1 161 ? -4.219 -21.781 -2.621 1 95.56 161 VAL B N 1
ATOM 2944 C CA . VAL B 1 161 ? -3.836 -20.469 -2.104 1 95.56 161 VAL B CA 1
ATOM 2945 C C . VAL B 1 161 ? -4.504 -20.234 -0.75 1 95.56 161 VAL B C 1
ATOM 2947 O O . VAL B 1 161 ? -3.9 -19.641 0.153 1 95.56 161 VAL B O 1
ATOM 2950 N N . LYS B 1 162 ? -5.707 -20.656 -0.584 1 92.81 162 LYS B N 1
ATOM 2951 C CA . LYS B 1 162 ? -6.43 -20.5 0.673 1 92.81 162 LYS B CA 1
ATOM 2952 C C . LYS B 1 162 ? -5.77 -21.297 1.795 1 92.81 162 LYS B C 1
ATOM 2954 O O . LYS B 1 162 ? -5.824 -20.891 2.961 1 92.81 162 LYS B O 1
ATOM 2959 N N . LYS B 1 163 ? -5.156 -22.375 1.438 1 91.31 163 LYS B N 1
ATOM 2960 C CA . LYS B 1 163 ? -4.395 -23.156 2.416 1 91.31 163 LYS B CA 1
ATOM 2961 C C . LYS B 1 163 ? -3.148 -22.391 2.863 1 91.31 163 LYS B C 1
ATOM 2963 O O . LYS B 1 163 ? -2.727 -22.5 4.016 1 91.31 163 LYS B O 1
ATOM 2968 N N . CYS B 1 164 ? -2.564 -21.688 1.924 1 89.12 164 CYS B N 1
ATOM 2969 C CA . CYS B 1 164 ? -1.413 -20.859 2.268 1 89.12 164 CYS B CA 1
ATOM 2970 C C . CYS B 1 164 ? -1.826 -19.688 3.156 1 89.12 164 CYS B C 1
ATOM 2972 O O . CYS B 1 164 ? -1.121 -19.344 4.105 1 89.12 164 CYS B O 1
ATOM 2974 N N . LYS B 1 165 ? -2.949 -19.016 2.781 1 87.12 165 LYS B N 1
ATOM 2975 C CA . LYS B 1 165 ? -3.521 -17.906 3.531 1 87.12 165 LYS B CA 1
ATOM 2976 C C . LYS B 1 165 ? -5.031 -17.812 3.32 1 87.12 165 LYS B C 1
ATOM 2978 O O . LYS B 1 165 ? -5.496 -17.625 2.193 1 87.12 165 LYS B O 1
ATOM 2983 N N . ASN B 1 166 ? -5.715 -17.797 4.375 1 85.56 166 ASN B N 1
ATOM 2984 C CA . ASN B 1 166 ? -7.152 -18.031 4.32 1 85.56 166 ASN B CA 1
ATOM 2985 C C . ASN B 1 166 ? -7.91 -16.766 3.924 1 85.56 166 ASN B C 1
ATOM 2987 O O . ASN B 1 166 ? -9.055 -16.844 3.471 1 85.56 166 ASN B O 1
ATOM 2991 N N . ASN B 1 167 ? -7.312 -15.633 4.023 1 84.88 167 ASN B N 1
ATOM 2992 C CA . ASN B 1 167 ? -8.07 -14.406 3.771 1 84.88 167 ASN B CA 1
ATOM 2993 C C . ASN B 1 167 ? -7.785 -13.852 2.379 1 84.88 167 ASN B C 1
ATOM 2995 O O . ASN B 1 167 ? -8.062 -12.68 2.104 1 84.88 167 ASN B O 1
ATOM 2999 N N . MET B 1 168 ? -7.254 -14.672 1.517 1 87.25 168 MET B N 1
ATOM 3000 C CA . MET B 1 168 ? -7.004 -14.266 0.136 1 87.25 168 MET B CA 1
ATOM 3001 C C . MET B 1 168 ? -8.297 -14.266 -0.673 1 87.25 168 MET B C 1
ATOM 3003 O O . MET B 1 168 ? -9 -15.273 -0.725 1 87.25 168 MET B O 1
ATOM 3007 N N . HIS B 1 169 ? -8.594 -13.078 -1.287 1 89.94 169 HIS B N 1
ATOM 3008 C CA . HIS B 1 169 ? -9.852 -12.961 -2.008 1 89.94 169 HIS B CA 1
ATOM 3009 C C . HIS B 1 169 ? -9.781 -11.891 -3.09 1 89.94 169 HIS B C 1
ATOM 3011 O O . HIS B 1 169 ? -10.117 -10.727 -2.846 1 89.94 169 HIS B O 1
ATOM 3017 N N . PRO B 1 170 ? -9.445 -12.359 -4.336 1 94.44 170 PRO B N 1
ATOM 3018 C CA . PRO B 1 170 ? -9.523 -11.375 -5.414 1 94.44 170 PRO B CA 1
ATOM 3019 C C . PRO B 1 170 ? -10.914 -10.766 -5.559 1 94.44 170 PRO B C 1
ATOM 3021 O O . PRO B 1 170 ? -11.914 -11.414 -5.246 1 94.44 170 PRO B O 1
ATOM 3024 N N . ASN B 1 171 ? -10.977 -9.547 -5.934 1 91.25 171 ASN B N 1
ATOM 3025 C CA . ASN B 1 171 ? -12.297 -8.953 -6.125 1 91.25 171 ASN B CA 1
ATOM 3026 C C . ASN B 1 171 ? -13.055 -9.641 -7.254 1 91.25 171 ASN B C 1
ATOM 3028 O O . ASN B 1 171 ? -12.469 -10.383 -8.047 1 91.25 171 ASN B O 1
ATOM 3032 N N . ARG B 1 172 ? -14.297 -9.391 -7.395 1 93 172 ARG B N 1
ATOM 3033 C CA . ARG B 1 172 ? -15.195 -10.148 -8.258 1 93 172 ARG B CA 1
ATOM 3034 C C . ARG B 1 172 ? -14.82 -9.969 -9.727 1 93 172 ARG B C 1
ATOM 3036 O O . ARG B 1 172 ? -14.977 -10.898 -10.523 1 93 172 ARG B O 1
ATOM 3043 N N . GLY B 1 173 ? -14.461 -8.789 -10.102 1 95.38 173 GLY B N 1
ATOM 3044 C CA . GLY B 1 173 ? -14.039 -8.562 -11.477 1 95.38 173 GLY B CA 1
ATOM 3045 C C . GLY B 1 173 ? -12.828 -9.383 -11.875 1 95.38 173 GLY B C 1
ATOM 3046 O O . GLY B 1 173 ? -12.766 -9.906 -12.992 1 95.38 173 GLY B O 1
ATOM 3047 N N . LEU B 1 174 ? -11.922 -9.508 -10.953 1 97.19 174 LEU B N 1
ATOM 3048 C CA . LEU B 1 174 ? -10.734 -10.312 -11.203 1 97.19 174 LEU B CA 1
ATOM 3049 C C . LEU B 1 174 ? -11.086 -11.797 -11.273 1 97.19 174 LEU B C 1
ATOM 3051 O O . LEU B 1 174 ? -10.539 -12.523 -12.102 1 97.19 174 LEU B O 1
ATOM 3055 N N . VAL B 1 175 ? -12.008 -12.25 -10.438 1 96.88 175 VAL B N 1
ATOM 3056 C CA . VAL B 1 175 ? -12.438 -13.648 -10.445 1 96.88 175 VAL B CA 1
ATOM 3057 C C . VAL B 1 175 ? -13.039 -14 -11.797 1 96.88 175 VAL B C 1
ATOM 3059 O O . VAL B 1 175 ? -12.758 -15.062 -12.352 1 96.88 175 VAL B O 1
ATOM 3062 N N . ALA B 1 176 ? -13.828 -13.148 -12.281 1 97 176 ALA B N 1
ATOM 3063 C CA . ALA B 1 176 ? -14.43 -13.375 -13.594 1 97 176 ALA B CA 1
ATOM 3064 C C . ALA B 1 176 ? -13.359 -13.516 -14.672 1 97 176 ALA B C 1
ATOM 3066 O O . ALA B 1 176 ? -13.477 -14.367 -15.555 1 97 176 ALA B O 1
ATOM 3067 N N . GLN B 1 177 ? -12.414 -12.688 -14.609 1 97.94 177 GLN B N 1
ATOM 3068 C CA . GLN B 1 177 ? -11.32 -12.742 -15.578 1 97.94 177 GLN B CA 1
ATOM 3069 C C . GLN B 1 177 ? -10.516 -14.023 -15.414 1 97.94 177 GLN B C 1
ATOM 3071 O O . GLN B 1 177 ? -10.039 -14.594 -16.406 1 97.94 177 GLN B O 1
ATOM 3076 N N . LEU B 1 178 ? -10.367 -14.484 -14.18 1 98 178 LEU B N 1
ATOM 3077 C CA . LEU B 1 178 ? -9.695 -15.758 -13.93 1 98 178 LEU B CA 1
ATOM 3078 C C . LEU B 1 178 ? -10.5 -16.922 -14.508 1 98 178 LEU B C 1
ATOM 3080 O O . LEU B 1 178 ? -9.922 -17.906 -14.984 1 98 178 LEU B O 1
ATOM 3084 N N . SER B 1 179 ? -11.773 -16.797 -14.43 1 97.44 179 SER B N 1
ATOM 3085 C CA . SER B 1 179 ? -12.617 -17.812 -15.047 1 97.44 179 SER B CA 1
ATOM 3086 C C . SER B 1 179 ? -12.398 -17.875 -16.562 1 97.44 179 SER B C 1
ATOM 3088 O O . SER B 1 179 ? -12.336 -18.953 -17.141 1 97.44 179 SER B O 1
ATOM 3090 N N . GLU B 1 180 ? -12.328 -16.75 -17.156 1 97.62 180 GLU B N 1
ATOM 3091 C CA . GLU B 1 180 ? -12.008 -16.703 -18.594 1 97.62 180 GLU B CA 1
ATOM 3092 C C . GLU B 1 180 ? -10.625 -17.281 -18.859 1 97.62 180 GLU B C 1
ATOM 3094 O O . GLU B 1 180 ? -10.43 -17.969 -19.875 1 97.62 180 GLU B O 1
ATOM 3099 N N . TRP B 1 181 ? -9.711 -17.016 -18.047 1 98.25 181 TRP B N 1
ATOM 3100 C CA . TRP B 1 181 ? -8.359 -17.547 -18.156 1 98.25 181 TRP B CA 1
ATOM 3101 C C . TRP B 1 181 ? -8.359 -19.062 -18.047 1 98.25 181 TRP B C 1
ATOM 3103 O O . TRP B 1 181 ? -7.617 -19.734 -18.766 1 98.25 181 TRP B O 1
ATOM 3113 N N . GLU B 1 182 ? -9.156 -19.547 -17.141 1 98.06 182 GLU B N 1
ATOM 3114 C CA . GLU B 1 182 ? -9.297 -20.984 -17.016 1 98.06 182 GLU B CA 1
ATOM 3115 C C . GLU B 1 182 ? -9.688 -21.641 -18.328 1 98.06 182 GLU B C 1
ATOM 3117 O O . GLU B 1 182 ? -9.156 -22.688 -18.703 1 98.06 182 GLU B O 1
ATOM 3122 N N . LYS B 1 183 ? -10.57 -21.016 -19.016 1 97.12 183 LYS B N 1
ATOM 3123 C CA . LYS B 1 183 ? -11 -21.516 -20.328 1 97.12 183 LYS B CA 1
ATOM 3124 C C . LYS B 1 183 ? -9.836 -21.578 -21.312 1 97.12 183 LYS B C 1
ATOM 3126 O O . LYS B 1 183 ? -9.727 -22.516 -22.094 1 97.12 183 LYS B O 1
ATOM 3131 N N . ILE B 1 184 ? -9.055 -20.609 -21.266 1 96.44 184 ILE B N 1
ATOM 3132 C CA . ILE B 1 184 ? -7.914 -20.531 -22.172 1 96.44 184 ILE B CA 1
ATOM 3133 C C . ILE B 1 184 ? -6.91 -21.625 -21.812 1 96.44 184 ILE B C 1
ATOM 3135 O O . ILE B 1 184 ? -6.379 -22.312 -22.703 1 96.44 184 ILE B O 1
ATOM 3139 N N . VAL B 1 185 ? -6.672 -21.812 -20.562 1 97.06 185 VAL B N 1
ATOM 3140 C CA . VAL B 1 185 ? -5.645 -22.734 -20.094 1 97.06 185 VAL B CA 1
ATOM 3141 C C . VAL B 1 185 ? -6.125 -24.172 -20.281 1 97.06 185 VAL B C 1
ATOM 3143 O O . VAL B 1 185 ? -5.359 -25.047 -20.719 1 97.06 185 VAL B O 1
ATOM 3146 N N . LEU B 1 186 ? -7.418 -24.406 -19.953 1 96.19 186 LEU B N 1
ATOM 3147 C CA . LEU B 1 186 ? -7.898 -25.781 -19.906 1 96.19 186 LEU B CA 1
ATOM 3148 C C . LEU B 1 186 ? -8.773 -26.094 -21.109 1 96.19 186 LEU B C 1
ATOM 3150 O O . LEU B 1 186 ? -9.055 -27.25 -21.406 1 96.19 186 LEU B O 1
ATOM 3154 N N . GLY B 1 187 ? -9.18 -25.094 -21.844 1 93.56 187 GLY B N 1
ATOM 3155 C CA . GLY B 1 187 ? -10.055 -25.312 -22.984 1 93.56 187 GLY B CA 1
ATOM 3156 C C . GLY B 1 187 ? -11.531 -25.312 -22.609 1 93.56 187 GLY B C 1
ATOM 3157 O O . GLY B 1 187 ? -12.391 -25.516 -23.469 1 93.56 187 GLY B O 1
ATOM 3158 N N . ASP B 1 188 ? -11.852 -25.25 -21.25 1 89.56 188 ASP B N 1
ATOM 3159 C CA . ASP B 1 188 ? -13.219 -25.234 -20.734 1 89.56 188 ASP B CA 1
ATOM 3160 C C . ASP B 1 188 ? -13.297 -24.469 -19.406 1 89.56 188 ASP B C 1
ATOM 3162 O O . ASP B 1 188 ? -12.266 -24.203 -18.781 1 89.56 188 ASP B O 1
ATOM 3166 N N . THR B 1 189 ? -14.5 -23.984 -19.172 1 86.56 189 THR B N 1
ATOM 3167 C CA . THR B 1 189 ? -14.75 -23.391 -17.875 1 86.56 189 THR B CA 1
ATOM 3168 C C . THR B 1 189 ? -15.336 -24.422 -16.906 1 86.56 189 THR B C 1
ATOM 3170 O O . THR B 1 189 ? -16.469 -24.875 -17.094 1 86.56 189 THR B O 1
ATOM 3173 N N . VAL B 1 190 ? -14.602 -24.719 -15.969 1 90.06 190 VAL B N 1
ATOM 3174 C CA . VAL B 1 190 ? -14.984 -25.797 -15.07 1 90.06 190 VAL B CA 1
ATOM 3175 C C . VAL B 1 190 ? -15.453 -25.234 -13.734 1 90.06 190 VAL B C 1
ATOM 3177 O O . VAL B 1 190 ? -16.422 -25.719 -13.156 1 90.06 190 VAL B O 1
ATOM 3180 N N . THR B 1 191 ? -14.875 -24.234 -13.297 1 93.88 191 THR B N 1
ATOM 3181 C CA . THR B 1 191 ? -15.141 -23.688 -11.969 1 93.88 191 THR B CA 1
ATOM 3182 C C . THR B 1 191 ? -16.391 -22.812 -11.977 1 93.88 191 THR B C 1
ATOM 3184 O O . THR B 1 191 ? -16.562 -21.953 -12.844 1 93.88 191 THR B O 1
ATOM 3187 N N . ASP B 1 192 ? -17.297 -23.031 -11.047 1 91.81 192 ASP B N 1
ATOM 3188 C CA . ASP B 1 192 ? -18.484 -22.203 -10.852 1 91.81 192 ASP B CA 1
ATOM 3189 C C . ASP B 1 192 ? -18.188 -21.016 -9.938 1 91.81 192 ASP B C 1
ATOM 3191 O O . ASP B 1 192 ? -18.234 -21.141 -8.719 1 91.81 192 ASP B O 1
ATOM 3195 N N . ILE B 1 193 ? -18.078 -19.922 -10.492 1 90.44 193 ILE B N 1
ATOM 3196 C CA . ILE B 1 193 ? -17.641 -18.766 -9.719 1 90.44 193 ILE B CA 1
ATOM 3197 C C . ILE B 1 193 ? -18.844 -18.078 -9.062 1 90.44 193 ILE B C 1
ATOM 3199 O O . ILE B 1 193 ? -18.688 -17.094 -8.344 1 90.44 193 ILE B O 1
ATOM 3203 N N . VAL B 1 194 ? -20.016 -18.484 -9.344 1 84.94 194 VAL B N 1
ATOM 3204 C CA . VAL B 1 194 ? -21.203 -17.984 -8.664 1 84.94 194 VAL B CA 1
ATOM 3205 C C . VAL B 1 194 ? -21.25 -18.5 -7.23 1 84.94 194 VAL B C 1
ATOM 3207 O O . VAL B 1 194 ? -21.953 -17.953 -6.383 1 84.94 194 VAL B O 1
ATOM 3210 N N . ASP B 1 195 ? -20.516 -19.531 -6.988 1 83.44 195 ASP B N 1
ATOM 3211 C CA . ASP B 1 195 ? -20.344 -20.078 -5.641 1 83.44 195 ASP B CA 1
ATOM 3212 C C . ASP B 1 195 ? -19.812 -19.016 -4.684 1 83.44 195 ASP B C 1
ATOM 3214 O O . ASP B 1 195 ? -18.844 -18.312 -5 1 83.44 195 ASP B O 1
ATOM 3218 N N . PRO B 1 196 ? -20.391 -18.875 -3.496 1 77.5 196 PRO B N 1
ATOM 3219 C CA . PRO B 1 196 ? -20.016 -17.812 -2.555 1 77.5 196 PRO B CA 1
ATOM 3220 C C . PRO B 1 196 ? -18.562 -17.938 -2.074 1 77.5 196 PRO B C 1
ATOM 3222 O O . PRO B 1 196 ? -18.031 -16.984 -1.492 1 77.5 196 PRO B O 1
ATOM 3225 N N . LEU B 1 197 ? -17.953 -18.938 -2.404 1 74.81 197 LEU B N 1
ATOM 3226 C CA . LEU B 1 197 ? -16.547 -19.141 -2.031 1 74.81 197 LEU B CA 1
ATOM 3227 C C . LEU B 1 197 ? -15.648 -18.188 -2.812 1 74.81 197 LEU B C 1
ATOM 3229 O O . LEU B 1 197 ? -14.531 -17.891 -2.381 1 74.81 197 LEU B O 1
ATOM 3233 N N . TYR B 1 198 ? -16.312 -17.812 -3.906 1 78.62 198 TYR B N 1
ATOM 3234 C CA . TYR B 1 198 ? -15.516 -16.953 -4.777 1 78.62 198 TYR B CA 1
ATOM 3235 C C . TYR B 1 198 ? -15.977 -15.508 -4.699 1 78.62 198 TYR B C 1
ATOM 3237 O O . TYR B 1 198 ? -15.195 -14.586 -4.93 1 78.62 198 TYR B O 1
#

Radius of gyration: 24.27 Å; Cα contacts (8 Å, |Δi|>4): 607; chains: 2; bounding box: 42×86×78 Å